Protein AF-0000000080440632 (afdb_homodimer)

InterPro domains:
  IPR025714 Methyltransferase domain [PF13679] (81-216)
  IPR029063 S-adenosyl-L-methionine-dependent methyltransferase superfamily [G3DSA:3.40.50.150] (68-241)
  IPR029063 S-adenosyl-L-methionine-dependent methyltransferase superfamily [SSF53335] (87-213)

Radius of gyration: 30.09 Å; Cα contacts (8 Å, |Δi|>4): 1079; chains: 2; bounding box: 76×79×66 Å

Sequence (632 aa):
MFNNYKNLNAWSKNSTYDLKISKKGKIFLGKKGGDNSKIASKASSHNKEKNYILKEGMIIEPLIDLGVFSKEGKVINSKYDKYKQINRFVEIVDDEIKKNDFKELTILDFGCGKSYLTFVLYYYFVKIKNIKVKMIGLDLKKDVIEKCNKIAEGYGYDNLHFELGDINGFKYENKVDMVITLHACDTATDYALYNAVKWNAKMIFSVPCCQHEFNSQMDTDTFSIISKYGIIKERMAALMTDAVRGNLLEAAGYKTQLLEFIDIAHSPKNILIRASKGGVSKAKKEKAIEEVNNLVNEFNFKPTLLKLLQDDKIIDMFNNYKNLNAWSKNSTYDLKISKKGKIFLGKKGGDNSKIASKASSHNKEKNYILKEGMIIEPLIDLGVFSKEGKVINSKYDKYKQINRFVEIVDDEIKKNDFKELTILDFGCGKSYLTFVLYYYFVKIKNIKVKMIGLDLKKDVIEKCNKIAEGYGYDNLHFELGDINGFKYENKVDMVITLHACDTATDYALYNAVKWNAKMIFSVPCCQHEFNSQMDTDTFSIISKYGIIKERMAALMTDAVRGNLLEAAGYKTQLLEFIDIAHSPKNILIRASKGGVSKAKKEKAIEEVNNLVNEFNFKPTLLKLLQDDKIID

Organism: NCBI:txid29372

pLDDT: mean 81.91, std 21.84, range [21.33, 98.5]

Secondary structure (DSSP, 8-state):
------EEEEEETTEEEEEEE-TTS-EEEEEE---TTTHHHHHSSSS-----SS-TT---HHHHHTTSB-TTSPBPGGGHHHHHHHHHHHHHHHHHHTTS--SEEEEEEES-TT-HHHHHHHHIIIIIS--EEEEEEEES-HHHHHHHHHHHHHHT-TTEEEEE--TTT----S---EEEEEEE-THHHHHHHHHHHHTT-SEEEEEE----HHHHH---STTHHHHHSHHHHHHHHHHHHHHHHHHHHHHTTEEEEEEE---SSS-S--EEEEEEES---HHHHHHHHHHHHHHHHHHT---HHHHHHHHTTS--/------EEEEE-SS-EEEEEE-TTS-EEEEEE---THHHHHHHSSSS-----SS-TT---HHHHHTTSB-TTSPBPGGGHHHHHHHHHHHHHHHHHHTTS--SEEEEEEES-TT-HHHHHHHHIIIIIS--EEEEEEEES-HHHHHHHHHHHHHHT-TTEEEEE--TTT----SPP-EEEEEEE-THHHHHHHHHHHHTT-SEEEEEE----HHHHH---STTHHHHHSHHHHHHHHHHHHHHHHHHHHHHTTEEEEEEE---SSS-S--EEEEEEE----HHHHHHHHHHHHHHHHHHT---HHHHHHHHTTS--

Structure (mmCIF, N/CA/C/O backbone):
data_AF-0000000080440632-model_v1
#
loop_
_entity.id
_entity.type
_entity.pdbx_description
1 polymer 'Methyltransferase domain-containing protein'
#
loop_
_atom_site.group_PDB
_atom_site.id
_atom_site.type_symbol
_atom_site.label_atom_id
_atom_site.label_alt_id
_atom_site.label_comp_id
_atom_site.label_asym_id
_atom_site.label_entity_id
_atom_site.label_seq_id
_atom_site.pdbx_PDB_ins_code
_atom_site.Cartn_x
_atom_site.Cartn_y
_atom_site.Cartn_z
_atom_site.occupancy
_atom_site.B_iso_or_equiv
_atom_site.auth_seq_id
_atom_site.auth_comp_id
_atom_site.auth_asym_id
_atom_site.auth_atom_id
_atom_site.pdbx_PDB_model_num
ATOM 1 N N . MET A 1 1 ? -37.25 38.875 -22.109 1 21.33 1 MET A N 1
ATOM 2 C CA . MET A 1 1 ? -38.406 38.25 -21.469 1 21.33 1 MET A CA 1
ATOM 3 C C . MET A 1 1 ? -38.219 36.75 -21.328 1 21.33 1 MET A C 1
ATOM 5 O O . MET A 1 1 ? -38.625 36 -22.203 1 21.33 1 MET A O 1
ATOM 9 N N . PHE A 1 2 ? -37.062 36.25 -21.047 1 24.03 2 PHE A N 1
ATOM 10 C CA . PHE A 1 2 ? -36.531 34.906 -21.172 1 24.03 2 PHE A CA 1
ATOM 11 C C . PHE A 1 2 ? -37.281 33.938 -20.266 1 24.03 2 PHE A C 1
ATOM 13 O O . PHE A 1 2 ? -37.375 34.156 -19.062 1 24.03 2 PHE A O 1
ATOM 20 N N . ASN A 1 3 ? -38.344 33.281 -20.875 1 26.45 3 ASN A N 1
ATOM 21 C CA . ASN A 1 3 ? -39.344 32.312 -20.438 1 26.45 3 ASN A CA 1
ATOM 22 C C . ASN A 1 3 ? -38.719 31.125 -19.719 1 26.45 3 ASN A C 1
ATOM 24 O O . ASN A 1 3 ? -37.938 30.375 -20.312 1 26.45 3 ASN A O 1
ATOM 28 N N . ASN A 1 4 ? -38.5 31.297 -18.469 1 26.95 4 ASN A N 1
ATOM 29 C CA . ASN A 1 4 ? -37.719 30.469 -17.531 1 26.95 4 ASN A CA 1
ATOM 30 C C . ASN A 1 4 ? -38.438 29.141 -17.25 1 26.95 4 ASN A C 1
ATOM 32 O O . ASN A 1 4 ? -39.281 29.078 -16.359 1 26.95 4 ASN A O 1
ATOM 36 N N . TYR A 1 5 ? -38.812 28.359 -18.375 1 29.48 5 TYR A N 1
ATOM 37 C CA . TYR A 1 5 ? -39.562 27.125 -18.234 1 29.48 5 TYR A CA 1
ATOM 38 C C . TYR A 1 5 ? -38.75 26.062 -17.5 1 29.48 5 TYR A C 1
ATOM 40 O O . TYR A 1 5 ? -37.531 26 -17.656 1 29.48 5 TYR A O 1
ATOM 48 N N . LYS A 1 6 ? -39.188 25.766 -16.359 1 30.36 6 LYS A N 1
ATOM 49 C CA . LYS A 1 6 ? -38.562 24.672 -15.586 1 30.36 6 LYS A CA 1
ATOM 50 C C . LYS A 1 6 ? -38.875 23.312 -16.219 1 30.36 6 LYS A C 1
ATOM 52 O O . LYS A 1 6 ? -40.031 22.953 -16.422 1 30.36 6 LYS A O 1
ATOM 57 N N . ASN A 1 7 ? -37.969 22.969 -17.219 1 29.45 7 ASN A N 1
ATOM 58 C CA . ASN A 1 7 ? -38.188 21.75 -17.984 1 29.45 7 ASN A CA 1
ATOM 59 C C . ASN A 1 7 ? -37.812 20.5 -17.188 1 29.45 7 ASN A C 1
ATOM 61 O O . ASN A 1 7 ? -36.75 20.453 -16.578 1 29.45 7 ASN A O 1
ATOM 65 N N . LEU A 1 8 ? -38.781 19.984 -16.609 1 30.92 8 LEU A N 1
ATOM 66 C CA . LEU A 1 8 ? -38.562 18.688 -15.969 1 30.92 8 LEU A CA 1
ATOM 67 C C . LEU A 1 8 ? -38.625 17.562 -17 1 30.92 8 LEU A C 1
ATOM 69 O O . LEU A 1 8 ? -39.594 17.469 -17.766 1 30.92 8 LEU A O 1
ATOM 73 N N . ASN A 1 9 ? -37.531 17.109 -17.453 1 29.72 9 ASN A N 1
ATOM 74 C CA . ASN A 1 9 ? -37.531 16.047 -18.453 1 29.72 9 ASN A CA 1
ATOM 75 C C . ASN A 1 9 ? -37.531 14.672 -17.812 1 29.72 9 ASN A C 1
ATOM 77 O O . ASN A 1 9 ? -36.781 14.43 -16.859 1 29.72 9 ASN A O 1
ATOM 81 N N . ALA A 1 10 ? -38.656 14.031 -17.812 1 32.03 10 ALA A N 1
ATOM 82 C CA . ALA A 1 10 ? -38.781 12.648 -17.359 1 32.03 10 ALA A CA 1
ATOM 83 C C . ALA A 1 10 ? -38.656 11.688 -18.547 1 32.03 10 ALA A C 1
ATOM 85 O O . ALA A 1 10 ? -39.219 11.938 -19.609 1 32.03 10 ALA A O 1
ATOM 86 N N . TRP A 1 11 ? -37.594 10.898 -18.656 1 31.08 11 TRP A N 1
ATOM 87 C CA . TRP A 1 11 ? -37.312 10.039 -19.812 1 31.08 11 TRP A CA 1
ATOM 88 C C . TRP A 1 11 ? -37.75 8.602 -19.516 1 31.08 11 TRP A C 1
ATOM 90 O O . TRP A 1 11 ? -37.562 8.117 -18.391 1 31.08 11 TRP A O 1
ATOM 100 N N . SER A 1 12 ? -38.906 8.219 -20.125 1 34 12 SER A N 1
ATOM 101 C CA . SER A 1 12 ? -39.219 6.793 -20.141 1 34 12 SER A CA 1
ATOM 102 C C . SER A 1 12 ? -38.562 6.102 -21.344 1 34 12 SER A C 1
ATOM 104 O O . SER A 1 12 ? -38.062 6.77 -22.25 1 34 12 SER A O 1
ATOM 106 N N . LYS A 1 13 ? -38.594 4.699 -21.484 1 37.44 13 LYS A N 1
ATOM 107 C CA . LYS A 1 13 ? -37.938 3.9 -22.5 1 37.44 13 LYS A CA 1
ATOM 108 C C . LYS A 1 13 ? -38.156 4.48 -23.906 1 37.44 13 LYS A C 1
ATOM 110 O O . LYS A 1 13 ? -37.219 4.48 -24.734 1 37.44 13 LYS A O 1
ATOM 115 N N . ASN A 1 14 ? -39.219 4.691 -24.312 1 39.44 14 ASN A N 1
ATOM 116 C CA . ASN A 1 14 ? -39.656 5.062 -25.656 1 39.44 14 ASN A CA 1
ATOM 117 C C . ASN A 1 14 ? -40.094 6.52 -25.734 1 39.44 14 ASN A C 1
ATOM 119 O O . ASN A 1 14 ? -40.531 6.992 -26.781 1 39.44 14 ASN A O 1
ATOM 123 N N . SER A 1 15 ? -40.344 7.238 -24.703 1 37.41 15 SER A N 1
ATOM 124 C CA . SER A 1 15 ? -40.938 8.578 -24.766 1 37.41 15 SER A CA 1
ATOM 125 C C . SER A 1 15 ? -40.312 9.492 -23.719 1 37.41 15 SER A C 1
ATOM 127 O O . SER A 1 15 ? -40 9.055 -22.609 1 37.41 15 SER A O 1
ATOM 129 N N . THR A 1 16 ? -39.625 10.562 -24.188 1 43.56 16 THR A N 1
ATOM 130 C CA . THR A 1 16 ? -39.219 11.625 -23.281 1 43.56 16 THR A CA 1
ATOM 131 C C . THR A 1 16 ? -40.344 12.617 -23.047 1 43.56 16 THR A C 1
ATOM 133 O O . THR A 1 16 ? -40.969 13.07 -24 1 43.56 16 THR A O 1
ATOM 136 N N . TYR A 1 17 ? -40.938 12.641 -21.891 1 40.34 17 TYR A N 1
ATOM 137 C CA . TYR A 1 17 ? -42 13.586 -21.562 1 40.34 17 TYR A CA 1
ATOM 138 C C . TYR A 1 17 ? -41.438 14.859 -20.953 1 40.34 17 TYR A C 1
ATOM 140 O O . TYR A 1 17 ? -40.562 14.797 -20.078 1 40.34 17 TYR A O 1
ATOM 148 N N . ASP A 1 18 ? -41.531 15.898 -21.734 1 46.75 18 ASP A N 1
ATOM 149 C CA . ASP A 1 18 ? -41.188 17.219 -21.234 1 46.75 18 ASP A CA 1
ATOM 150 C C . ASP A 1 18 ? -42.406 17.891 -20.578 1 46.75 18 ASP A C 1
ATOM 152 O O . ASP A 1 18 ? -43.469 18.016 -21.188 1 46.75 18 ASP A O 1
ATOM 156 N N . LEU A 1 19 ? -42.438 17.812 -19.266 1 44 19 LEU A N 1
ATOM 157 C CA . LEU A 1 19 ? -43.5 18.5 -18.531 1 44 19 LEU A CA 1
ATOM 158 C C . LEU A 1 19 ? -43.125 19.953 -18.266 1 44 19 LEU A C 1
ATOM 160 O O . LEU A 1 19 ? -42.062 20.219 -17.672 1 44 19 LEU A O 1
ATOM 164 N N . LYS A 1 20 ? -43.812 20.891 -19.047 1 47.53 20 LYS A N 1
ATOM 165 C CA . LYS A 1 20 ? -43.656 22.328 -18.797 1 47.53 20 LYS A CA 1
ATOM 166 C C . LYS A 1 20 ? -44.844 22.875 -18.016 1 47.53 20 LYS A C 1
ATOM 168 O O . LYS A 1 20 ? -46 22.594 -18.359 1 47.53 20 LYS A O 1
ATOM 173 N N . ILE A 1 21 ? -44.625 23.234 -16.766 1 44.59 21 ILE A N 1
ATOM 174 C CA . ILE A 1 21 ? -45.688 23.828 -15.969 1 44.59 21 ILE A CA 1
ATOM 175 C C . ILE A 1 21 ? -45.625 25.344 -16.062 1 44.59 21 ILE A C 1
ATOM 177 O O . ILE A 1 21 ? -44.562 25.938 -15.812 1 44.59 21 ILE A O 1
ATOM 181 N N . SER A 1 22 ? -46.625 25.922 -16.641 1 45.19 22 SER A N 1
ATOM 182 C CA . SER A 1 22 ? -46.719 27.359 -16.797 1 45.19 22 SER A CA 1
ATOM 183 C C . SER A 1 22 ? -47 28.047 -15.461 1 45.19 22 SER A C 1
ATOM 185 O O . SER A 1 22 ? -47.469 27.422 -14.523 1 45.19 22 SER A O 1
ATOM 187 N N . LYS A 1 23 ? -46.688 29.141 -15.242 1 50.41 23 LYS A N 1
ATOM 188 C CA . LYS A 1 23 ? -46.875 29.969 -14.062 1 50.41 23 LYS A CA 1
ATOM 189 C C . LYS A 1 23 ? -48.344 29.953 -13.625 1 50.41 23 LYS A C 1
ATOM 191 O O . LYS A 1 23 ? -48.656 30.172 -12.453 1 50.41 23 LYS A O 1
ATOM 196 N N . LYS A 1 24 ? -49.281 29.859 -14.461 1 49.34 24 LYS A N 1
ATOM 197 C CA . LYS A 1 24 ? -50.688 29.891 -14.141 1 49.34 24 LYS A CA 1
ATOM 198 C C . LYS A 1 24 ? -51.25 28.469 -13.984 1 49.34 24 LYS A C 1
ATOM 200 O O . LYS A 1 24 ? -52.469 28.266 -13.992 1 49.34 24 LYS A O 1
ATOM 205 N N . GLY A 1 25 ? -50.5 27.453 -13.664 1 44.28 25 GLY A N 1
ATOM 206 C CA . GLY A 1 25 ? -50.875 26.109 -13.258 1 44.28 25 GLY A CA 1
ATOM 207 C C . GLY A 1 25 ? -51.125 25.172 -14.43 1 44.28 25 GLY A C 1
ATOM 208 O O . GLY A 1 25 ? -51.656 24.062 -14.25 1 44.28 25 GLY A O 1
ATOM 209 N N . LYS A 1 26 ? -51.094 25.609 -15.656 1 43.59 26 LYS A N 1
ATOM 210 C CA . LYS A 1 26 ? -51.406 24.75 -16.797 1 43.59 26 LYS A CA 1
ATOM 211 C C . LYS A 1 26 ? -50.219 23.875 -17.156 1 43.59 26 LYS A C 1
ATOM 213 O O . LYS A 1 26 ? -49.062 24.344 -17.219 1 43.59 26 LYS A O 1
ATOM 218 N N . ILE A 1 27 ? -50.406 22.594 -16.922 1 43.19 27 ILE A N 1
ATOM 219 C CA . ILE A 1 27 ? -49.375 21.547 -17.094 1 43.19 27 ILE A CA 1
ATOM 220 C C . ILE A 1 27 ? -49.312 21.141 -18.562 1 43.19 27 ILE A C 1
ATOM 222 O O . ILE A 1 27 ? -50.312 20.812 -19.172 1 43.19 27 ILE A O 1
ATOM 226 N N . PHE A 1 28 ? -48.406 21.734 -19.344 1 44.44 28 PHE A N 1
ATOM 227 C CA . PHE A 1 28 ? -48.219 21.297 -20.719 1 44.44 28 PHE A CA 1
ATOM 228 C C . PHE A 1 28 ? -47.25 20.125 -20.797 1 44.44 28 PHE A C 1
ATOM 230 O O . PHE A 1 28 ? -46.125 20.203 -20.281 1 44.44 28 PHE A O 1
ATOM 237 N N . LEU A 1 29 ? -47.844 18.953 -21.047 1 40 29 LEU A N 1
ATOM 238 C CA . LEU A 1 29 ? -47.094 17.719 -21.234 1 40 29 LEU A CA 1
ATOM 239 C C . LEU A 1 29 ? -46.625 17.578 -22.688 1 40 29 LEU A C 1
ATOM 241 O O . LEU A 1 29 ? -47.469 17.609 -23.594 1 40 29 LEU A O 1
ATOM 245 N N . GLY A 1 30 ? -45.562 18.125 -23.125 1 41.66 30 GLY A N 1
ATOM 246 C CA . GLY A 1 30 ? -45.094 17.906 -24.5 1 41.66 30 GLY A CA 1
ATOM 247 C C . GLY A 1 30 ? -44.312 16.625 -24.672 1 41.66 30 GLY A C 1
ATOM 248 O O . GLY A 1 30 ? -43.5 16.281 -23.812 1 41.66 30 GLY A O 1
ATOM 249 N N . LYS A 1 31 ? -44.938 15.633 -25.328 1 34.91 31 LYS A N 1
ATOM 250 C CA . LYS A 1 31 ? -44.281 14.367 -25.703 1 34.91 31 LYS A CA 1
ATOM 251 C C . LYS A 1 31 ? -43.344 14.555 -26.891 1 34.91 31 LYS A C 1
ATOM 253 O O . LYS A 1 31 ? -43.75 15.078 -27.922 1 34.91 31 LYS A O 1
ATOM 258 N N . LYS A 1 32 ? -42.219 14.961 -26.703 1 35.47 32 LYS A N 1
ATOM 259 C CA . LYS A 1 32 ? -41.375 14.898 -27.906 1 35.47 32 LYS A CA 1
ATOM 260 C C . LYS A 1 32 ? -40.875 13.484 -28.141 1 35.47 32 LYS A C 1
ATOM 262 O O . LYS A 1 32 ? -40.438 12.812 -27.203 1 35.47 32 LYS A O 1
ATOM 267 N N . GLY A 1 33 ? -41.219 12.867 -29.281 1 33.41 33 GLY A N 1
ATOM 268 C CA . GLY A 1 33 ? -40.812 11.57 -29.812 1 33.41 33 GLY A CA 1
ATOM 269 C C . GLY A 1 33 ? -39.344 11.461 -30.078 1 33.41 33 GLY A C 1
ATOM 270 O O . GLY A 1 33 ? -38.844 10.422 -30.547 1 33.41 33 GLY A O 1
ATOM 271 N N . GLY A 1 34 ? -38.5 12.172 -29.484 1 33.81 34 GLY A N 1
ATOM 272 C CA . GLY A 1 34 ? -37.188 11.984 -30.109 1 33.81 34 GLY A CA 1
ATOM 273 C C . GLY A 1 34 ? -36.562 10.648 -29.75 1 33.81 34 GLY A C 1
ATOM 274 O O . GLY A 1 34 ? -36.938 10.023 -28.75 1 33.81 34 GLY A O 1
ATOM 275 N N . ASP A 1 35 ? -36.156 10.008 -30.906 1 30.42 35 ASP A N 1
ATOM 276 C CA . ASP A 1 35 ? -35.406 8.75 -30.828 1 30.42 35 ASP A CA 1
ATOM 277 C C . ASP A 1 35 ? -34.219 8.867 -29.875 1 30.42 35 ASP A C 1
ATOM 279 O O . ASP A 1 35 ? -33.188 9.453 -30.203 1 30.42 35 ASP A O 1
ATOM 283 N N . ASN A 1 36 ? -34.625 9.25 -28.609 1 28.97 36 ASN A N 1
ATOM 284 C CA . ASN A 1 36 ? -33.562 9.305 -27.594 1 28.97 36 ASN A CA 1
ATOM 285 C C . ASN A 1 36 ? -32.875 7.945 -27.422 1 28.97 36 ASN A C 1
ATOM 287 O O . ASN A 1 36 ? -32.281 7.684 -26.375 1 28.97 36 ASN A O 1
ATOM 291 N N . SER A 1 37 ? -33.125 7.055 -28.391 1 29.11 37 SER A N 1
ATOM 292 C CA . SER A 1 37 ? -32.438 5.77 -28.312 1 29.11 37 SER A CA 1
ATOM 293 C C . SER A 1 37 ? -30.922 5.949 -28.25 1 29.11 37 SER A C 1
ATOM 295 O O . SER A 1 37 ? -30.219 5.18 -27.594 1 29.11 37 SER A O 1
ATOM 297 N N . LYS A 1 38 ? -30.391 6.836 -29.094 1 32.81 38 LYS A N 1
ATOM 298 C CA . LYS A 1 38 ? -28.938 6.832 -29.203 1 32.81 38 LYS A CA 1
ATOM 299 C C . LYS A 1 38 ? -28.281 7.484 -27.984 1 32.81 38 LYS A C 1
ATOM 301 O O . LYS A 1 38 ? -27.078 7.34 -27.766 1 32.81 38 LYS A O 1
ATOM 306 N N . ILE A 1 39 ? -28.812 8.531 -27.422 1 29.25 39 ILE A N 1
ATOM 307 C CA . ILE A 1 39 ? -28.109 9.188 -26.328 1 29.25 39 ILE A CA 1
ATOM 308 C C . ILE A 1 39 ? -28.172 8.32 -25.062 1 29.25 39 ILE A C 1
ATOM 310 O O . ILE A 1 39 ? -27.359 8.461 -24.156 1 29.25 39 ILE A O 1
ATOM 314 N N . ALA A 1 40 ? -29.312 7.586 -24.891 1 30.53 40 ALA A N 1
ATOM 315 C CA . ALA A 1 40 ? -29.312 6.641 -23.781 1 30.53 40 ALA A CA 1
ATOM 316 C C . ALA A 1 40 ? -28.234 5.578 -23.969 1 30.53 40 ALA A C 1
ATOM 318 O O . ALA A 1 40 ? -27.891 4.859 -23.031 1 30.53 40 ALA A O 1
ATOM 319 N N . SER A 1 41 ? -27.828 5.367 -25.219 1 27.58 41 SER A N 1
ATOM 320 C CA . SER A 1 41 ? -26.797 4.34 -25.359 1 27.58 41 SER A CA 1
ATOM 321 C C . SER A 1 41 ? -25.453 4.84 -24.859 1 27.58 41 SER A C 1
ATOM 323 O O . SER A 1 41 ? -24.562 4.039 -24.562 1 27.58 41 SER A O 1
ATOM 325 N N . LYS A 1 42 ? -25.016 6.109 -24.938 1 31.62 42 LYS A N 1
ATOM 326 C CA . LYS A 1 42 ? -23.672 6.484 -24.531 1 31.62 42 LYS A CA 1
ATOM 327 C C . LYS A 1 42 ? -23.547 6.582 -23.016 1 31.62 42 LYS A C 1
ATOM 329 O O . LYS A 1 42 ? -22.453 6.504 -22.469 1 31.62 42 LYS A O 1
ATOM 334 N N . ALA A 1 43 ? -24.438 7.316 -22.25 1 33.12 43 ALA A N 1
ATOM 335 C CA . ALA A 1 43 ? -24.344 7.371 -20.797 1 33.12 43 ALA A CA 1
ATOM 336 C C . ALA A 1 43 ? -24.344 5.969 -20.188 1 33.12 43 ALA A C 1
ATOM 338 O O . ALA A 1 43 ? -23.797 5.754 -19.109 1 33.12 43 ALA A O 1
ATOM 339 N N . SER A 1 44 ? -25.203 5.059 -20.609 1 32.69 44 SER A N 1
ATOM 340 C CA . SER A 1 44 ? -25.141 3.656 -20.203 1 32.69 44 SER A CA 1
ATOM 341 C C . SER A 1 44 ? -23.828 3.012 -20.641 1 32.69 44 SER A C 1
ATOM 343 O O . SER A 1 44 ? -23.562 1.858 -20.312 1 32.69 44 SER A O 1
ATOM 345 N N . SER A 1 45 ? -23.234 3.637 -21.578 1 32.72 45 SER A N 1
ATOM 346 C CA . SER A 1 45 ? -22.062 2.971 -22.141 1 32.72 45 SER A CA 1
ATOM 347 C C . SER A 1 45 ? -20.859 3.121 -21.234 1 32.72 45 SER A C 1
ATOM 349 O O . SER A 1 45 ? -19.797 2.525 -21.484 1 32.72 45 SER A O 1
ATOM 351 N N . HIS A 1 46 ? -20.812 4.254 -20.641 1 33.81 46 HIS A N 1
ATOM 352 C CA . HIS A 1 46 ? -19.672 4.18 -19.734 1 33.81 46 HIS A CA 1
ATOM 353 C C . HIS A 1 46 ? -19.797 2.994 -18.781 1 33.81 46 HIS A C 1
ATOM 355 O O . HIS A 1 46 ? -18.938 2.789 -17.922 1 33.81 46 HIS A O 1
ATOM 361 N N . ASN A 1 47 ? -21.078 2.576 -18.422 1 36.06 47 ASN A N 1
ATOM 362 C CA . ASN A 1 47 ? -21.109 1.212 -17.906 1 36.06 47 ASN A CA 1
ATOM 363 C C . ASN A 1 47 ? -20.516 0.22 -18.906 1 36.06 47 ASN A C 1
ATOM 365 O O . ASN A 1 47 ? -21.266 -0.433 -19.641 1 36.06 47 ASN A O 1
ATOM 369 N N . LYS A 1 48 ? -19.719 0.635 -19.812 1 38.53 48 LYS A N 1
ATOM 370 C CA . LYS A 1 48 ? -19.109 -0.405 -20.625 1 38.53 48 LYS A CA 1
ATOM 371 C C . LYS A 1 48 ? -19.094 -1.743 -19.891 1 38.53 48 LYS A C 1
ATOM 373 O O . LYS A 1 48 ? -18.516 -1.858 -18.812 1 38.53 48 LYS A O 1
ATOM 378 N N . GLU A 1 49 ? -20.078 -2.42 -19.953 1 46.62 49 GLU A N 1
ATOM 379 C CA . GLU A 1 49 ? -20.141 -3.777 -19.422 1 46.62 49 GLU A CA 1
ATOM 380 C C . GLU A 1 49 ? -18.781 -4.453 -19.469 1 46.62 49 GLU A C 1
ATOM 382 O O . GLU A 1 49 ? -18.234 -4.711 -20.547 1 46.62 49 GLU A O 1
ATOM 387 N N . LYS A 1 50 ? -17.828 -4.117 -18.656 1 62.12 50 LYS A N 1
ATOM 388 C CA . LYS A 1 50 ? -16.562 -4.852 -18.594 1 62.12 50 LYS A CA 1
ATOM 389 C C . LYS A 1 50 ? -16.766 -6.332 -18.906 1 62.12 50 LYS A C 1
ATOM 391 O O . LYS A 1 50 ? -17.734 -6.938 -18.438 1 62.12 50 LYS A O 1
ATOM 396 N N . ASN A 1 51 ? -16.359 -6.801 -20.094 1 78.44 51 ASN A N 1
ATOM 397 C CA . ASN A 1 51 ? -16.406 -8.188 -20.547 1 78.44 51 ASN A CA 1
ATOM 398 C C . ASN A 1 51 ? -15.727 -9.125 -19.562 1 78.44 51 ASN A C 1
ATOM 400 O O . ASN A 1 51 ? -14.578 -9.523 -19.781 1 78.44 51 ASN A O 1
ATOM 404 N N . TYR A 1 52 ? -16.453 -9.438 -18.469 1 91.69 52 TYR A N 1
ATOM 405 C CA . TYR A 1 52 ? -15.938 -10.359 -17.469 1 91.69 52 TYR A CA 1
ATOM 406 C C . TYR A 1 52 ? -16.078 -11.805 -17.938 1 91.69 52 TYR A C 1
ATOM 408 O O . TYR A 1 52 ? -16.984 -12.125 -18.719 1 91.69 52 TYR A O 1
ATOM 416 N N . ILE A 1 53 ? -15.133 -12.594 -17.531 1 94.88 53 ILE A N 1
ATOM 417 C CA . ILE A 1 53 ? -15.195 -14.016 -17.828 1 94.88 53 ILE A CA 1
ATOM 418 C C . ILE A 1 53 ? -16.375 -14.648 -17.094 1 94.88 53 ILE A C 1
ATOM 420 O O . ILE A 1 53 ? -17.156 -15.391 -17.688 1 94.88 53 ILE A O 1
ATOM 424 N N . LEU A 1 54 ? -16.406 -14.30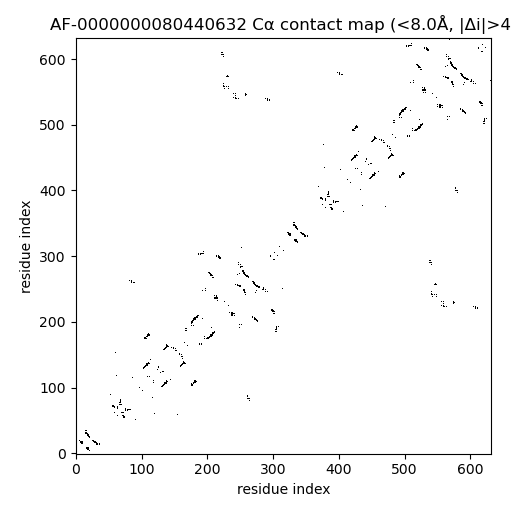5 -15.797 1 96.31 54 LEU A N 1
ATOM 425 C CA . LEU A 1 54 ? -17.594 -14.664 -15.031 1 96.31 54 LEU A CA 1
ATOM 426 C C . LEU A 1 54 ? -18.672 -13.586 -15.156 1 96.31 54 LEU A C 1
ATOM 428 O O . LEU A 1 54 ? -18.688 -12.633 -14.383 1 96.31 54 LEU A O 1
ATOM 432 N N . LYS A 1 55 ? -19.562 -13.812 -16.016 1 94.88 55 LYS A N 1
ATOM 433 C CA . LYS A 1 55 ? -20.5 -12.766 -16.406 1 94.88 55 LYS 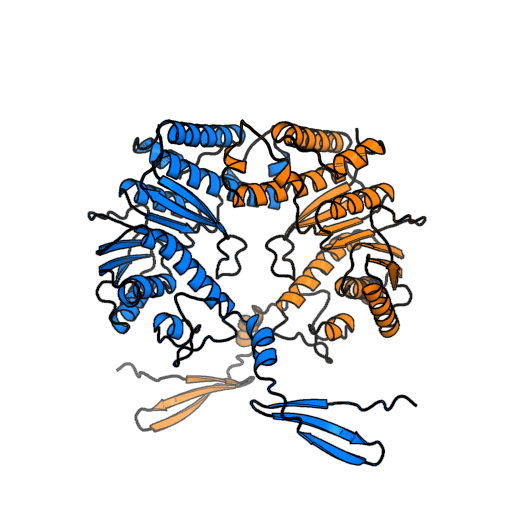A CA 1
ATOM 434 C C . LYS A 1 55 ? -21.75 -12.789 -15.523 1 94.88 55 LYS A C 1
ATOM 436 O O . LYS A 1 55 ? -22.188 -13.859 -15.094 1 94.88 55 LYS A O 1
ATOM 441 N N . GLU A 1 56 ? -22.234 -11.641 -15.406 1 92.56 56 GLU A N 1
ATOM 442 C CA . GLU A 1 56 ? -23.547 -11.555 -14.773 1 92.56 56 GLU A CA 1
ATOM 443 C C . GLU A 1 56 ? -24.594 -12.32 -15.562 1 92.56 56 GLU A C 1
ATOM 445 O O . GLU A 1 56 ? -24.594 -12.281 -16.797 1 92.56 56 GLU A O 1
ATOM 450 N N . GLY A 1 57 ? -25.438 -12.992 -14.891 1 92.62 57 GLY A N 1
ATOM 451 C CA . GLY A 1 57 ? -26.438 -13.82 -15.547 1 92.62 57 GLY A CA 1
ATOM 452 C C . GLY A 1 57 ? -26.109 -15.305 -15.516 1 92.62 57 GLY A C 1
ATOM 453 O O . GLY A 1 57 ? -27 -16.141 -15.648 1 92.62 57 GLY A O 1
ATOM 454 N N . MET A 1 58 ? -24.828 -15.656 -15.469 1 94.31 58 MET A N 1
ATOM 455 C CA . MET A 1 58 ? -24.438 -17.047 -15.312 1 94.31 58 MET A CA 1
ATOM 456 C C . MET A 1 58 ? -24.828 -17.578 -13.945 1 94.31 58 MET A C 1
ATOM 458 O O . MET A 1 58 ? -24.828 -16.844 -12.961 1 94.31 58 MET A O 1
ATOM 462 N N . ILE A 1 59 ? -25.141 -18.828 -13.977 1 94.75 59 ILE A N 1
ATOM 463 C CA . ILE A 1 59 ? -25.422 -19.469 -12.703 1 94.75 59 ILE A CA 1
ATOM 464 C C . ILE A 1 59 ? -24.188 -20.203 -12.211 1 94.75 59 ILE A C 1
ATOM 466 O O . ILE A 1 59 ? -23.891 -21.312 -12.656 1 94.75 59 ILE A O 1
ATOM 470 N N . ILE A 1 60 ? -23.547 -19.562 -11.297 1 96.06 60 ILE A N 1
ATOM 471 C CA . ILE A 1 60 ? -22.312 -20.078 -10.719 1 96.06 60 ILE A CA 1
ATOM 472 C C . ILE A 1 60 ? -22.484 -20.281 -9.219 1 96.06 60 ILE A C 1
ATOM 474 O O . ILE A 1 60 ? -22.422 -19.328 -8.438 1 96.06 60 ILE A O 1
ATOM 478 N N . GLU A 1 61 ? -22.625 -21.453 -8.859 1 95.19 61 GLU A N 1
ATOM 479 C CA . GLU A 1 61 ? -23.031 -21.797 -7.504 1 95.19 61 GLU A CA 1
ATOM 480 C C . GLU A 1 61 ? -22.047 -21.25 -6.473 1 95.19 61 GLU A C 1
ATOM 482 O O . GLU A 1 61 ? -22.469 -20.656 -5.477 1 95.19 61 GLU A O 1
ATOM 487 N N . PRO A 1 62 ? -20.781 -21.391 -6.711 1 94.5 62 PRO A N 1
ATOM 488 C CA . PRO A 1 62 ? -19.859 -20.828 -5.719 1 94.5 62 PRO A CA 1
ATOM 489 C C . PRO A 1 62 ? -20.047 -19.328 -5.512 1 94.5 62 PRO A C 1
ATOM 491 O O . PRO A 1 62 ? -19.953 -18.844 -4.383 1 94.5 62 PRO A O 1
ATOM 494 N N . LEU A 1 63 ? -20.312 -18.578 -6.48 1 95.31 63 LEU A N 1
ATOM 495 C CA . LEU A 1 63 ? -20.516 -17.141 -6.359 1 95.31 63 LEU A CA 1
ATOM 496 C C . LEU A 1 63 ? -21.828 -16.828 -5.652 1 95.31 63 LEU A C 1
ATOM 498 O O . LEU A 1 63 ? -21.922 -15.844 -4.922 1 95.31 63 LEU A O 1
ATOM 502 N N . ILE A 1 64 ? -22.766 -17.641 -5.895 1 95.06 64 ILE A N 1
ATOM 503 C CA . ILE A 1 64 ? -24.062 -17.5 -5.227 1 95.06 64 ILE A CA 1
ATOM 504 C C . ILE A 1 64 ? -23.906 -17.75 -3.732 1 95.06 64 ILE A C 1
ATOM 506 O O . ILE A 1 64 ? -24.344 -16.953 -2.904 1 95.06 64 ILE A O 1
ATOM 510 N N . ASP A 1 65 ? -23.188 -18.797 -3.449 1 92.81 65 ASP A N 1
ATOM 511 C CA . ASP A 1 65 ? -23 -19.172 -2.051 1 92.81 65 ASP A CA 1
ATOM 512 C C . ASP A 1 65 ? -22.156 -18.141 -1.318 1 92.81 65 ASP A C 1
ATOM 514 O O . ASP A 1 65 ? -22.312 -17.938 -0.114 1 92.81 65 ASP A O 1
ATOM 518 N N . LEU A 1 66 ? -21.297 -17.469 -2.037 1 89.5 66 LEU A N 1
ATOM 519 C CA . LEU A 1 66 ? -20.453 -16.438 -1.469 1 89.5 66 LEU A CA 1
ATOM 520 C C . LEU A 1 66 ? -21.234 -15.141 -1.265 1 89.5 66 LEU A C 1
ATOM 522 O O . LEU A 1 66 ? -20.75 -14.211 -0.628 1 89.5 66 LEU A O 1
ATOM 526 N N . GLY A 1 67 ? -22.344 -15.094 -1.812 1 91 67 GLY A N 1
ATOM 527 C CA . GLY A 1 67 ? -23.156 -13.898 -1.709 1 91 67 GLY A CA 1
ATOM 528 C C . GLY A 1 67 ? -22.797 -12.828 -2.717 1 91 67 GLY A C 1
ATOM 529 O O . GLY A 1 67 ? -23.172 -11.664 -2.562 1 91 67 GLY A O 1
ATOM 530 N N . VAL A 1 68 ? -22.062 -13.188 -3.689 1 93.81 68 VAL A N 1
ATOM 531 C CA . VAL A 1 68 ? -21.656 -12.242 -4.73 1 93.81 68 VAL A CA 1
ATOM 532 C C . VAL A 1 68 ? -22.734 -12.188 -5.82 1 93.81 68 VAL A C 1
ATOM 534 O O . VAL A 1 68 ? -23.031 -11.117 -6.344 1 93.81 68 VAL A O 1
ATOM 537 N N . PHE A 1 69 ? -23.25 -13.336 -6.137 1 95.12 69 PHE A N 1
ATOM 538 C CA . PHE A 1 69 ? -24.375 -13.445 -7.059 1 95.12 69 PHE A CA 1
ATOM 539 C C . PHE A 1 69 ? -25.656 -13.734 -6.301 1 95.12 69 PHE A C 1
ATOM 541 O O . PHE A 1 69 ? -25.641 -14.406 -5.266 1 95.12 69 PHE A O 1
ATOM 548 N N . SER A 1 70 ? -26.734 -13.227 -6.887 1 96.06 70 SER A N 1
ATOM 549 C CA . SER A 1 70 ? -28.047 -13.727 -6.469 1 96.06 70 SER A CA 1
ATOM 550 C C . SER A 1 70 ? -28.328 -15.102 -7.047 1 96.06 70 SER A C 1
ATOM 552 O O . SER A 1 70 ? -27.547 -15.617 -7.848 1 96.06 70 SER A O 1
ATOM 554 N N . LYS A 1 71 ? -29.438 -15.656 -6.598 1 95.12 71 LYS A N 1
ATOM 555 C CA . LYS A 1 71 ? -29.828 -16.969 -7.102 1 95.12 71 LYS A CA 1
ATOM 556 C C . LYS A 1 71 ? -30.062 -16.938 -8.609 1 95.12 71 LYS A C 1
ATOM 558 O O . LYS A 1 71 ? -29.953 -17.953 -9.281 1 95.12 71 LYS A O 1
ATOM 563 N N . GLU A 1 72 ? -30.359 -15.742 -9.102 1 95.25 72 GLU A N 1
ATOM 564 C CA . GLU A 1 72 ? -30.625 -15.586 -10.523 1 95.25 72 GLU A CA 1
ATOM 565 C C . GLU A 1 72 ? -29.359 -15.195 -11.289 1 95.25 72 GLU A C 1
ATOM 567 O O . GLU A 1 72 ? -29.406 -14.961 -12.5 1 95.25 72 GLU A O 1
ATOM 572 N N . GLY A 1 73 ? -28.25 -15.102 -10.617 1 94.25 73 GLY A N 1
ATOM 573 C CA . GLY A 1 73 ? -27 -14.836 -11.289 1 94.25 73 GLY A CA 1
ATOM 574 C C . GLY A 1 73 ? -26.688 -13.352 -11.43 1 94.25 73 GLY A C 1
ATOM 575 O O . GLY A 1 73 ? -25.812 -12.961 -12.195 1 94.25 73 GLY A O 1
ATOM 576 N N . LYS A 1 74 ? -27.422 -12.602 -10.641 1 95.25 74 LYS A N 1
ATOM 577 C CA . LYS A 1 74 ? -27.172 -11.156 -10.672 1 95.25 74 LYS A CA 1
ATOM 578 C C . LYS A 1 74 ? -26.156 -10.758 -9.609 1 95.25 74 LYS A C 1
ATOM 580 O O . LYS A 1 74 ? -26.188 -11.273 -8.484 1 95.25 74 LYS A O 1
ATOM 585 N N . VAL A 1 75 ? -25.344 -9.75 -9.922 1 95.25 75 VAL A N 1
ATOM 586 C CA . VAL A 1 75 ? -24.344 -9.297 -8.977 1 95.25 75 VAL A CA 1
ATOM 587 C C . VAL A 1 75 ? -25 -8.477 -7.867 1 95.25 75 VAL A C 1
ATOM 589 O O . VAL A 1 75 ? -25.797 -7.578 -8.141 1 95.25 75 VAL A O 1
ATOM 592 N N . ILE A 1 76 ? -24.672 -8.828 -6.707 1 93.5 76 ILE A N 1
ATOM 593 C CA . ILE A 1 76 ? -25.156 -8.055 -5.559 1 93.5 76 ILE A CA 1
ATOM 594 C C . ILE A 1 76 ? -24.344 -6.766 -5.441 1 93.5 76 ILE A C 1
ATOM 596 O O . ILE A 1 76 ? -23.125 -6.797 -5.344 1 93.5 76 ILE A O 1
ATOM 600 N N . ASN A 1 77 ? -24.953 -5.699 -5.316 1 88.5 77 ASN A N 1
ATOM 601 C CA . ASN A 1 77 ? -24.344 -4.379 -5.41 1 88.5 77 ASN A CA 1
ATOM 602 C C . ASN A 1 77 ? -23.281 -4.176 -4.324 1 88.5 77 ASN A C 1
ATOM 604 O O . ASN A 1 77 ? -22.203 -3.664 -4.602 1 88.5 77 ASN A O 1
ATOM 608 N N . SER A 1 78 ? -23.609 -4.59 -3.176 1 86.38 78 SER A N 1
ATOM 609 C CA . SER A 1 78 ? -22.703 -4.375 -2.061 1 86.38 78 SER A CA 1
ATOM 610 C C . SER A 1 78 ? -21.438 -5.234 -2.203 1 86.38 78 SER A C 1
ATOM 612 O O . SER A 1 78 ? -20.469 -5.043 -1.477 1 86.38 78 SER A O 1
ATOM 614 N N . LYS A 1 79 ? -21.5 -6.145 -3.168 1 90.56 79 LYS A N 1
ATOM 615 C CA . LYS A 1 79 ? -20.375 -7.07 -3.332 1 90.56 79 LYS A CA 1
ATOM 616 C C . LYS A 1 79 ? -19.719 -6.895 -4.695 1 90.56 79 LYS A C 1
ATOM 618 O O . LYS A 1 79 ? -19.031 -7.797 -5.18 1 90.56 79 LYS A O 1
ATOM 623 N N . TYR A 1 80 ? -19.969 -5.836 -5.254 1 87.94 80 TYR A N 1
ATOM 624 C CA . TYR A 1 80 ? -19.453 -5.605 -6.598 1 87.94 80 TYR A CA 1
ATOM 625 C C . TYR A 1 80 ? -17.922 -5.59 -6.598 1 87.94 80 TYR A C 1
ATOM 627 O O . TYR A 1 80 ? -17.297 -6.082 -7.535 1 87.94 80 TYR A O 1
ATOM 635 N N . ASP A 1 81 ? -17.359 -5.051 -5.582 1 83.19 81 ASP A N 1
ATOM 636 C CA . ASP A 1 81 ? -15.898 -5.023 -5.488 1 83.19 81 ASP A CA 1
ATOM 637 C C . ASP A 1 81 ? -15.328 -6.438 -5.434 1 83.19 81 ASP A C 1
ATOM 639 O O . ASP A 1 81 ? -14.336 -6.738 -6.105 1 83.19 81 ASP A O 1
ATOM 643 N N . LYS A 1 82 ? -15.984 -7.176 -4.66 1 87.06 82 LYS A N 1
ATOM 644 C CA . LYS A 1 82 ? -15.555 -8.57 -4.586 1 87.06 82 LYS A CA 1
ATOM 645 C C . LYS A 1 82 ? -15.719 -9.266 -5.934 1 87.06 82 LYS A C 1
ATOM 647 O O . LYS A 1 82 ? -14.852 -10.047 -6.344 1 87.06 82 LYS A O 1
ATOM 652 N N . TYR A 1 83 ? -16.734 -8.977 -6.641 1 91.94 83 TYR A N 1
ATOM 653 C CA . TYR A 1 83 ? -17 -9.516 -7.969 1 91.94 83 TYR A CA 1
ATOM 654 C C . TYR A 1 83 ? -15.898 -9.133 -8.945 1 91.94 83 TYR A C 1
ATOM 656 O O . TYR A 1 83 ? -15.375 -9.984 -9.664 1 91.94 83 TYR A O 1
ATOM 664 N N . LYS A 1 84 ? -15.531 -7.957 -8.891 1 89.19 84 LYS A N 1
ATOM 665 C CA . LYS A 1 84 ? -14.477 -7.449 -9.75 1 89.19 84 LYS A CA 1
ATOM 666 C C . LYS A 1 84 ? -13.141 -8.125 -9.445 1 89.19 84 LYS A C 1
ATOM 668 O O . LYS A 1 84 ? -12.406 -8.5 -10.359 1 89.19 84 LYS A O 1
ATOM 673 N N . GLN A 1 85 ? -12.891 -8.336 -8.188 1 86.56 85 GLN A N 1
ATOM 674 C CA . GLN A 1 85 ? -11.641 -8.945 -7.75 1 86.56 85 GLN A CA 1
ATOM 675 C C . GLN A 1 85 ? -11.539 -10.391 -8.234 1 86.56 85 GLN A C 1
ATOM 677 O O . GLN A 1 85 ? -10.492 -10.812 -8.734 1 86.56 85 GLN A O 1
ATOM 682 N N . ILE A 1 86 ? -12.562 -11.055 -8.078 1 91.06 86 ILE A N 1
ATOM 683 C CA . ILE A 1 86 ? -12.586 -12.461 -8.477 1 91.06 86 ILE A CA 1
ATOM 684 C C . ILE A 1 86 ? -12.383 -12.57 -9.984 1 91.06 86 ILE A C 1
ATOM 686 O O . ILE A 1 86 ? -11.578 -13.375 -10.453 1 91.06 86 ILE A O 1
ATOM 690 N N . ASN A 1 87 ? -13.062 -11.734 -10.711 1 93.19 87 ASN A N 1
ATOM 691 C CA . ASN A 1 87 ? -12.914 -11.758 -12.164 1 93.19 87 ASN A CA 1
ATOM 692 C C . ASN A 1 87 ? -11.5 -11.398 -12.594 1 93.19 87 ASN A C 1
ATOM 694 O O . ASN A 1 87 ? -10.969 -11.961 -13.555 1 93.19 87 ASN A O 1
ATOM 698 N N . ARG A 1 88 ? -10.938 -10.5 -11.852 1 90.62 88 ARG A N 1
ATOM 699 C CA . ARG A 1 88 ? -9.57 -10.109 -12.172 1 90.62 88 ARG A CA 1
ATOM 700 C C . ARG A 1 88 ? -8.617 -11.289 -12.016 1 90.62 88 ARG A C 1
ATOM 702 O O . ARG A 1 88 ? -7.746 -11.508 -12.859 1 90.62 88 ARG A O 1
ATOM 709 N N . PHE A 1 89 ? -8.781 -12.008 -10.984 1 91.88 89 PHE A N 1
ATOM 710 C CA . PHE A 1 89 ? -7.918 -13.164 -10.773 1 91.88 89 PHE A CA 1
ATOM 711 C C . PHE A 1 89 ? -8.102 -14.188 -11.883 1 91.88 89 PHE A C 1
ATOM 713 O O . PHE A 1 89 ? -7.121 -14.703 -12.43 1 91.88 89 PHE A O 1
ATOM 720 N N . VAL A 1 90 ? -9.305 -14.445 -12.195 1 94.75 90 VAL A N 1
ATOM 721 C CA . VAL A 1 90 ? -9.602 -15.406 -13.25 1 94.75 90 VAL A CA 1
ATOM 722 C C . VAL A 1 90 ? -8.992 -14.945 -14.562 1 94.75 90 VAL A C 1
ATOM 724 O O . VAL A 1 90 ? -8.469 -15.758 -15.336 1 94.75 90 VAL A O 1
ATOM 727 N N . GLU A 1 91 ? -9.016 -13.719 -14.773 1 94.44 91 GLU A N 1
ATOM 728 C CA . GLU A 1 91 ? -8.43 -13.156 -15.984 1 94.44 91 GLU A CA 1
ATOM 729 C C . GLU A 1 91 ? -6.918 -13.383 -16.031 1 94.44 91 GLU A C 1
ATOM 731 O O . GLU A 1 91 ? -6.359 -13.695 -17.078 1 94.44 91 GLU A O 1
ATOM 736 N N . ILE A 1 92 ? -6.34 -13.195 -14.922 1 93.38 92 ILE A N 1
ATOM 737 C CA . ILE A 1 92 ? -4.898 -13.391 -14.836 1 93.38 92 ILE A CA 1
ATOM 738 C C . ILE A 1 92 ? -4.551 -14.844 -15.148 1 93.38 92 ILE A C 1
ATOM 740 O O . ILE A 1 92 ? -3.615 -15.117 -15.906 1 93.38 92 ILE A O 1
ATOM 744 N N . VAL A 1 93 ? -5.273 -15.68 -14.602 1 94.88 93 VAL A N 1
ATOM 745 C CA . VAL A 1 93 ? -5.074 -17.094 -14.867 1 94.88 93 VAL A CA 1
ATOM 746 C C . VAL A 1 93 ? -5.344 -17.391 -16.344 1 94.88 93 VAL A C 1
ATOM 748 O O . VAL A 1 93 ? -4.57 -18.109 -16.984 1 94.88 93 VAL A O 1
ATOM 751 N N . ASP A 1 94 ? -6.402 -16.812 -16.859 1 95.69 94 ASP A N 1
ATOM 752 C CA . ASP A 1 94 ? -6.809 -17.031 -18.234 1 95.69 94 ASP A CA 1
ATOM 753 C C . ASP A 1 94 ? -5.715 -16.578 -19.203 1 95.69 94 ASP A C 1
ATOM 755 O O . ASP A 1 94 ? -5.504 -17.219 -20.25 1 95.69 94 ASP A O 1
ATOM 759 N N . ASP A 1 95 ? -5.082 -15.562 -18.859 1 93.19 95 ASP A N 1
ATOM 760 C CA . ASP A 1 95 ? -4.008 -15.031 -19.703 1 93.19 95 ASP A CA 1
ATOM 761 C C . ASP A 1 95 ? -2.908 -16.062 -19.906 1 93.19 95 ASP A C 1
ATOM 763 O O . ASP A 1 95 ? -2.266 -16.109 -20.953 1 93.19 95 ASP A O 1
ATOM 767 N N . GLU A 1 96 ? -2.709 -16.875 -18.906 1 91.62 96 GLU A N 1
ATOM 768 C CA . GLU A 1 96 ? -1.671 -17.891 -19 1 91.62 96 GLU A CA 1
ATOM 769 C C . GLU A 1 96 ? -2.197 -19.156 -19.688 1 91.62 96 GLU A C 1
ATOM 771 O O . GLU A 1 96 ? -1.487 -19.781 -20.469 1 91.62 96 GLU A O 1
ATOM 776 N N . ILE A 1 97 ? -3.4 -19.438 -19.453 1 93.12 97 ILE A N 1
ATOM 777 C CA . ILE A 1 97 ? -4.012 -20.656 -19.969 1 93.12 97 ILE A CA 1
ATOM 778 C C . ILE A 1 97 ? -4.18 -20.547 -21.469 1 93.12 97 ILE A C 1
ATOM 780 O O . ILE A 1 97 ? -3.969 -21.531 -22.203 1 93.12 97 ILE A O 1
ATOM 784 N N . LYS A 1 98 ? -4.488 -19.391 -21.875 1 91.44 98 LYS A N 1
ATOM 785 C CA . LYS A 1 98 ? -4.777 -19.203 -23.297 1 91.44 98 LYS A CA 1
ATOM 786 C C . LYS A 1 98 ? -3.52 -19.375 -24.141 1 91.44 98 LYS A C 1
ATOM 788 O O . LYS A 1 98 ? -3.604 -19.578 -25.359 1 91.44 98 LYS A O 1
ATOM 793 N N . LYS A 1 99 ? -2.402 -19.25 -23.484 1 87.81 99 LYS A N 1
ATOM 794 C CA . LYS A 1 99 ? -1.139 -19.375 -24.203 1 87.81 99 LYS A CA 1
ATOM 795 C C . LYS A 1 99 ? -0.861 -20.828 -24.578 1 87.81 99 LYS A C 1
ATOM 797 O O . LYS A 1 99 ? -0.018 -21.109 -25.438 1 87.81 99 LYS A O 1
ATOM 802 N N . ASN A 1 100 ? -1.608 -21.656 -23.906 1 84.81 100 ASN A N 1
ATOM 803 C CA . ASN A 1 100 ? -1.402 -23.078 -24.125 1 84.81 100 ASN A CA 1
ATOM 804 C C . ASN A 1 100 ? -2.723 -23.812 -24.375 1 84.81 100 ASN A C 1
ATOM 806 O O . ASN A 1 100 ? -3.795 -23.25 -24.141 1 84.81 100 ASN A O 1
ATOM 810 N N . ASP A 1 101 ? -2.691 -24.922 -25.062 1 86.25 101 ASP A N 1
ATOM 811 C CA . ASP A 1 101 ? -3.863 -25.766 -25.281 1 86.25 101 ASP A CA 1
ATOM 812 C C . ASP A 1 101 ? -3.881 -26.953 -24.312 1 86.25 101 ASP A C 1
ATOM 814 O O . ASP A 1 101 ? -3.717 -28.109 -24.734 1 86.25 101 ASP A O 1
ATOM 818 N N . PHE A 1 102 ? -4.258 -26.641 -23.125 1 90.88 102 PHE A N 1
ATOM 819 C CA . PHE A 1 102 ? -4.262 -27.688 -22.094 1 90.88 102 PHE A CA 1
ATOM 820 C C . PHE A 1 102 ? -5.531 -28.516 -22.172 1 90.88 102 PHE A C 1
ATOM 822 O O . PHE A 1 102 ? -6.633 -27.969 -22.281 1 90.88 102 PHE A O 1
ATOM 829 N N . LYS A 1 103 ? -5.336 -29.734 -22.172 1 92.69 103 LYS A N 1
ATOM 830 C CA . LYS A 1 103 ? -6.484 -30.641 -22.125 1 92.69 103 LYS A CA 1
ATOM 831 C C . LYS A 1 103 ? -6.715 -31.156 -20.719 1 92.69 103 LYS A C 1
ATOM 833 O O . LYS A 1 103 ? -7.84 -31.484 -20.344 1 92.69 103 LYS A O 1
ATOM 838 N N . GLU A 1 104 ? -5.629 -31.266 -20.016 1 94.69 104 GLU A N 1
ATOM 839 C CA . GLU A 1 104 ? -5.664 -31.719 -18.625 1 94.69 104 GLU A CA 1
ATOM 840 C C . GLU A 1 104 ? -4.715 -30.906 -17.75 1 94.69 104 GLU A C 1
ATOM 842 O O . GLU A 1 104 ? -3.623 -30.531 -18.188 1 94.69 104 GLU A O 1
ATOM 847 N N . LEU A 1 105 ? -5.164 -30.656 -16.594 1 95.25 105 LEU A N 1
ATOM 848 C CA . LEU A 1 105 ? -4.348 -29.891 -15.648 1 95.25 105 LEU A CA 1
ATOM 849 C C . LEU A 1 105 ? -4.449 -30.484 -14.242 1 95.25 105 LEU A C 1
ATOM 851 O O . LEU A 1 105 ? -5.531 -30.875 -13.805 1 95.25 105 LEU A O 1
ATOM 855 N N . THR A 1 106 ? -3.324 -30.594 -13.625 1 95.62 106 THR A N 1
ATOM 856 C CA . THR A 1 106 ? -3.285 -30.875 -12.195 1 95.62 106 THR A CA 1
ATOM 857 C C . THR A 1 106 ? -2.9 -29.625 -11.414 1 95.62 106 THR A C 1
ATOM 859 O O . THR A 1 106 ? -1.81 -29.078 -11.602 1 95.62 106 THR A O 1
ATOM 862 N N . ILE A 1 107 ? -3.797 -29.219 -10.461 1 95.31 107 ILE A N 1
ATOM 863 C CA . ILE A 1 107 ? -3.631 -27.938 -9.781 1 95.31 107 ILE A CA 1
ATOM 864 C C . ILE A 1 107 ? -3.598 -28.156 -8.266 1 95.31 107 ILE A C 1
ATOM 866 O O . ILE A 1 107 ? -4.449 -28.859 -7.715 1 95.31 107 ILE A O 1
ATOM 870 N N . LEU A 1 108 ? -2.623 -27.578 -7.672 1 93 108 LEU A N 1
ATOM 871 C CA . LEU A 1 108 ? -2.553 -27.562 -6.215 1 93 108 LEU A CA 1
ATOM 872 C C . LEU A 1 108 ? -2.783 -26.172 -5.66 1 93 108 LEU A C 1
ATOM 874 O O . LEU A 1 108 ? -2.148 -25.203 -6.105 1 93 108 LEU A O 1
ATOM 878 N N . ASP A 1 109 ? -3.701 -26.078 -4.73 1 92.25 109 ASP A N 1
ATOM 879 C CA . ASP A 1 109 ? -4.008 -24.828 -4.039 1 92.25 109 ASP A CA 1
ATOM 880 C C . ASP A 1 109 ? -3.604 -24.891 -2.568 1 92.25 109 ASP A C 1
ATOM 882 O O . ASP A 1 109 ? -4.277 -25.547 -1.765 1 92.25 109 ASP A O 1
ATOM 886 N N . PHE A 1 110 ? -2.627 -24.109 -2.289 1 87.38 110 PHE A N 1
ATOM 887 C CA . PHE A 1 110 ? -2.125 -24.141 -0.921 1 87.38 110 PHE A CA 1
ATOM 888 C C . PHE A 1 110 ? -2.768 -23.031 -0.089 1 87.38 110 PHE A C 1
ATOM 890 O O . PHE A 1 110 ? -2.893 -21.891 -0.547 1 87.38 110 PHE A O 1
ATOM 897 N N . GLY A 1 111 ? -3.113 -23.359 1.134 1 80.5 111 GLY A N 1
ATOM 898 C CA . GLY A 1 111 ? -3.756 -22.406 2.025 1 80.5 111 GLY A CA 1
ATOM 899 C C . GLY A 1 111 ? -5.121 -21.953 1.538 1 80.5 111 GLY A C 1
ATOM 900 O O . GLY A 1 111 ? -5.398 -20.75 1.458 1 80.5 111 GLY A O 1
ATOM 901 N N . CYS A 1 112 ? -5.895 -22.875 1.259 1 77.31 112 CYS A N 1
ATOM 902 C CA . CYS A 1 112 ? -7.152 -22.547 0.592 1 77.31 112 CYS A CA 1
ATOM 903 C C . CYS A 1 112 ? -8.133 -21.906 1.559 1 77.31 112 CYS A C 1
ATOM 905 O O . CYS A 1 112 ? -8.969 -21.094 1.15 1 77.31 112 CYS A O 1
ATOM 907 N N . GLY A 1 113 ? -8.031 -22.078 2.742 1 74.88 113 GLY A N 1
ATOM 908 C CA . GLY A 1 113 ? -8.961 -21.469 3.682 1 74.88 113 GLY A CA 1
ATOM 909 C C . GLY A 1 113 ? -10.414 -21.766 3.361 1 74.88 113 GLY A C 1
ATOM 910 O O . GLY A 1 113 ? -10.789 -22.922 3.17 1 74.88 113 GLY A O 1
ATOM 911 N N . LYS A 1 114 ? -11.266 -20.641 3.346 1 67.75 114 LYS A N 1
ATOM 912 C CA . LYS A 1 114 ? -12.672 -20.859 3.004 1 67.75 114 LYS A CA 1
ATOM 913 C C . LYS A 1 114 ? -12.828 -21.188 1.521 1 67.75 114 LYS A C 1
ATOM 915 O O . LYS A 1 114 ? -13.898 -21.609 1.085 1 67.75 114 LYS A O 1
ATOM 920 N N . SER A 1 115 ? -11.969 -21.219 0.792 1 69.31 115 SER A N 1
ATOM 921 C CA . SER A 1 115 ? -11.672 -21.828 -0.503 1 69.31 115 SER A CA 1
ATOM 922 C C . SER A 1 115 ? -12.656 -21.359 -1.568 1 69.31 115 SER A C 1
ATOM 924 O O . SER A 1 115 ? -12.961 -22.109 -2.508 1 69.31 115 SER A O 1
ATOM 926 N N . TYR A 1 116 ? -13.172 -20.219 -1.403 1 80.12 116 TYR A N 1
ATOM 927 C CA . TYR A 1 116 ? -14.148 -19.797 -2.398 1 80.12 116 TYR A CA 1
ATOM 928 C C . TYR A 1 116 ? -13.484 -19.531 -3.746 1 80.12 116 TYR A C 1
ATOM 930 O O . TYR A 1 116 ? -14.055 -19.859 -4.797 1 80.12 116 TYR A O 1
ATOM 938 N N . LEU A 1 117 ? -12.328 -19.094 -3.688 1 87.81 117 LEU A N 1
ATOM 939 C CA . LEU A 1 117 ? -11.633 -18.828 -4.945 1 87.81 117 LEU A CA 1
ATOM 940 C C . LEU A 1 117 ? -11.25 -20.141 -5.633 1 87.81 117 LEU A C 1
ATOM 942 O O . LEU A 1 117 ?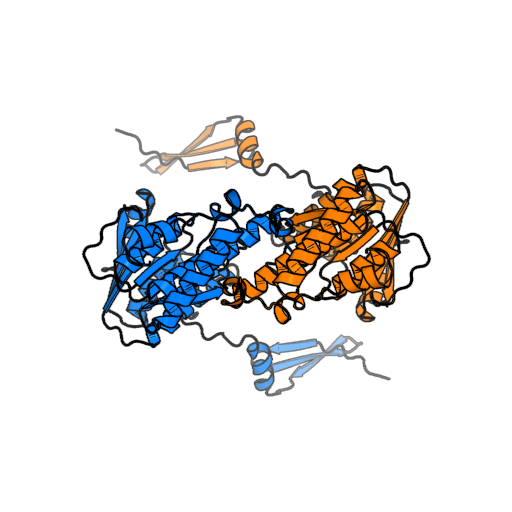 -11.273 -20.219 -6.863 1 87.81 117 LEU A O 1
ATOM 946 N N . THR A 1 118 ? -10.984 -21.125 -4.844 1 92.56 118 THR A N 1
ATOM 947 C CA . THR A 1 118 ? -10.68 -22.438 -5.391 1 92.56 118 THR A CA 1
ATOM 948 C C . THR A 1 118 ? -11.867 -22.984 -6.176 1 92.56 118 THR A C 1
ATOM 950 O O . THR A 1 118 ? -11.695 -23.5 -7.289 1 92.56 118 THR A O 1
ATOM 953 N N . PHE A 1 119 ? -13.031 -22.844 -5.652 1 95.19 119 PHE A N 1
ATOM 954 C CA . PHE A 1 119 ? -14.25 -23.328 -6.297 1 95.19 119 PHE A CA 1
ATOM 955 C C . PHE A 1 119 ? -14.516 -22.578 -7.594 1 95.19 119 PHE A C 1
ATOM 957 O O . PHE A 1 119 ? -14.891 -23.172 -8.602 1 95.19 119 PHE A O 1
ATOM 964 N N . VAL A 1 120 ? -14.281 -21.359 -7.523 1 94.81 120 VAL A N 1
ATOM 965 C CA . VAL A 1 120 ? -14.523 -20.516 -8.695 1 94.81 120 VAL A CA 1
ATOM 966 C C . VAL A 1 120 ? -13.547 -20.891 -9.812 1 94.81 120 VAL A C 1
ATOM 968 O O . VAL A 1 120 ? -13.93 -21 -10.977 1 94.81 120 VAL A O 1
ATOM 971 N N . LEU A 1 121 ? -12.398 -21.109 -9.469 1 95.31 121 LEU A N 1
ATOM 972 C CA . LEU A 1 121 ? -11.391 -21.484 -10.453 1 95.31 121 LEU A CA 1
ATOM 973 C C . LEU A 1 121 ? -11.711 -22.844 -11.07 1 95.31 121 LEU A C 1
ATOM 975 O O . LEU A 1 121 ? -11.531 -23.047 -12.273 1 95.31 121 LEU A O 1
ATOM 979 N N . TYR A 1 122 ? -12.133 -23.734 -10.227 1 96.62 122 TYR A N 1
ATOM 980 C CA . TYR A 1 122 ? -12.539 -25.031 -10.758 1 96.62 122 TYR A CA 1
ATOM 981 C C . TYR A 1 122 ? -13.656 -24.875 -11.789 1 96.62 122 TYR A C 1
ATOM 983 O O . TYR A 1 122 ? -13.594 -25.469 -12.867 1 96.62 122 TYR A O 1
ATOM 991 N N . TYR A 1 123 ? -14.609 -24.078 -11.469 1 96.81 123 TYR A N 1
ATOM 992 C CA . TYR A 1 123 ? -15.695 -23.797 -12.406 1 96.81 123 TYR A CA 1
ATOM 993 C C . TYR A 1 123 ? -15.148 -23.234 -13.711 1 96.81 123 TYR A C 1
ATOM 995 O O . TYR A 1 123 ? -15.531 -23.688 -14.797 1 96.81 123 TYR A O 1
ATOM 1003 N N . TYR A 1 124 ? -14.25 -22.359 -13.617 1 96.94 124 TYR A N 1
ATOM 1004 C CA . TYR A 1 124 ? -13.648 -21.719 -14.781 1 96.94 124 TYR A CA 1
ATOM 1005 C C . TYR A 1 124 ? -12.953 -22.75 -15.664 1 96.94 124 TYR A C 1
ATOM 1007 O O . TYR A 1 124 ? -13.195 -22.797 -16.875 1 96.94 124 TYR A O 1
ATOM 1015 N N . PHE A 1 125 ? -12.188 -23.562 -15.055 1 97 125 PHE A N 1
ATOM 1016 C CA . PHE A 1 125 ? -11.391 -24.516 -15.836 1 97 125 PHE A CA 1
ATOM 1017 C C . PHE A 1 125 ? -12.289 -25.562 -16.469 1 97 125 PHE A C 1
ATOM 1019 O O . PHE A 1 125 ? -12.156 -25.859 -17.672 1 97 125 PHE A O 1
ATOM 1026 N N . VAL A 1 126 ? -13.227 -26.078 -15.742 1 96.62 126 VAL A N 1
ATOM 1027 C CA . VAL A 1 126 ? -13.977 -27.25 -16.172 1 96.62 126 VAL A CA 1
ATOM 1028 C C . VAL A 1 126 ? -15.188 -26.828 -17 1 96.62 126 VAL A C 1
ATOM 1030 O O . VAL A 1 126 ? -15.438 -27.375 -18.078 1 96.62 126 VAL A O 1
ATOM 1033 N N . LYS A 1 127 ? -15.859 -25.797 -16.531 1 95.5 127 LYS A N 1
ATOM 1034 C CA . LYS A 1 127 ? -17.141 -25.469 -17.141 1 95.5 127 LYS A CA 1
ATOM 1035 C C . LYS A 1 127 ? -16.969 -24.438 -18.25 1 95.5 127 LYS A C 1
ATOM 1037 O O . LYS A 1 127 ? -17.719 -24.438 -19.234 1 95.5 127 LYS A O 1
ATOM 1042 N N . ILE A 1 128 ? -16.016 -23.625 -18.109 1 94.81 128 ILE A N 1
ATOM 1043 C CA . ILE A 1 128 ? -15.859 -22.562 -19.094 1 94.81 128 ILE A CA 1
ATOM 1044 C C . ILE A 1 128 ? -14.797 -22.969 -20.125 1 94.81 128 ILE A C 1
ATOM 1046 O O . ILE A 1 128 ? -15.039 -22.922 -21.328 1 94.81 128 ILE A O 1
ATOM 1050 N N . LYS A 1 129 ? -13.703 -23.406 -19.703 1 95.69 129 LYS A N 1
ATOM 1051 C CA . LYS A 1 129 ? -12.602 -23.719 -20.594 1 95.69 129 LYS A CA 1
ATOM 1052 C C . LYS A 1 129 ? -12.664 -25.172 -21.062 1 95.69 129 LYS A C 1
ATOM 1054 O O . LYS A 1 129 ? -11.969 -25.562 -22.016 1 95.69 129 LYS A O 1
ATOM 1059 N N . ASN A 1 130 ? -13.461 -25.953 -20.422 1 95.56 130 ASN A N 1
ATOM 1060 C CA . ASN A 1 130 ? -13.641 -27.359 -20.75 1 95.56 130 ASN A CA 1
ATOM 1061 C C . ASN A 1 130 ? -12.32 -28.125 -20.672 1 95.56 130 ASN A C 1
ATOM 1063 O O . ASN A 1 130 ? -11.969 -28.859 -21.609 1 95.56 130 ASN A O 1
ATOM 1067 N N . ILE A 1 131 ? -11.602 -27.891 -19.641 1 96.38 131 ILE A N 1
ATOM 1068 C CA . ILE A 1 131 ? -10.352 -28.609 -19.344 1 96.38 131 ILE A CA 1
ATOM 1069 C C . ILE A 1 131 ? -10.586 -29.641 -18.25 1 96.38 131 ILE A C 1
ATOM 1071 O O . ILE A 1 131 ? -11.281 -29.359 -17.266 1 96.38 131 ILE A O 1
ATOM 1075 N N . LYS A 1 132 ? -10.062 -30.828 -18.422 1 96.31 132 LYS A N 1
ATOM 1076 C CA . LYS A 1 132 ? -10.078 -31.812 -17.344 1 96.31 132 LYS A CA 1
ATOM 1077 C C . LYS A 1 132 ? -9.094 -31.438 -16.234 1 96.31 132 LYS A C 1
ATOM 1079 O O . LYS A 1 132 ? -7.883 -31.406 -16.453 1 96.31 132 LYS A O 1
ATOM 1084 N N . VAL A 1 133 ? -9.641 -31.188 -15.07 1 96.19 133 VAL A N 1
ATOM 1085 C CA . VAL A 1 133 ? -8.781 -30.656 -14.023 1 96.19 133 VAL A CA 1
ATOM 1086 C C . VAL A 1 133 ? -8.867 -31.531 -12.781 1 96.19 133 VAL A C 1
ATOM 1088 O O . VAL A 1 133 ? -9.961 -31.906 -12.344 1 96.19 133 VAL A O 1
ATOM 1091 N N . LYS A 1 134 ? -7.734 -31.953 -12.359 1 95.62 134 LYS A N 1
ATOM 1092 C CA . LYS A 1 134 ? -7.602 -32.469 -11 1 95.62 134 LYS A CA 1
ATOM 1093 C C . LYS A 1 134 ? -7.082 -31.391 -10.055 1 95.62 134 LYS A C 1
ATOM 1095 O O . LYS A 1 134 ? -5.945 -30.938 -10.188 1 95.62 134 LYS A O 1
ATOM 1100 N N . MET A 1 135 ? -7.93 -31 -9.109 1 95.12 135 MET A N 1
ATOM 1101 C CA . MET A 1 135 ? -7.566 -29.906 -8.219 1 95.12 135 MET A CA 1
ATOM 1102 C C . MET A 1 135 ? -7.59 -30.359 -6.762 1 95.12 135 MET A C 1
ATOM 1104 O O . MET A 1 135 ? -8.539 -31.016 -6.328 1 95.12 135 MET A O 1
ATOM 1108 N N . ILE A 1 136 ? -6.496 -30.062 -6.098 1 92.69 136 ILE A N 1
ATOM 1109 C CA . ILE A 1 136 ? -6.383 -30.422 -4.691 1 92.69 136 ILE A CA 1
ATOM 1110 C C . ILE A 1 136 ? -6.125 -29.172 -3.857 1 92.69 136 ILE A C 1
ATOM 1112 O O . ILE A 1 136 ? -5.184 -28.422 -4.129 1 92.69 136 ILE A O 1
ATOM 1116 N N . GLY A 1 137 ? -6.992 -28.906 -2.893 1 91.88 137 GLY A N 1
ATOM 1117 C CA . GLY A 1 137 ? -6.781 -27.844 -1.913 1 91.88 137 GLY A CA 1
ATOM 1118 C C . GLY A 1 137 ? -6.191 -28.359 -0.609 1 91.88 137 GLY A C 1
ATOM 1119 O O . GLY A 1 137 ? -6.629 -29.375 -0.08 1 91.88 137 GLY A O 1
ATOM 1120 N N . LEU A 1 138 ? -5.238 -27.609 -0.161 1 88.62 138 LEU A N 1
ATOM 1121 C CA . LEU A 1 138 ? -4.574 -28.031 1.07 1 88.62 138 LEU A CA 1
ATOM 1122 C C . LEU A 1 138 ? -4.734 -26.969 2.156 1 88.62 138 LEU A C 1
ATOM 1124 O O . LEU A 1 138 ? -4.633 -25.766 1.883 1 88.62 138 LEU A O 1
ATOM 1128 N N . ASP A 1 139 ? -5.059 -27.438 3.338 1 86.12 139 ASP A N 1
ATOM 1129 C CA . ASP A 1 139 ? -5.145 -26.578 4.512 1 86.12 139 ASP A CA 1
ATOM 1130 C C . ASP A 1 139 ? -4.777 -27.344 5.785 1 86.12 139 ASP A C 1
ATOM 1132 O O . ASP A 1 139 ? -4.766 -28.578 5.793 1 86.12 139 ASP A O 1
ATOM 1136 N N . LEU A 1 140 ? -4.445 -26.516 6.801 1 83.81 140 LEU A N 1
ATOM 1137 C CA . LEU A 1 140 ? -4.012 -27.125 8.055 1 83.81 140 LEU A CA 1
ATOM 1138 C C . LEU A 1 140 ? -5.203 -27.438 8.953 1 83.81 140 LEU A C 1
ATOM 1140 O O . LEU A 1 140 ? -5.082 -28.188 9.922 1 83.81 140 LEU A O 1
ATOM 1144 N N . LYS A 1 141 ? -6.355 -26.906 8.727 1 86.44 141 LYS A N 1
ATOM 1145 C CA . LYS A 1 141 ? -7.516 -27.047 9.602 1 86.44 141 LYS A CA 1
ATOM 1146 C C . LYS A 1 141 ? -8.477 -28.109 9.086 1 86.44 141 LYS A C 1
ATOM 1148 O O . LYS A 1 141 ? -9.047 -27.969 8 1 86.44 141 LYS A O 1
ATOM 1153 N N . LYS A 1 142 ? -8.789 -29.078 9.938 1 90.06 142 LYS A N 1
ATOM 1154 C CA . LYS A 1 142 ? -9.641 -30.203 9.578 1 90.06 142 LYS A CA 1
ATOM 1155 C C . LYS A 1 142 ? -11.07 -29.75 9.281 1 90.06 142 LYS A C 1
ATOM 1157 O O . LYS A 1 142 ? -11.703 -30.25 8.352 1 90.06 142 LYS A O 1
ATOM 1162 N N . ASP A 1 143 ? -11.477 -28.797 10.062 1 90.94 143 ASP A N 1
ATOM 1163 C CA . ASP A 1 143 ? -12.836 -28.312 9.883 1 90.94 143 ASP A CA 1
ATOM 1164 C C . ASP A 1 143 ? -13.016 -27.672 8.508 1 90.94 143 ASP A C 1
ATOM 1166 O O . ASP A 1 143 ? -14.055 -27.844 7.867 1 90.94 143 ASP A O 1
ATOM 1170 N N . VAL A 1 144 ? -12.047 -27.047 8.094 1 88.44 144 VAL A N 1
ATOM 1171 C CA . VAL A 1 144 ? -12.07 -26.406 6.785 1 88.44 144 VAL A CA 1
ATOM 1172 C C . VAL A 1 144 ? -12.133 -27.469 5.688 1 88.44 144 VAL A C 1
ATOM 1174 O O . VAL A 1 144 ? -12.93 -27.359 4.754 1 88.44 144 VAL A O 1
ATOM 1177 N N . ILE A 1 145 ? -11.453 -28.5 5.828 1 91.44 145 ILE A N 1
ATOM 1178 C CA . ILE A 1 145 ? -11.359 -29.562 4.824 1 91.44 145 ILE A CA 1
ATOM 1179 C C . ILE A 1 145 ? -12.703 -30.281 4.699 1 91.44 145 ILE A C 1
ATOM 1181 O O . ILE A 1 145 ? -13.203 -30.484 3.59 1 91.44 145 ILE A O 1
ATOM 1185 N N . GLU A 1 146 ? -13.219 -30.594 5.746 1 93.69 146 GLU A N 1
ATOM 1186 C CA . GLU A 1 146 ? -14.5 -31.297 5.738 1 93.69 146 GLU A CA 1
ATOM 1187 C C . GLU A 1 146 ? -15.594 -30.438 5.105 1 93.69 146 GLU A C 1
ATOM 1189 O O . GLU A 1 146 ? -16.359 -30.906 4.27 1 93.69 146 GLU A O 1
ATOM 1194 N N . LYS A 1 147 ? -15.555 -29.25 5.551 1 92.56 147 LYS A N 1
ATOM 1195 C CA . LYS A 1 147 ? -16.547 -28.312 5.016 1 92.56 147 LYS A CA 1
ATOM 1196 C C . LYS A 1 147 ? -16.375 -28.141 3.512 1 92.56 147 LYS A C 1
ATOM 1198 O O . LYS A 1 147 ? -17.344 -28.172 2.758 1 92.56 147 LYS A O 1
ATOM 1203 N N . CYS A 1 148 ? -15.188 -27.984 3.078 1 93.56 148 CYS A N 1
ATOM 1204 C CA . CYS A 1 148 ? -14.898 -27.75 1.669 1 93.56 148 CYS A CA 1
ATOM 1205 C C . CYS A 1 148 ? -15.25 -28.969 0.826 1 93.56 148 CYS A C 1
ATOM 1207 O O . CYS A 1 148 ? -15.797 -28.844 -0.269 1 93.56 148 CYS A O 1
ATOM 1209 N N . ASN A 1 149 ? -14.977 -30.141 1.31 1 95.5 149 ASN A N 1
ATOM 1210 C CA . ASN A 1 149 ? -15.312 -31.344 0.571 1 95.5 149 ASN A CA 1
ATOM 1211 C C . ASN A 1 149 ? -16.828 -31.531 0.443 1 95.5 149 ASN A C 1
ATOM 1213 O O . ASN A 1 149 ? -17.312 -31.969 -0.599 1 95.5 149 ASN A O 1
ATOM 1217 N N . LYS A 1 150 ? -17.469 -31.172 1.478 1 95.38 150 LYS A N 1
ATOM 1218 C CA . LYS A 1 150 ? -18.938 -31.234 1.416 1 95.38 150 LYS A CA 1
ATOM 1219 C C . LYS A 1 150 ? -19.484 -30.281 0.362 1 95.38 150 LYS A C 1
ATOM 1221 O O . LYS A 1 150 ? -20.375 -30.641 -0.409 1 95.38 150 LYS A O 1
ATOM 1226 N N . ILE A 1 151 ? -18.938 -29.156 0.339 1 94.44 151 ILE A N 1
ATOM 1227 C CA . ILE A 1 151 ? -19.359 -28.141 -0.621 1 94.44 151 ILE A CA 1
ATOM 1228 C C . ILE A 1 151 ? -19.047 -28.609 -2.039 1 94.44 151 ILE A C 1
ATOM 1230 O O . ILE A 1 151 ? -19.875 -28.5 -2.939 1 94.44 151 ILE A O 1
ATOM 1234 N N . ALA A 1 152 ? -17.906 -29.188 -2.256 1 95.62 152 ALA A N 1
ATOM 1235 C CA . ALA A 1 152 ? -17.5 -29.688 -3.566 1 95.62 152 ALA A CA 1
ATOM 1236 C C . ALA A 1 152 ? -18.469 -30.766 -4.062 1 95.62 152 ALA A C 1
ATOM 1238 O O . ALA A 1 152 ? -18.859 -30.766 -5.234 1 95.62 152 ALA A O 1
ATOM 1239 N N . GLU A 1 153 ? -18.781 -31.625 -3.162 1 95.94 153 GLU A N 1
ATOM 1240 C CA . GLU A 1 153 ? -19.734 -32.656 -3.492 1 95.94 153 GLU A CA 1
ATOM 1241 C C . GLU A 1 153 ? -21.078 -32.094 -3.893 1 95.94 153 GLU A C 1
ATOM 1243 O O . GLU A 1 153 ? -21.719 -32.562 -4.836 1 95.94 153 GLU A O 1
ATOM 1248 N N . GLY A 1 154 ? -21.453 -31.109 -3.164 1 95.31 154 GLY A N 1
ATOM 1249 C CA . GLY A 1 154 ? -22.703 -30.438 -3.461 1 95.31 154 GLY A CA 1
ATOM 1250 C C . GLY A 1 154 ? -22.734 -29.797 -4.84 1 95.31 154 GLY A C 1
ATOM 1251 O O . GLY A 1 154 ? -23.781 -29.781 -5.5 1 95.31 154 GLY A O 1
ATOM 1252 N N . TYR A 1 155 ? -21.641 -29.312 -5.289 1 95.69 155 TYR A N 1
ATOM 1253 C CA . TYR A 1 155 ? -21.531 -28.688 -6.598 1 95.69 155 TYR A CA 1
ATOM 1254 C C . TYR A 1 155 ? -21.359 -29.719 -7.695 1 95.69 155 TYR A C 1
ATOM 1256 O O . TYR A 1 155 ? -21.438 -29.406 -8.883 1 95.69 155 TYR A O 1
ATOM 1264 N N . GLY A 1 156 ? -21.031 -30.922 -7.336 1 96.19 156 GLY A N 1
ATOM 1265 C CA . GLY A 1 156 ? -20.703 -31.953 -8.312 1 96.19 156 GLY A CA 1
ATOM 1266 C C . GLY A 1 156 ? -19.297 -31.828 -8.867 1 96.19 156 GLY A C 1
ATOM 1267 O O . GLY A 1 156 ? -19.062 -32.125 -10.039 1 96.19 156 GLY A O 1
ATOM 1268 N N . TYR A 1 157 ? -18.484 -31.234 -8.133 1 96.31 157 TYR A N 1
ATOM 1269 C CA . TYR A 1 157 ? -17.094 -31.109 -8.531 1 96.31 157 TYR A CA 1
ATOM 1270 C C . TYR A 1 157 ? -16.312 -32.375 -8.211 1 96.31 157 TYR A C 1
ATOM 1272 O O . TYR A 1 157 ? -15.594 -32.438 -7.211 1 96.31 157 TYR A O 1
ATOM 1280 N N . ASP A 1 158 ? -16.281 -33.312 -9.086 1 94.38 158 ASP A N 1
ATOM 1281 C CA . ASP A 1 158 ? -15.836 -34.656 -8.82 1 94.38 158 ASP A CA 1
ATOM 1282 C C . ASP A 1 158 ? -14.312 -34.75 -8.719 1 94.38 158 ASP A C 1
ATOM 1284 O O . ASP A 1 158 ? -13.773 -35.625 -8.047 1 94.38 158 ASP A O 1
ATOM 1288 N N . ASN A 1 159 ? -13.656 -33.875 -9.359 1 96.31 159 ASN A N 1
ATOM 1289 C CA . ASN A 1 159 ? -12.195 -33.938 -9.375 1 96.31 159 ASN A CA 1
ATOM 1290 C C . ASN A 1 159 ? -11.578 -32.812 -8.539 1 96.31 159 ASN A C 1
ATOM 1292 O O . ASN A 1 159 ? -10.438 -32.406 -8.766 1 96.31 159 ASN A O 1
ATOM 1296 N N . LEU A 1 160 ? -12.352 -32.219 -7.668 1 96.31 160 LEU A N 1
ATOM 1297 C CA . LEU A 1 160 ? -11.883 -31.25 -6.668 1 96.31 160 LEU A CA 1
ATOM 1298 C C . LEU A 1 160 ? -11.898 -31.875 -5.273 1 96.31 160 LEU A C 1
ATOM 1300 O O . LEU A 1 160 ? -12.953 -32.281 -4.785 1 96.31 160 LEU A O 1
ATOM 1304 N N . HIS A 1 161 ? -10.711 -31.938 -4.73 1 94.25 161 HIS A N 1
ATOM 1305 C CA . HIS A 1 161 ? -10.594 -32.531 -3.402 1 94.25 161 HIS A CA 1
ATOM 1306 C C . HIS A 1 161 ? -9.766 -31.641 -2.477 1 94.25 161 HIS A C 1
ATOM 1308 O O . HIS A 1 161 ? -8.867 -30.938 -2.93 1 94.25 161 HIS A O 1
ATOM 1314 N N . PHE A 1 162 ? -10.148 -31.75 -1.208 1 93.25 162 PHE A N 1
ATOM 1315 C CA . PHE A 1 162 ? -9.414 -31.016 -0.181 1 93.25 162 PHE A CA 1
ATOM 1316 C C . PHE A 1 162 ? -8.789 -31.984 0.82 1 93.25 162 PHE A C 1
ATOM 1318 O O . PHE A 1 162 ? -9.406 -32.969 1.199 1 93.25 162 PHE A O 1
ATOM 1325 N N . GLU A 1 163 ? -7.559 -31.734 1.127 1 90 163 GLU A N 1
ATOM 1326 C CA . GLU A 1 163 ? -6.828 -32.625 2.029 1 90 163 GLU A CA 1
ATOM 1327 C C . GLU A 1 163 ? -6.082 -31.812 3.098 1 90 163 GLU A C 1
ATOM 1329 O O . GLU A 1 163 ? -5.746 -30.656 2.889 1 90 163 GLU A O 1
ATOM 1334 N N . LEU A 1 164 ? -5.941 -32.562 4.191 1 87.56 164 LEU A N 1
ATOM 1335 C CA . LEU A 1 164 ? -5.109 -31.984 5.242 1 87.56 164 LEU A CA 1
ATOM 1336 C C . LEU A 1 164 ? -3.635 -32.031 4.852 1 87.56 164 LEU A C 1
ATOM 1338 O O . LEU A 1 164 ? -3.127 -33.062 4.438 1 87.56 164 LEU A O 1
ATOM 1342 N N . GLY A 1 165 ? -3.037 -30.859 4.867 1 81.25 165 GLY A N 1
ATOM 1343 C CA . GLY A 1 165 ? -1.63 -30.844 4.5 1 81.25 165 GLY A CA 1
ATOM 1344 C C . GLY A 1 165 ? -0.938 -29.531 4.816 1 81.25 165 GLY A C 1
ATOM 1345 O O . GLY A 1 165 ? -1.571 -28.484 4.816 1 81.25 165 GLY A O 1
ATOM 1346 N N . ASP A 1 166 ? 0.33 -29.797 5.234 1 77.31 166 ASP A N 1
ATOM 1347 C CA . ASP A 1 166 ? 1.234 -28.672 5.418 1 77.31 166 ASP A CA 1
ATOM 1348 C C . ASP A 1 166 ? 2.125 -28.469 4.195 1 77.31 166 ASP A C 1
ATOM 1350 O O . ASP A 1 166 ? 2.564 -29.438 3.578 1 77.31 166 ASP A O 1
ATOM 1354 N N . ILE A 1 167 ? 2.324 -27.266 3.768 1 71.31 167 ILE A N 1
ATOM 1355 C CA . ILE A 1 167 ? 3.1 -26.922 2.582 1 71.31 167 ILE A CA 1
ATOM 1356 C C . ILE A 1 167 ? 4.535 -27.422 2.74 1 71.31 167 ILE A C 1
ATOM 1358 O O . ILE A 1 167 ? 5.191 -27.766 1.756 1 71.31 167 ILE A O 1
ATOM 1362 N N . ASN A 1 168 ? 5.207 -27.406 3.916 1 72 168 ASN A N 1
ATOM 1363 C CA . ASN A 1 168 ? 6.59 -27.797 4.16 1 72 168 ASN A CA 1
ATOM 1364 C C . ASN A 1 168 ? 6.797 -29.297 3.939 1 72 168 ASN A C 1
ATOM 1366 O O . ASN A 1 168 ? 7.891 -29.719 3.561 1 72 168 ASN A O 1
ATOM 1370 N N . GLY A 1 169 ? 5.594 -30.016 3.883 1 64.56 169 GLY A N 1
ATOM 1371 C CA . GLY A 1 169 ? 5.801 -31.453 3.873 1 64.56 169 GLY A CA 1
ATOM 1372 C C . GLY A 1 169 ? 4.902 -32.188 2.887 1 64.56 169 GLY A C 1
ATOM 1373 O O . GLY A 1 169 ? 4.938 -33.406 2.797 1 64.56 169 GLY A O 1
ATOM 1374 N N . PHE A 1 170 ? 4.34 -31.453 2.203 1 67.69 170 PHE A N 1
ATOM 1375 C CA . PHE A 1 170 ? 3.414 -32.156 1.313 1 67.69 170 PHE A CA 1
ATOM 1376 C C . PHE A 1 170 ? 4.152 -32.75 0.124 1 67.69 170 PHE A C 1
ATOM 1378 O O . PHE A 1 170 ? 4.887 -32.062 -0.575 1 67.69 170 PHE A O 1
ATOM 1385 N N . LYS A 1 171 ? 4.094 -34.062 0.155 1 68.88 171 LYS A N 1
ATOM 1386 C CA . LYS A 1 171 ? 4.711 -34.781 -0.953 1 68.88 171 LYS A CA 1
ATOM 1387 C C . LYS A 1 171 ? 3.67 -35.219 -1.982 1 68.88 171 LYS A C 1
ATOM 1389 O O . LYS A 1 171 ? 2.668 -35.844 -1.637 1 68.88 171 LYS A O 1
ATOM 1394 N N . TYR A 1 172 ? 3.812 -34.562 -3.059 1 71.38 172 TYR A N 1
ATOM 1395 C CA . TYR A 1 172 ? 2.932 -34.969 -4.152 1 71.38 172 TYR A CA 1
ATOM 1396 C C . TYR A 1 172 ? 3.703 -35.688 -5.238 1 71.38 172 TYR A C 1
ATOM 1398 O O . TYR A 1 172 ? 4.758 -35.25 -5.684 1 71.38 172 TYR A O 1
ATOM 1406 N N . GLU A 1 173 ? 3.33 -36.875 -5.484 1 68.19 173 GLU A N 1
ATOM 1407 C CA . GLU A 1 173 ? 4.062 -37.781 -6.379 1 68.19 173 GLU A CA 1
ATOM 1408 C C . GLU A 1 173 ? 3.701 -37.531 -7.836 1 68.19 173 GLU A C 1
ATOM 1410 O O . GLU A 1 173 ? 4.461 -37.875 -8.742 1 68.19 173 GLU A O 1
ATOM 1415 N N . ASN A 1 174 ? 2.594 -36.875 -8.031 1 74.25 174 ASN A N 1
ATOM 1416 C CA . ASN A 1 174 ? 2.172 -36.656 -9.414 1 74.25 174 ASN A CA 1
ATOM 1417 C C . ASN A 1 174 ? 2.639 -35.312 -9.953 1 74.25 174 ASN A C 1
ATOM 1419 O O . ASN A 1 174 ? 3.211 -34.531 -9.211 1 74.25 174 ASN A O 1
ATOM 1423 N N . LYS A 1 175 ? 2.639 -35.281 -11.242 1 85.62 175 LYS A N 1
ATOM 1424 C CA . LYS A 1 175 ? 3.006 -34.062 -11.938 1 85.62 175 LYS A CA 1
ATOM 1425 C C . LYS A 1 175 ? 2.037 -32.938 -11.602 1 85.62 175 LYS A C 1
ATOM 1427 O O . LYS A 1 175 ? 0.82 -33.125 -11.602 1 85.62 175 LYS A O 1
ATOM 1432 N N . VAL A 1 176 ? 2.594 -31.828 -11.133 1 92.12 176 VAL A N 1
ATOM 1433 C CA . VAL A 1 176 ? 1.79 -30.656 -10.836 1 92.12 176 VAL A CA 1
ATOM 1434 C C . VAL A 1 176 ? 1.992 -29.609 -11.93 1 92.12 176 VAL A C 1
ATOM 1436 O O . VAL A 1 176 ? 3.123 -29.203 -12.211 1 92.12 176 VAL A O 1
ATOM 1439 N N . ASP A 1 177 ? 0.862 -29.203 -12.531 1 95.38 177 ASP A N 1
ATOM 1440 C CA . ASP A 1 177 ? 0.942 -28.25 -13.625 1 95.38 177 ASP A CA 1
ATOM 1441 C C . ASP A 1 177 ? 0.874 -26.812 -13.102 1 95.38 177 ASP A C 1
ATOM 1443 O O . ASP A 1 177 ? 1.51 -25.906 -13.648 1 95.38 177 ASP A O 1
ATOM 1447 N N . MET A 1 178 ? 0.132 -26.656 -12.07 1 95.81 178 MET A N 1
ATOM 1448 C CA . MET A 1 178 ? -0.123 -25.312 -11.562 1 95.81 178 MET A CA 1
ATOM 1449 C C . MET A 1 178 ? -0.171 -25.297 -10.039 1 95.81 178 MET A C 1
ATOM 1451 O O . MET A 1 178 ? -0.737 -26.203 -9.422 1 95.81 178 MET A O 1
ATOM 1455 N N . VAL A 1 179 ? 0.475 -24.328 -9.492 1 95 179 VAL A N 1
ATOM 1456 C CA . VAL A 1 179 ? 0.425 -24.109 -8.047 1 95 179 VAL A CA 1
ATOM 1457 C C . VAL A 1 179 ? -0.154 -22.734 -7.75 1 95 179 VAL A C 1
ATOM 1459 O O . VAL A 1 179 ? 0.269 -21.734 -8.336 1 95 179 VAL A O 1
ATOM 1462 N N . ILE A 1 180 ? -1.126 -22.719 -6.883 1 94.06 180 ILE A N 1
ATOM 1463 C CA . ILE A 1 180 ? -1.757 -21.484 -6.449 1 94.06 180 ILE A CA 1
ATOM 1464 C C . ILE A 1 180 ? -1.587 -21.312 -4.941 1 94.06 180 ILE A C 1
ATOM 1466 O O . ILE A 1 180 ? -1.791 -22.266 -4.18 1 94.06 180 ILE A O 1
ATOM 1470 N N . THR A 1 181 ? -1.146 -20.172 -4.551 1 90.75 181 THR A N 1
ATOM 1471 C CA . THR A 1 181 ? -1.043 -19.844 -3.131 1 90.75 181 THR A CA 1
ATOM 1472 C C . THR A 1 181 ? -1.583 -18.453 -2.852 1 90.75 181 THR A C 1
ATOM 1474 O O . THR A 1 181 ? -0.95 -17.453 -3.205 1 90.75 181 THR A O 1
ATOM 1477 N N . LEU A 1 182 ? -2.693 -18.469 -2.127 1 82.56 182 LEU A N 1
ATOM 1478 C CA . LEU A 1 182 ? -3.318 -17.188 -1.832 1 82.56 182 LEU A CA 1
ATOM 1479 C C . LEU A 1 182 ? -3.262 -16.891 -0.339 1 82.56 182 LEU A C 1
ATOM 1481 O O . LEU A 1 182 ? -3.84 -17.609 0.469 1 82.56 182 LEU A O 1
ATOM 1485 N N . HIS A 1 183 ? -2.559 -15.852 0.018 1 76.75 183 HIS A N 1
ATOM 1486 C CA . HIS A 1 183 ? -2.514 -15.312 1.374 1 76.75 183 HIS A CA 1
ATOM 1487 C C . HIS A 1 183 ? -1.741 -16.23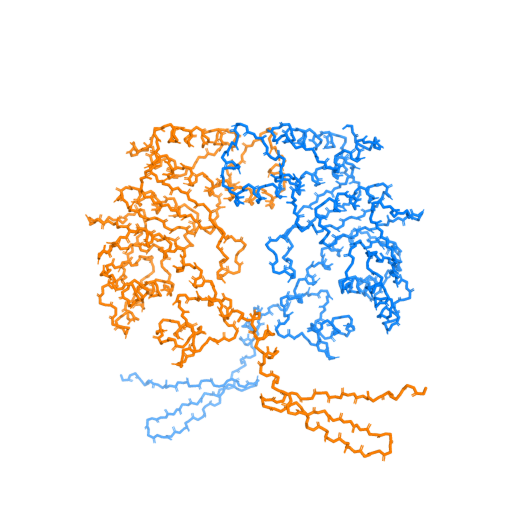4 2.309 1 76.75 183 HIS A C 1
ATOM 1489 O O . HIS A 1 183 ? -2.16 -16.469 3.443 1 76.75 183 HIS A O 1
ATOM 1495 N N . ALA A 1 184 ? -0.854 -16.922 1.731 1 76.81 184 ALA A N 1
ATOM 1496 C CA . ALA A 1 184 ? 0.09 -17.609 2.609 1 76.81 184 ALA A CA 1
ATOM 1497 C C . ALA A 1 184 ? 0.969 -16.609 3.355 1 76.81 184 ALA A C 1
ATOM 1499 O O . ALA A 1 184 ? 1.506 -15.672 2.754 1 76.81 184 ALA A O 1
ATOM 1500 N N . CYS A 1 185 ? 1.041 -16.797 4.59 1 77.56 185 CYS A N 1
ATOM 1501 C CA . CYS A 1 185 ? 1.687 -15.766 5.406 1 77.56 185 CYS A CA 1
ATOM 1502 C C . CYS A 1 185 ? 3.178 -16.047 5.555 1 77.56 185 CYS A C 1
ATOM 1504 O O . CYS A 1 185 ? 3.598 -17.203 5.559 1 77.56 185 CYS A O 1
ATOM 1506 N N . ASP A 1 186 ? 3.988 -15.055 5.547 1 82.56 186 ASP A N 1
ATOM 1507 C CA . ASP A 1 186 ? 5.414 -15.047 5.867 1 82.56 186 ASP A CA 1
ATOM 1508 C C . ASP A 1 186 ? 6.16 -16.125 5.078 1 82.56 186 ASP A C 1
ATOM 1510 O O . ASP A 1 186 ? 6.078 -16.172 3.852 1 82.56 186 ASP A O 1
ATOM 1514 N N . THR A 1 187 ? 6.809 -17.094 5.734 1 86.56 187 THR A N 1
ATOM 1515 C CA . THR A 1 187 ? 7.684 -18.062 5.059 1 86.56 187 THR A CA 1
ATOM 1516 C C . THR A 1 187 ? 6.875 -19.203 4.453 1 86.56 187 THR A C 1
ATOM 1518 O O . THR A 1 187 ? 7.398 -19.984 3.668 1 86.56 187 THR A O 1
ATOM 1521 N N . ALA A 1 188 ? 5.629 -19.203 4.711 1 85.69 188 ALA A N 1
ATOM 1522 C CA . ALA A 1 188 ? 4.773 -20.188 4.059 1 85.69 188 ALA A CA 1
ATOM 1523 C C . ALA A 1 188 ? 4.781 -20.016 2.545 1 85.69 188 ALA A C 1
ATOM 1525 O O . ALA A 1 188 ? 4.75 -20.984 1.796 1 85.69 188 ALA A O 1
ATOM 1526 N N . THR A 1 189 ? 4.801 -18.797 2.162 1 90.62 189 THR A N 1
ATOM 1527 C CA . THR A 1 189 ? 4.891 -18.5 0.736 1 90.62 189 THR A CA 1
ATOM 1528 C C . THR A 1 189 ? 6.188 -19.047 0.148 1 90.62 189 THR A C 1
ATOM 1530 O O . THR A 1 189 ? 6.188 -19.609 -0.944 1 90.62 189 THR A O 1
ATOM 1533 N N . ASP A 1 190 ? 7.273 -18.938 0.863 1 94.06 190 ASP A N 1
ATOM 1534 C CA . ASP A 1 190 ? 8.57 -19.406 0.392 1 94.06 190 ASP A CA 1
ATOM 1535 C C . ASP A 1 190 ? 8.555 -20.922 0.183 1 94.06 190 ASP A C 1
ATOM 1537 O O . ASP A 1 190 ? 9.062 -21.422 -0.826 1 94.06 190 ASP A O 1
ATOM 1541 N N . TYR A 1 191 ? 7.973 -21.578 1.085 1 92.19 191 TYR A N 1
ATOM 1542 C CA . TYR A 1 191 ? 7.887 -23.031 0.971 1 92.19 191 TYR A CA 1
ATOM 1543 C C . TYR A 1 191 ? 6.992 -23.438 -0.195 1 92.19 191 TYR A C 1
ATOM 1545 O O . TYR A 1 191 ? 7.281 -24.406 -0.904 1 92.19 191 TYR A O 1
ATOM 1553 N N . ALA A 1 192 ? 5.949 -22.703 -0.338 1 91.38 192 ALA A N 1
ATOM 1554 C CA . ALA A 1 192 ? 5.059 -22.984 -1.46 1 91.38 192 ALA A CA 1
ATOM 1555 C C . ALA A 1 192 ? 5.781 -22.812 -2.793 1 91.38 192 ALA A C 1
ATOM 1557 O O . ALA A 1 192 ? 5.668 -23.656 -3.682 1 91.38 192 ALA A O 1
ATOM 1558 N N . LEU A 1 193 ? 6.488 -21.75 -2.906 1 95.19 193 LEU A N 1
ATOM 1559 C CA . LEU A 1 193 ? 7.227 -21.484 -4.137 1 95.19 193 LEU A CA 1
ATOM 1560 C C . LEU A 1 193 ? 8.32 -22.516 -4.348 1 95.19 193 LEU A C 1
ATOM 1562 O O . LEU A 1 193 ? 8.516 -23 -5.465 1 95.19 193 LEU A O 1
ATOM 1566 N N . TYR A 1 194 ? 8.984 -22.844 -3.303 1 94.88 194 TYR A N 1
ATOM 1567 C CA . TYR A 1 194 ? 10.023 -23.875 -3.355 1 94.88 194 TYR A CA 1
ATOM 1568 C C . TYR A 1 194 ? 9.469 -25.188 -3.861 1 94.88 194 TYR A C 1
ATOM 1570 O O . TYR A 1 194 ? 10.039 -25.812 -4.77 1 94.88 194 TYR A O 1
ATOM 1578 N N . ASN A 1 195 ? 8.391 -25.594 -3.311 1 92.19 195 ASN A N 1
ATOM 1579 C CA . ASN A 1 195 ? 7.766 -26.844 -3.719 1 92.19 195 ASN A CA 1
ATOM 1580 C C . ASN A 1 195 ? 7.301 -26.797 -5.172 1 92.19 195 ASN A C 1
ATOM 1582 O O . ASN A 1 195 ? 7.422 -27.781 -5.902 1 92.19 195 ASN A O 1
ATOM 1586 N N . ALA A 1 196 ? 6.77 -25.688 -5.52 1 94.25 196 ALA A N 1
ATOM 1587 C CA . ALA A 1 196 ? 6.34 -25.531 -6.906 1 94.25 196 ALA A CA 1
ATOM 1588 C C . ALA A 1 196 ? 7.504 -25.734 -7.867 1 94.25 196 ALA A C 1
ATOM 1590 O O . ALA A 1 196 ? 7.359 -26.406 -8.898 1 94.25 196 ALA A O 1
ATOM 1591 N N . VAL A 1 197 ? 8.633 -25.172 -7.527 1 95 197 VAL A N 1
ATOM 1592 C CA . VAL A 1 197 ? 9.828 -25.312 -8.352 1 95 197 VAL A CA 1
ATOM 1593 C C . VAL A 1 197 ? 10.297 -26.766 -8.344 1 95 197 VAL A C 1
ATOM 1595 O O . VAL A 1 197 ? 10.633 -27.328 -9.398 1 95 197 VAL A O 1
ATOM 1598 N N . LYS A 1 198 ? 10.219 -27.359 -7.215 1 92 198 LYS A N 1
ATOM 1599 C CA . LYS A 1 198 ? 10.656 -28.75 -7.07 1 92 198 LYS A CA 1
ATOM 1600 C C . LYS A 1 198 ? 9.789 -29.688 -7.91 1 92 198 LYS A C 1
ATOM 1602 O O . LYS A 1 198 ? 10.289 -30.656 -8.484 1 92 198 LYS A O 1
ATOM 1607 N N . TRP A 1 199 ? 8.57 -29.359 -7.973 1 91.06 199 TRP A N 1
ATOM 1608 C CA . TRP A 1 199 ? 7.625 -30.172 -8.727 1 91.06 199 TRP A CA 1
ATOM 1609 C C . TRP A 1 199 ? 7.668 -29.812 -10.211 1 91.06 199 TRP A C 1
ATOM 1611 O O . TRP A 1 199 ? 6.941 -30.406 -11.016 1 91.06 199 TRP A O 1
ATOM 1621 N N . ASN A 1 200 ? 8.453 -28.891 -10.492 1 93.69 200 ASN A N 1
ATOM 1622 C CA . ASN A 1 200 ? 8.57 -28.438 -11.875 1 93.69 200 ASN A CA 1
ATOM 1623 C C . ASN A 1 200 ? 7.227 -27.984 -12.43 1 93.69 200 ASN A C 1
ATOM 1625 O O . ASN A 1 200 ? 6.898 -28.281 -13.586 1 93.69 200 ASN A O 1
ATOM 1629 N N . ALA A 1 201 ? 6.504 -27.281 -11.594 1 95.31 201 ALA A N 1
ATOM 1630 C CA . ALA A 1 201 ? 5.203 -26.766 -12.016 1 95.31 201 ALA A CA 1
ATOM 1631 C C . ALA A 1 201 ? 5.336 -25.875 -13.242 1 95.31 201 ALA A C 1
ATOM 1633 O O . ALA A 1 201 ? 6.289 -25.109 -13.359 1 95.31 201 ALA A O 1
ATOM 1634 N N . LYS A 1 202 ? 4.312 -25.922 -14.117 1 95.56 202 LYS A N 1
ATOM 1635 C CA . LYS A 1 202 ? 4.332 -25.109 -15.328 1 95.56 202 LYS A CA 1
ATOM 1636 C C . LYS A 1 202 ? 3.939 -23.672 -15.031 1 95.56 202 LYS A C 1
ATOM 1638 O O . LYS A 1 202 ? 4.426 -22.75 -15.68 1 95.56 202 LYS A O 1
ATOM 1643 N N . MET A 1 203 ? 3.049 -23.516 -14.07 1 96.75 203 MET A N 1
ATOM 1644 C CA . MET A 1 203 ? 2.547 -22.188 -13.711 1 96.75 203 MET A CA 1
ATOM 1645 C C . MET A 1 203 ? 2.461 -22.031 -12.195 1 96.75 203 MET A C 1
ATOM 1647 O O . MET A 1 203 ? 2.082 -22.969 -11.492 1 96.75 203 MET A O 1
ATOM 1651 N N . ILE A 1 204 ? 2.785 -20.844 -11.766 1 96.94 204 ILE A N 1
ATOM 1652 C CA . ILE A 1 204 ? 2.723 -20.516 -10.344 1 96.94 204 ILE A CA 1
ATOM 1653 C C . ILE A 1 204 ? 1.988 -19.188 -10.164 1 96.94 204 ILE A C 1
ATOM 1655 O O . ILE A 1 204 ? 2.322 -18.188 -10.812 1 96.94 204 ILE A O 1
ATOM 1659 N N . PHE A 1 205 ? 0.96 -19.172 -9.344 1 95.75 205 PHE A N 1
ATOM 1660 C CA . PHE A 1 205 ? 0.251 -17.969 -8.93 1 95.75 205 PHE A CA 1
ATOM 1661 C C . PHE A 1 205 ? 0.293 -17.797 -7.414 1 95.75 205 PHE A C 1
ATOM 1663 O O . PHE A 1 205 ? -0.288 -18.609 -6.684 1 95.75 205 PHE A O 1
ATOM 1670 N N . SER A 1 206 ? 0.944 -16.75 -7.004 1 94 206 SER A N 1
ATOM 1671 C CA . SER A 1 206 ? 1.128 -16.578 -5.57 1 94 206 SER A CA 1
ATOM 1672 C C . SER A 1 206 ? 0.797 -15.148 -5.145 1 94 206 SER A C 1
ATOM 1674 O O . SER A 1 206 ? 1.259 -14.188 -5.762 1 94 206 SER A O 1
ATOM 1676 N N . VAL A 1 207 ? -0.022 -15.062 -4.176 1 90.12 207 VAL A N 1
ATOM 1677 C CA . VAL A 1 207 ? -0.313 -13.773 -3.553 1 90.12 207 VAL A CA 1
ATOM 1678 C C . VAL A 1 207 ? 0.136 -13.789 -2.094 1 90.12 207 VAL A C 1
ATOM 1680 O O . VAL A 1 207 ? -0.627 -14.188 -1.207 1 90.12 207 VAL A O 1
ATOM 1683 N N . PRO A 1 208 ? 1.305 -13.219 -1.897 1 87.88 208 PRO A N 1
ATOM 1684 C CA . PRO A 1 208 ? 1.775 -13.195 -0.51 1 87.88 208 PRO A CA 1
ATOM 1685 C C . PRO A 1 208 ? 1.018 -12.188 0.351 1 87.88 208 PRO A C 1
ATOM 1687 O O . PRO A 1 208 ? 0.394 -11.258 -0.178 1 87.88 208 PRO A O 1
ATOM 1690 N N . CYS A 1 209 ? 0.916 -12.312 1.659 1 77.56 209 CYS A N 1
ATOM 1691 C CA . CYS A 1 209 ? 0.246 -11.367 2.547 1 77.56 209 CYS A CA 1
ATOM 1692 C C . CYS A 1 209 ? 1.246 -10.695 3.477 1 77.56 209 CYS A C 1
ATOM 1694 O O . CYS A 1 209 ? 2.131 -9.969 3.02 1 77.56 209 CYS A O 1
ATOM 1696 N N . CYS A 1 210 ? 1.409 -11.18 4.691 1 72.25 210 CYS A N 1
ATOM 1697 C CA . CYS A 1 210 ? 2.289 -10.523 5.656 1 72.25 210 CYS A CA 1
ATOM 1698 C C . CYS A 1 210 ? 3.697 -11.109 5.586 1 72.25 210 CYS A C 1
ATOM 1700 O O . CYS A 1 210 ? 3.869 -12.305 5.355 1 72.25 210 CYS A O 1
ATOM 1702 N N . GLN A 1 211 ? 4.637 -10.125 5.574 1 75.62 211 GLN A N 1
ATOM 1703 C CA . GLN A 1 211 ? 6.039 -10.531 5.551 1 75.62 211 GLN A CA 1
ATOM 1704 C C . GLN A 1 211 ? 6.812 -9.898 6.703 1 75.62 211 GLN A C 1
ATOM 1706 O O . GLN A 1 211 ? 6.863 -8.672 6.82 1 75.62 211 GLN A O 1
ATOM 1711 N N . HIS A 1 212 ? 7.426 -10.773 7.398 1 85.56 212 HIS A N 1
ATOM 1712 C CA . HIS A 1 212 ? 8.117 -10.219 8.555 1 85.56 212 HIS A CA 1
ATOM 1713 C C . HIS A 1 212 ? 9.602 -10.547 8.516 1 85.56 212 HIS A C 1
ATOM 1715 O O . HIS A 1 212 ? 10.398 -9.922 9.227 1 85.56 212 HIS A O 1
ATOM 1721 N N . GLU A 1 213 ? 9.938 -11.43 7.668 1 90.56 213 GLU A N 1
ATOM 1722 C CA . GLU A 1 213 ? 11.312 -11.93 7.664 1 90.56 213 GLU A CA 1
ATOM 1723 C C . GLU A 1 213 ? 12.305 -10.812 7.348 1 90.56 213 GLU A C 1
ATOM 1725 O O . GLU A 1 213 ? 13.195 -10.523 8.148 1 90.56 213 GLU A O 1
ATOM 1730 N N . PHE A 1 214 ? 12.102 -10.117 6.238 1 93.62 214 PHE A N 1
ATOM 1731 C CA . PHE A 1 214 ? 13.016 -9.055 5.832 1 93.62 214 PHE A CA 1
ATOM 1732 C C . PHE A 1 214 ? 12.938 -7.879 6.797 1 93.62 214 PHE A C 1
ATOM 1734 O O . PHE A 1 214 ? 13.945 -7.238 7.086 1 93.62 214 PHE A O 1
ATOM 1741 N N . ASN A 1 215 ? 11.773 -7.602 7.266 1 92.94 215 ASN A N 1
ATOM 1742 C CA . ASN A 1 215 ? 11.609 -6.484 8.195 1 92.94 215 ASN A CA 1
ATOM 1743 C C . ASN A 1 215 ? 12.453 -6.672 9.453 1 92.94 215 ASN A C 1
ATOM 1745 O O . ASN A 1 215 ? 13.094 -5.73 9.922 1 92.94 215 ASN A O 1
ATOM 1749 N N . SER A 1 216 ? 12.508 -7.867 9.977 1 93.44 216 SER A N 1
ATOM 1750 C CA . SER A 1 216 ? 13.234 -8.156 11.211 1 93.44 216 SER A CA 1
ATOM 1751 C C . SER A 1 216 ? 14.742 -8.211 10.953 1 93.44 216 SER A C 1
ATOM 1753 O O . SER A 1 216 ? 15.539 -8.016 11.875 1 93.44 216 SER A O 1
ATOM 1755 N N . GLN A 1 217 ? 15.141 -8.438 9.789 1 94.38 217 GLN A N 1
ATOM 1756 C CA . GLN A 1 217 ? 16.547 -8.672 9.469 1 94.38 217 GLN A CA 1
ATOM 1757 C C . GLN A 1 217 ? 17.219 -7.398 8.961 1 94.38 217 GLN A C 1
ATOM 1759 O O . GLN A 1 217 ? 18.438 -7.246 9.062 1 94.38 217 GLN A O 1
ATOM 1764 N N . MET A 1 218 ? 16.422 -6.52 8.43 1 94.31 218 MET A N 1
ATOM 1765 C CA . MET A 1 218 ? 16.953 -5.375 7.695 1 94.31 218 MET A CA 1
ATOM 1766 C C . MET A 1 218 ? 17.953 -4.598 8.539 1 94.31 218 MET A C 1
ATOM 1768 O O . MET A 1 218 ? 17.625 -4.113 9.625 1 94.31 218 MET A O 1
ATOM 1772 N N . ASP A 1 219 ? 19.125 -4.602 7.992 1 90.38 219 ASP A N 1
ATOM 1773 C CA . ASP A 1 219 ? 20.234 -3.898 8.633 1 90.38 219 ASP A CA 1
ATOM 1774 C C . ASP A 1 219 ? 21.203 -3.338 7.598 1 90.38 219 ASP A C 1
ATOM 1776 O O . ASP A 1 219 ? 21.797 -4.094 6.832 1 90.38 219 ASP A O 1
ATOM 1780 N N . THR A 1 220 ? 21.281 -2.029 7.582 1 89.75 220 THR A N 1
ATOM 1781 C CA . THR A 1 220 ? 22.172 -1.358 6.648 1 89.75 220 THR A CA 1
ATOM 1782 C C . THR A 1 220 ? 22.672 -0.033 7.227 1 89.75 220 THR A C 1
ATOM 1784 O O . THR A 1 220 ? 21.891 0.728 7.797 1 89.75 220 THR A O 1
ATOM 1787 N N . ASP A 1 221 ? 23.875 0.2 7.105 1 87.5 221 ASP A N 1
ATOM 1788 C CA . ASP A 1 221 ? 24.422 1.475 7.543 1 87.5 221 ASP A CA 1
ATOM 1789 C C . ASP A 1 221 ? 24.297 2.535 6.453 1 87.5 221 ASP A C 1
ATOM 1791 O O . ASP A 1 221 ? 23.984 3.695 6.742 1 87.5 221 ASP A O 1
ATOM 1795 N N . THR A 1 222 ? 24.453 2.105 5.242 1 89.44 222 THR A N 1
ATOM 1796 C CA . THR A 1 222 ? 24.5 3.023 4.109 1 89.44 222 THR A CA 1
ATOM 1797 C C . THR A 1 222 ? 23.125 3.607 3.838 1 89.44 222 THR A C 1
ATOM 1799 O O . THR A 1 222 ? 23 4.785 3.49 1 89.44 222 THR A O 1
ATOM 1802 N N . PHE A 1 223 ? 22.094 2.768 4.039 1 93.25 223 PHE A N 1
ATOM 1803 C CA . PHE A 1 223 ? 20.75 3.211 3.717 1 93.25 223 PHE A CA 1
ATOM 1804 C C . PHE A 1 223 ? 19.859 3.207 4.961 1 93.25 223 PHE A C 1
ATOM 1806 O O . PHE A 1 223 ? 18.734 2.693 4.93 1 93.25 223 PHE A O 1
ATOM 1813 N N . SER A 1 224 ? 20.375 3.811 5.949 1 92.56 224 SER A N 1
ATOM 1814 C CA . SER A 1 224 ? 19.688 3.832 7.234 1 92.56 224 SER A CA 1
ATOM 1815 C C . SER A 1 224 ? 18.359 4.586 7.133 1 92.56 224 SER A C 1
ATOM 1817 O O . SER A 1 224 ? 17.453 4.367 7.938 1 92.56 224 SER A O 1
ATOM 1819 N N . ILE A 1 225 ? 18.219 5.371 6.121 1 94.44 225 ILE A N 1
ATOM 1820 C CA . ILE A 1 225 ? 17 6.137 5.906 1 94.44 225 ILE A CA 1
ATOM 1821 C C . ILE A 1 225 ? 15.82 5.18 5.68 1 94.44 225 ILE A C 1
ATOM 1823 O O . ILE A 1 225 ? 14.68 5.492 6.031 1 94.44 225 ILE A O 1
ATOM 1827 N N . ILE A 1 226 ? 16.094 4.008 5.18 1 92.81 226 ILE A N 1
ATOM 1828 C CA . ILE A 1 226 ? 15.07 3.031 4.832 1 92.81 226 ILE A CA 1
ATOM 1829 C C . ILE A 1 226 ? 14.516 2.389 6.102 1 92.81 226 ILE A C 1
ATOM 1831 O O . ILE A 1 226 ? 13.352 1.995 6.148 1 92.81 226 ILE A O 1
ATOM 1835 N N . SER A 1 227 ? 15.336 2.375 7.121 1 92.81 227 SER A N 1
ATOM 1836 C CA . SER A 1 227 ? 14.922 1.732 8.367 1 92.81 227 SER A CA 1
ATOM 1837 C C . SER A 1 227 ? 14.617 2.766 9.445 1 92.81 227 SER A C 1
ATOM 1839 O O . SER A 1 227 ? 14.305 2.408 10.586 1 92.81 227 SER A O 1
ATOM 1841 N N . LYS A 1 228 ? 14.719 3.973 9.125 1 94.38 228 LYS A N 1
ATOM 1842 C CA . LYS A 1 228 ? 14.555 5.043 10.102 1 94.38 228 LYS A CA 1
ATOM 1843 C C . LYS A 1 228 ? 13.102 5.145 10.562 1 94.38 228 LYS A C 1
ATOM 1845 O O . LYS A 1 228 ? 12.836 5.289 11.758 1 94.38 228 LYS A O 1
ATOM 1850 N N . TYR A 1 229 ? 12.25 5.09 9.586 1 95.38 229 TYR A N 1
ATOM 1851 C CA . TYR A 1 229 ? 10.812 5.168 9.852 1 95.38 229 TYR A CA 1
ATOM 1852 C C . TYR A 1 229 ? 10.172 3.785 9.805 1 95.38 229 TYR A C 1
ATOM 1854 O O . TYR A 1 229 ? 10.25 3.094 8.789 1 95.38 229 TYR A O 1
ATOM 1862 N N . GLY A 1 230 ? 9.508 3.447 10.836 1 92.81 230 GLY A N 1
ATOM 1863 C CA . GLY A 1 230 ? 8.938 2.115 10.969 1 92.81 230 GLY A CA 1
ATOM 1864 C C . GLY A 1 230 ? 8.062 1.718 9.797 1 92.81 230 GLY A C 1
ATOM 1865 O O . GLY A 1 230 ? 8.188 0.613 9.266 1 92.81 230 GLY A O 1
ATOM 1866 N N . ILE A 1 231 ? 7.23 2.555 9.414 1 92.12 231 ILE A N 1
ATOM 1867 C CA . ILE A 1 231 ? 6.273 2.258 8.352 1 92.12 231 ILE A CA 1
ATOM 1868 C C . ILE A 1 231 ? 7.008 2.084 7.027 1 92.12 231 ILE A C 1
ATOM 1870 O O . ILE A 1 231 ? 6.648 1.225 6.219 1 92.12 231 ILE A O 1
ATOM 1874 N N . ILE A 1 232 ? 8.008 2.896 6.754 1 94.38 232 ILE A N 1
ATOM 1875 C CA . ILE A 1 232 ? 8.805 2.781 5.543 1 94.38 232 ILE A CA 1
ATOM 1876 C C . ILE A 1 232 ? 9.562 1.457 5.547 1 94.38 232 ILE A C 1
ATOM 1878 O O . ILE A 1 232 ? 9.562 0.727 4.555 1 94.38 232 ILE A O 1
ATOM 1882 N N . LYS A 1 233 ? 10.156 1.183 6.688 1 94.94 233 LYS A N 1
ATOM 1883 C CA . LYS A 1 233 ? 10.914 -0.059 6.836 1 94.94 233 LYS A CA 1
ATOM 1884 C C . LYS A 1 233 ? 10.039 -1.272 6.527 1 94.94 233 LYS A C 1
ATOM 1886 O O . LYS A 1 233 ? 10.43 -2.139 5.742 1 94.94 233 LYS A O 1
ATOM 1891 N N . GLU A 1 234 ? 8.977 -1.254 7.066 1 92.56 234 GLU A N 1
ATOM 1892 C CA . GLU A 1 234 ? 8.047 -2.373 6.914 1 92.56 234 GLU A CA 1
ATOM 1893 C C . GLU A 1 234 ? 7.633 -2.551 5.457 1 92.56 234 GLU A C 1
ATOM 1895 O O . GLU A 1 234 ? 7.703 -3.656 4.914 1 92.56 234 GLU A O 1
ATOM 1900 N N . ARG A 1 235 ? 7.246 -1.538 4.875 1 91.25 235 ARG A N 1
ATOM 1901 C CA . ARG A 1 235 ? 6.727 -1.605 3.514 1 91.25 235 ARG A CA 1
ATOM 1902 C C . ARG A 1 235 ? 7.84 -1.897 2.514 1 91.25 235 ARG A C 1
ATOM 1904 O O . ARG A 1 235 ? 7.641 -2.643 1.553 1 91.25 235 ARG A O 1
ATOM 1911 N N . MET A 1 236 ? 8.984 -1.319 2.732 1 94.56 236 MET A N 1
ATOM 1912 C CA . MET A 1 236 ? 10.117 -1.604 1.861 1 94.56 236 MET A CA 1
ATOM 1913 C C . MET A 1 236 ? 10.539 -3.064 1.974 1 94.56 236 MET A C 1
ATOM 1915 O O . MET A 1 236 ? 10.812 -3.717 0.963 1 94.56 236 MET A O 1
ATOM 1919 N N . ALA A 1 237 ? 10.578 -3.502 3.188 1 94.62 237 ALA A N 1
ATOM 1920 C CA . ALA A 1 237 ? 10.938 -4.898 3.408 1 94.62 237 ALA A CA 1
ATOM 1921 C C . ALA A 1 237 ? 9.984 -5.836 2.668 1 94.62 237 ALA A C 1
ATOM 1923 O O . ALA A 1 237 ? 10.414 -6.812 2.057 1 94.62 237 ALA A O 1
ATOM 1924 N N . ALA A 1 238 ? 8.773 -5.531 2.725 1 92.62 238 ALA A N 1
ATOM 1925 C CA . ALA A 1 238 ? 7.777 -6.359 2.051 1 92.62 238 ALA A CA 1
ATOM 1926 C C . ALA A 1 238 ? 7.992 -6.355 0.54 1 92.62 238 ALA A C 1
ATOM 1928 O O . ALA A 1 238 ? 7.965 -7.41 -0.099 1 92.62 238 ALA A O 1
ATOM 1929 N N . LEU A 1 239 ? 8.164 -5.215 -0.001 1 94.19 239 LEU A N 1
ATOM 1930 C CA . LEU A 1 239 ? 8.375 -5.078 -1.438 1 94.19 239 LEU A CA 1
ATOM 1931 C C . LEU A 1 239 ? 9.641 -5.801 -1.874 1 94.19 239 LEU A C 1
ATOM 1933 O O . LEU A 1 239 ? 9.656 -6.469 -2.908 1 94.19 239 LEU A O 1
ATOM 1937 N N . MET A 1 240 ? 10.672 -5.648 -1.102 1 96.25 240 MET A N 1
ATOM 1938 C CA . MET A 1 240 ? 11.93 -6.316 -1.41 1 96.25 240 MET A CA 1
ATOM 1939 C C . MET A 1 240 ? 11.766 -7.832 -1.36 1 96.25 240 MET A C 1
ATOM 1941 O O . MET A 1 240 ? 12.352 -8.555 -2.174 1 96.25 240 MET A O 1
ATOM 1945 N N . THR A 1 241 ? 11 -8.289 -0.403 1 96.31 241 THR A N 1
ATOM 1946 C CA . THR A 1 241 ? 10.734 -9.719 -0.313 1 96.31 241 THR A CA 1
ATOM 1947 C C . THR A 1 241 ? 10.094 -10.234 -1.6 1 96.31 241 THR A C 1
ATOM 1949 O O . THR A 1 241 ? 10.539 -11.242 -2.158 1 96.31 241 THR A O 1
ATOM 1952 N N . ASP A 1 242 ? 9.102 -9.531 -2.031 1 95.25 242 ASP A N 1
ATOM 1953 C CA . ASP A 1 242 ? 8.398 -9.953 -3.24 1 95.25 242 ASP A CA 1
ATOM 1954 C C . ASP A 1 242 ? 9.328 -9.914 -4.453 1 95.25 242 ASP A C 1
ATOM 1956 O O . ASP A 1 242 ? 9.281 -10.805 -5.305 1 95.25 242 ASP A O 1
ATOM 1960 N N . ALA A 1 243 ? 10.133 -8.898 -4.543 1 97 243 ALA A N 1
ATOM 1961 C CA . ALA A 1 243 ? 11.094 -8.797 -5.641 1 97 243 ALA A CA 1
ATOM 1962 C C . ALA A 1 243 ? 12.07 -9.969 -5.625 1 97 243 ALA A C 1
ATOM 1964 O O . ALA A 1 243 ? 12.352 -10.562 -6.672 1 97 243 ALA A O 1
ATOM 1965 N N . VAL A 1 244 ? 12.531 -10.273 -4.465 1 97.81 244 VAL A N 1
ATOM 1966 C CA . VAL A 1 244 ? 13.484 -11.367 -4.309 1 97.81 244 VAL A CA 1
ATOM 1967 C C . VAL A 1 244 ? 12.82 -12.688 -4.703 1 97.81 244 VAL A C 1
ATOM 1969 O O . VAL A 1 244 ? 13.414 -13.492 -5.422 1 97.81 244 VAL A O 1
ATOM 1972 N N . ARG A 1 245 ? 11.609 -12.883 -4.25 1 97.19 245 ARG A N 1
ATOM 1973 C CA . ARG A 1 245 ? 10.875 -14.078 -4.637 1 97.19 245 ARG A CA 1
ATOM 1974 C C . ARG A 1 245 ? 10.758 -14.188 -6.152 1 97.19 245 ARG A C 1
ATOM 1976 O O . ARG A 1 245 ? 10.992 -15.258 -6.723 1 97.19 245 ARG A O 1
ATOM 1983 N N . GLY A 1 246 ? 10.414 -13.078 -6.781 1 97.88 246 GLY A N 1
ATOM 1984 C CA . GLY A 1 246 ? 10.336 -13.055 -8.234 1 97.88 246 GLY A CA 1
ATOM 1985 C C . GLY A 1 246 ? 11.648 -13.414 -8.906 1 97.88 246 GLY A C 1
ATOM 1986 O O . GLY A 1 246 ? 11.68 -14.242 -9.828 1 97.88 246 GLY A O 1
ATOM 1987 N N . ASN A 1 247 ? 12.727 -12.805 -8.469 1 98.5 247 ASN A N 1
ATOM 1988 C CA . ASN A 1 247 ? 14.039 -13.055 -9.055 1 98.5 247 ASN A CA 1
ATOM 1989 C C . ASN A 1 247 ? 14.484 -14.5 -8.844 1 98.5 247 ASN A C 1
ATOM 1991 O O . ASN A 1 247 ? 15.133 -15.086 -9.719 1 98.5 247 ASN A O 1
ATOM 1995 N N . LEU A 1 248 ? 14.188 -15.047 -7.68 1 98.44 248 LEU A N 1
ATOM 1996 C CA . LEU A 1 248 ? 14.586 -16.422 -7.406 1 98.44 248 LEU A CA 1
ATOM 1997 C C . LEU A 1 248 ? 13.828 -17.391 -8.305 1 98.44 248 LEU A C 1
ATOM 1999 O O . LEU A 1 248 ? 14.398 -18.391 -8.75 1 98.44 248 LEU A O 1
ATOM 2003 N N . LEU A 1 249 ? 12.586 -17.094 -8.57 1 98.38 249 LEU A N 1
ATOM 2004 C CA . LEU A 1 249 ? 11.852 -17.906 -9.539 1 98.38 249 LEU A CA 1
ATOM 2005 C C . LEU A 1 249 ? 12.477 -17.797 -10.922 1 98.38 249 LEU A C 1
ATOM 2007 O O . LEU A 1 249 ? 12.594 -18.797 -11.633 1 98.38 249 LEU A O 1
ATOM 2011 N N . GLU A 1 250 ? 12.891 -16.578 -11.281 1 98.12 250 GLU A N 1
ATOM 2012 C CA . GLU A 1 250 ? 13.57 -16.406 -12.562 1 98.12 250 GLU A CA 1
ATOM 2013 C C . GLU A 1 250 ? 14.875 -17.188 -12.617 1 98.12 250 GLU A C 1
ATOM 2015 O O . GLU A 1 250 ? 15.164 -17.844 -13.617 1 98.12 250 GLU A O 1
ATOM 2020 N N . ALA A 1 251 ? 15.578 -17.156 -11.555 1 98 251 ALA A N 1
ATOM 2021 C CA . ALA A 1 251 ? 16.828 -17.906 -11.461 1 98 251 ALA A CA 1
ATOM 2022 C C . ALA A 1 251 ? 16.578 -19.406 -11.578 1 98 251 ALA A C 1
ATOM 2024 O O . ALA A 1 251 ? 17.438 -20.141 -12.047 1 98 251 ALA A O 1
ATOM 2025 N N . ALA A 1 252 ? 15.43 -19.812 -11.18 1 97.69 252 ALA A N 1
ATOM 2026 C CA . ALA A 1 252 ? 15.055 -21.219 -11.234 1 97.69 252 ALA A CA 1
ATOM 2027 C C . ALA A 1 252 ? 14.461 -21.578 -12.594 1 97.69 252 ALA A C 1
ATOM 2029 O O . ALA A 1 252 ? 14.047 -22.719 -12.82 1 97.69 252 ALA A O 1
ATOM 2030 N N . GLY A 1 253 ? 14.312 -20.562 -13.445 1 97.5 253 GLY A N 1
ATOM 2031 C CA . GLY A 1 253 ? 13.93 -20.859 -14.82 1 97.5 253 GLY A CA 1
ATOM 2032 C C . GLY A 1 253 ? 12.492 -20.484 -15.141 1 97.5 253 GLY A C 1
ATOM 2033 O O . GLY A 1 253 ? 11.922 -20.953 -16.109 1 97.5 253 GLY A O 1
ATOM 2034 N N . TYR A 1 254 ? 11.914 -19.625 -14.367 1 98.06 254 TYR A N 1
ATOM 2035 C CA . TYR A 1 254 ? 10.539 -19.203 -14.609 1 98.06 254 TYR A CA 1
ATOM 2036 C C . TYR A 1 254 ? 10.492 -17.766 -15.117 1 98.06 254 TYR A C 1
ATOM 2038 O O . TYR A 1 254 ? 11.164 -16.875 -14.562 1 98.06 254 TYR A O 1
ATOM 2046 N N . LYS A 1 255 ? 9.75 -17.578 -16.188 1 96.94 255 LYS A N 1
ATOM 2047 C CA . LYS A 1 255 ? 9.375 -16.203 -16.516 1 96.94 255 LYS A CA 1
ATOM 2048 C C . LYS A 1 255 ? 8.438 -15.625 -15.461 1 96.94 255 LYS A C 1
ATOM 2050 O O . LYS A 1 255 ? 7.363 -16.172 -15.211 1 96.94 255 LYS A O 1
ATOM 2055 N N . THR A 1 256 ? 8.867 -14.531 -14.859 1 97.38 256 THR A N 1
ATOM 2056 C CA . THR A 1 256 ? 8.141 -14.07 -13.68 1 97.38 256 THR A CA 1
ATOM 2057 C C . THR A 1 256 ? 7.664 -12.633 -13.859 1 97.38 256 THR A C 1
ATOM 2059 O O . THR A 1 256 ? 8.398 -11.789 -14.391 1 97.38 256 THR A O 1
ATOM 2062 N N . GLN A 1 257 ? 6.398 -12.398 -13.414 1 96.31 257 GLN A N 1
ATOM 2063 C CA . GLN A 1 257 ? 5.805 -11.062 -13.367 1 96.31 257 GLN A CA 1
ATOM 2064 C C . GLN A 1 257 ? 5.199 -10.773 -12 1 96.31 257 GLN A C 1
ATOM 2066 O O . GLN A 1 257 ? 4.656 -11.68 -11.352 1 96.31 257 GLN A O 1
ATOM 2071 N N . LEU A 1 258 ? 5.371 -9.594 -11.57 1 95.94 258 LEU A N 1
ATOM 2072 C CA . LEU A 1 258 ? 4.68 -9.102 -10.383 1 95.94 258 LEU A CA 1
ATOM 2073 C C . LEU A 1 258 ? 3.584 -8.109 -10.766 1 95.94 258 LEU A C 1
ATOM 2075 O O . LEU A 1 258 ? 3.857 -7.082 -11.383 1 95.94 258 LEU A O 1
ATOM 2079 N N . LEU A 1 259 ? 2.338 -8.453 -10.344 1 92.75 259 LEU A N 1
ATOM 2080 C CA . LEU A 1 259 ? 1.171 -7.68 -10.75 1 92.75 259 LEU A CA 1
ATOM 2081 C C . LEU A 1 259 ? 0.418 -7.145 -9.539 1 92.75 259 LEU A C 1
ATOM 2083 O O . LEU A 1 259 ? 0.448 -7.75 -8.469 1 92.75 259 LEU A O 1
ATOM 2087 N N . GLU A 1 260 ? -0.218 -6 -9.789 1 87.56 260 GLU A N 1
ATOM 2088 C CA . GLU A 1 260 ? -1.129 -5.5 -8.758 1 87.56 260 GLU A CA 1
ATOM 2089 C C . GLU A 1 260 ? -2.396 -6.348 -8.688 1 87.56 260 GLU A C 1
ATOM 2091 O O . GLU A 1 260 ? -2.979 -6.691 -9.719 1 87.56 260 GLU A O 1
ATOM 2096 N N . PHE A 1 261 ? -2.611 -6.746 -7.535 1 78.94 261 PHE A N 1
ATOM 2097 C CA . PHE A 1 261 ? -3.809 -7.539 -7.289 1 78.94 261 PHE A CA 1
ATOM 2098 C C . PHE A 1 261 ? -4.555 -7.023 -6.062 1 78.94 261 PHE A C 1
ATOM 2100 O O . PHE A 1 261 ? -3.961 -6.84 -5 1 78.94 261 PHE A O 1
ATOM 2107 N N . ILE A 1 262 ? -5.609 -6.266 -6.219 1 61.66 262 ILE A N 1
ATOM 2108 C CA . ILE A 1 262 ? -6.324 -5.648 -5.105 1 61.66 262 ILE A CA 1
ATOM 2109 C C . ILE A 1 262 ? -7.09 -6.715 -4.328 1 61.66 262 ILE A C 1
ATOM 2111 O O . ILE A 1 262 ? -7.883 -7.465 -4.906 1 61.66 262 ILE A O 1
ATOM 2115 N N . ASP A 1 263 ? -6.422 -7.039 -3.152 1 53.34 263 ASP A N 1
ATOM 2116 C CA . ASP A 1 263 ? -6.926 -8.133 -2.324 1 53.34 263 ASP A CA 1
ATOM 2117 C C . ASP A 1 263 ? -8.344 -7.84 -1.829 1 53.34 263 ASP A C 1
ATOM 2119 O O . ASP A 1 263 ? -8.719 -6.676 -1.661 1 53.34 263 ASP A O 1
ATOM 2123 N N . ILE A 1 264 ? -9.195 -8.812 -1.994 1 46.44 264 ILE A N 1
ATOM 2124 C CA . ILE A 1 264 ? -10.562 -8.898 -1.485 1 46.44 264 ILE A CA 1
ATOM 2125 C C . ILE A 1 264 ? -10.609 -8.375 -0.049 1 46.44 264 ILE A C 1
ATOM 2127 O O . ILE A 1 264 ? -11.555 -7.699 0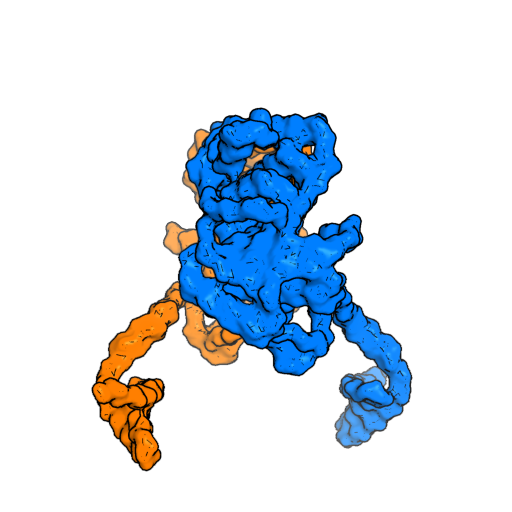.343 1 46.44 264 ILE A O 1
ATOM 2131 N N . ALA A 1 265 ? -9.672 -8.867 0.752 1 43.31 265 ALA A N 1
ATOM 2132 C CA . ALA A 1 265 ? -9.734 -8.516 2.17 1 43.31 265 ALA A CA 1
ATOM 2133 C C . ALA A 1 265 ? -8.812 -7.336 2.484 1 43.31 265 ALA A C 1
ATOM 2135 O O . ALA A 1 265 ? -7.598 -7.43 2.32 1 43.31 265 ALA A O 1
ATOM 2136 N N . HIS A 1 266 ? -9.344 -6.16 2.738 1 44.91 266 HIS A N 1
ATOM 2137 C CA . HIS A 1 266 ? -8.93 -4.941 3.424 1 44.91 266 HIS A CA 1
ATOM 2138 C C . HIS A 1 266 ? -7.418 -4.766 3.369 1 44.91 266 HIS A C 1
ATOM 2140 O O . HIS A 1 266 ? -6.824 -4.176 4.273 1 44.91 266 HIS A O 1
ATOM 2146 N N . SER A 1 267 ? -6.598 -5.602 2.672 1 47.38 267 SER A N 1
ATOM 2147 C CA . SER A 1 267 ? -5.172 -5.441 2.934 1 47.38 267 SER A CA 1
ATOM 2148 C C . SER A 1 267 ? -4.492 -4.641 1.83 1 47.38 267 SER A C 1
ATOM 2150 O O . SER A 1 267 ? -4.828 -4.785 0.653 1 47.38 267 SER A O 1
ATOM 2152 N N . PRO A 1 268 ? -3.758 -3.684 2.24 1 46.69 268 PRO A N 1
ATOM 2153 C CA . PRO A 1 268 ? -2.902 -2.918 1.331 1 46.69 268 PRO A CA 1
ATOM 2154 C C . PRO A 1 268 ? -1.966 -3.807 0.515 1 46.69 268 PRO A C 1
ATOM 2156 O O . PRO A 1 268 ? -1.261 -3.316 -0.37 1 46.69 268 PRO A O 1
ATOM 2159 N N . LYS A 1 269 ? -1.963 -5.16 0.884 1 56.44 269 LYS A N 1
ATOM 2160 C CA . LYS A 1 269 ? -0.967 -6.043 0.278 1 56.44 269 LYS A CA 1
ATOM 2161 C C . LYS A 1 269 ? -1.515 -6.707 -0.982 1 56.44 269 LYS A C 1
ATOM 2163 O O . LYS A 1 269 ? -2.504 -7.441 -0.923 1 56.44 269 LYS A O 1
ATOM 2168 N N . ASN A 1 270 ? -0.991 -6.25 -2.205 1 70.5 270 ASN A N 1
ATOM 2169 C CA . ASN A 1 270 ? -1.733 -6.348 -3.457 1 70.5 270 ASN A CA 1
ATOM 2170 C C . ASN A 1 270 ? -0.842 -6.824 -4.602 1 70.5 270 ASN A C 1
ATOM 2172 O O . ASN A 1 270 ? -1.056 -6.453 -5.758 1 70.5 270 ASN A O 1
ATOM 2176 N N . ILE A 1 271 ? 0.216 -7.684 -4.117 1 89.19 271 ILE A N 1
ATOM 2177 C CA . ILE A 1 271 ? 1.021 -8.055 -5.277 1 89.19 271 ILE A CA 1
ATOM 2178 C C . ILE A 1 271 ? 0.835 -9.539 -5.586 1 89.19 271 ILE A C 1
ATOM 2180 O O . ILE A 1 271 ? 0.859 -10.375 -4.68 1 89.19 271 ILE A O 1
ATOM 2184 N N . LEU A 1 272 ? 0.572 -9.867 -6.773 1 93.38 272 LEU A N 1
ATOM 2185 C CA . LEU A 1 272 ? 0.477 -11.242 -7.273 1 93.38 272 LEU A CA 1
ATOM 2186 C C . LEU A 1 272 ? 1.716 -11.609 -8.078 1 93.38 272 LEU A C 1
ATOM 2188 O O . LEU A 1 272 ? 2.107 -10.883 -8.992 1 93.38 272 LEU A O 1
ATOM 2192 N N . ILE A 1 273 ? 2.375 -12.711 -7.699 1 96.25 273 ILE A N 1
ATOM 2193 C CA . ILE A 1 273 ? 3.49 -13.266 -8.461 1 96.25 273 ILE A CA 1
ATOM 2194 C C . ILE A 1 273 ? 2.969 -14.289 -9.469 1 96.25 273 ILE A C 1
ATOM 2196 O O . ILE A 1 273 ? 2.342 -15.281 -9.086 1 96.25 273 ILE A O 1
ATOM 2200 N N . ARG A 1 274 ? 3.156 -14.008 -10.672 1 96.81 274 ARG A N 1
ATOM 2201 C CA . ARG A 1 274 ? 2.834 -14.922 -11.758 1 96.81 274 ARG A CA 1
ATOM 2202 C C . ARG A 1 274 ? 4.098 -15.445 -12.43 1 96.81 274 ARG A C 1
ATOM 2204 O O . ARG A 1 274 ? 4.914 -14.664 -12.922 1 96.81 274 ARG A O 1
ATOM 2211 N N . ALA A 1 275 ? 4.254 -16.75 -12.43 1 97.69 275 ALA A N 1
ATOM 2212 C CA . ALA A 1 275 ? 5.457 -17.344 -13.008 1 97.69 275 ALA A CA 1
ATOM 2213 C C . ALA A 1 275 ? 5.105 -18.516 -13.914 1 97.69 275 ALA A C 1
ATOM 2215 O O . ALA A 1 275 ? 4.211 -19.312 -13.602 1 97.69 275 ALA A O 1
ATOM 2216 N N . SER A 1 276 ? 5.738 -18.594 -15.039 1 96.5 276 SER A N 1
ATOM 2217 C CA . SER A 1 276 ? 5.582 -19.688 -15.984 1 96.5 276 SER A CA 1
ATOM 2218 C C . SER A 1 276 ? 6.926 -20.312 -16.328 1 96.5 276 SER A C 1
ATOM 2220 O O . SER A 1 276 ? 7.914 -19.609 -16.547 1 96.5 276 SER A O 1
ATOM 2222 N N . LYS A 1 277 ? 6.895 -21.562 -16.406 1 95 277 LYS A N 1
ATOM 2223 C CA . LYS A 1 277 ? 8.133 -22.297 -16.641 1 95 277 LYS A CA 1
ATOM 2224 C C . LYS A 1 277 ? 8.625 -22.094 -18.078 1 95 277 LYS A C 1
ATOM 2226 O O . LYS A 1 277 ? 7.84 -22.188 -19.016 1 95 277 LYS A O 1
ATOM 2231 N N . GLY A 1 278 ? 9.992 -21.781 -18.188 1 88.94 278 GLY A N 1
ATOM 2232 C CA . GLY A 1 278 ? 10.641 -21.75 -19.5 1 88.94 278 GLY A CA 1
ATOM 2233 C C . GLY A 1 278 ? 10.922 -20.344 -19.984 1 88.94 278 GLY A C 1
ATOM 2234 O O . GLY A 1 278 ? 10.484 -19.375 -19.391 1 88.94 278 GLY A O 1
ATOM 2235 N N . GLY A 1 279 ? 11.859 -20.266 -20.969 1 87 279 GLY A N 1
ATOM 2236 C CA . GLY A 1 279 ? 12.117 -19.031 -21.688 1 87 279 GLY A CA 1
ATOM 2237 C C . GLY A 1 279 ? 13.078 -18.109 -20.969 1 87 279 GLY A C 1
ATOM 2238 O O . GLY A 1 279 ? 13.039 -16.891 -21.172 1 87 279 GLY A O 1
ATOM 2239 N N . VAL A 1 280 ? 13.852 -18.734 -20.016 1 94.25 280 VAL A N 1
ATOM 2240 C CA . VAL A 1 280 ? 14.812 -17.891 -19.328 1 94.25 280 VAL A CA 1
ATOM 2241 C C . VAL A 1 280 ? 16.234 -18.312 -19.703 1 94.25 280 VAL A C 1
ATOM 2243 O O . VAL A 1 280 ? 16.625 -19.453 -19.5 1 94.25 280 VAL A O 1
ATOM 2246 N N . SER A 1 281 ? 17 -17.375 -20.266 1 96.44 281 SER A N 1
ATOM 2247 C CA . SER A 1 281 ? 18.359 -17.656 -20.688 1 96.44 281 SER A CA 1
ATOM 2248 C C . SER A 1 281 ? 19.281 -17.812 -19.484 1 96.44 281 SER A C 1
ATOM 2250 O O . SER A 1 281 ? 18.953 -17.391 -18.375 1 96.44 281 SER A O 1
ATOM 2252 N N . LYS A 1 282 ? 20.375 -18.469 -19.734 1 95.81 282 LYS A N 1
ATOM 2253 C CA . LYS A 1 282 ? 21.375 -18.625 -18.688 1 95.81 282 LYS A CA 1
ATOM 2254 C C . LYS A 1 282 ? 21.844 -17.266 -18.156 1 95.81 282 LYS A C 1
ATOM 2256 O O . LYS A 1 282 ? 21.984 -17.094 -16.953 1 95.81 282 LYS A O 1
ATOM 2261 N N . ALA A 1 283 ? 22.047 -16.359 -19.016 1 96.62 283 ALA A N 1
ATOM 2262 C CA . ALA A 1 283 ? 22.5 -15.016 -18.641 1 96.62 283 ALA A CA 1
ATOM 2263 C C . ALA A 1 283 ? 21.469 -14.328 -17.734 1 96.62 283 ALA A C 1
ATOM 2265 O O . ALA A 1 283 ? 21.844 -13.672 -16.766 1 96.62 283 ALA A O 1
ATOM 2266 N N . LYS A 1 284 ? 20.234 -14.547 -18.078 1 95.94 284 LYS A N 1
ATOM 2267 C CA . LYS A 1 284 ? 19.172 -13.938 -17.281 1 95.94 284 LYS A CA 1
ATOM 2268 C C . LYS A 1 284 ? 19.094 -14.57 -15.891 1 95.94 284 LYS A C 1
ATOM 2270 O O . LYS A 1 284 ? 18.859 -13.875 -14.898 1 95.94 284 LYS A O 1
ATOM 2275 N N . LYS A 1 285 ? 19.297 -15.852 -15.828 1 97.25 285 LYS A N 1
ATOM 2276 C CA . LYS A 1 285 ? 19.297 -16.547 -14.547 1 97.25 285 LYS A CA 1
ATOM 2277 C C . LYS A 1 285 ? 20.438 -16.047 -13.656 1 97.25 285 LYS A C 1
ATOM 2279 O O . LYS A 1 285 ? 20.219 -15.773 -12.469 1 97.25 285 LYS A O 1
ATOM 2284 N N . GLU A 1 286 ? 21.547 -15.914 -14.25 1 96.81 286 GLU A N 1
ATOM 2285 C CA . GLU A 1 286 ? 22.719 -15.453 -13.508 1 96.81 286 GLU A CA 1
ATOM 2286 C C . GLU A 1 286 ? 22.531 -14.016 -13.016 1 96.81 286 GLU A C 1
ATOM 2288 O O . GLU A 1 286 ? 22.875 -13.695 -11.883 1 96.81 286 GLU A O 1
ATOM 2293 N N . LYS A 1 287 ? 21.984 -13.242 -13.867 1 96.62 287 LYS A N 1
ATOM 2294 C CA . LYS A 1 287 ? 21.734 -11.852 -13.492 1 96.62 287 LYS A CA 1
ATOM 2295 C C . LYS A 1 287 ? 20.734 -11.773 -12.336 1 96.62 287 LYS A C 1
ATOM 2297 O O . LYS A 1 287 ? 20.891 -10.961 -11.422 1 96.62 287 LYS A O 1
ATOM 2302 N N . ALA A 1 288 ? 19.734 -12.609 -12.43 1 97.19 288 ALA A N 1
ATOM 2303 C CA . ALA A 1 288 ? 18.703 -12.617 -11.391 1 97.19 288 ALA A CA 1
ATOM 2304 C C . ALA A 1 288 ? 19.312 -12.945 -10.023 1 97.19 288 ALA A C 1
ATOM 2306 O O . ALA A 1 288 ? 18.984 -12.289 -9.031 1 97.19 288 ALA A O 1
ATOM 2307 N N . ILE A 1 289 ? 20.172 -13.883 -9.969 1 97.5 289 ILE A N 1
ATOM 2308 C CA . ILE A 1 289 ? 20.797 -14.281 -8.711 1 97.5 289 ILE A CA 1
ATOM 2309 C C . ILE A 1 289 ? 21.75 -13.195 -8.234 1 97.5 289 ILE A C 1
ATOM 2311 O O . ILE A 1 289 ? 21.844 -12.922 -7.035 1 97.5 289 ILE A O 1
ATOM 2315 N N . GLU A 1 290 ? 22.453 -12.602 -9.125 1 97.38 290 GLU A N 1
ATOM 2316 C CA . GLU A 1 290 ? 23.359 -11.516 -8.781 1 97.38 290 GLU A CA 1
ATOM 2317 C C . GLU A 1 290 ? 22.609 -10.352 -8.141 1 97.38 290 GLU A C 1
ATOM 2319 O O . GLU A 1 290 ? 23.047 -9.805 -7.125 1 97.38 290 GLU A O 1
ATOM 2324 N N . GLU A 1 291 ? 21.516 -10.039 -8.727 1 97.31 291 GLU A N 1
ATOM 2325 C CA . GLU A 1 291 ? 20.703 -8.953 -8.203 1 97.31 291 GLU A CA 1
ATOM 2326 C C . GLU A 1 291 ? 20.188 -9.273 -6.797 1 97.31 291 GLU A C 1
ATOM 2328 O O . GLU A 1 291 ? 20.172 -8.398 -5.93 1 97.31 291 GLU A O 1
ATOM 2333 N N . VAL A 1 292 ? 19.812 -10.516 -6.621 1 98 292 VAL A N 1
ATOM 2334 C CA . VAL A 1 292 ? 19.359 -10.953 -5.301 1 98 292 VAL A CA 1
ATOM 2335 C C . VAL A 1 292 ? 20.516 -10.828 -4.301 1 98 292 VAL A C 1
ATOM 2337 O O . VAL A 1 292 ? 20.344 -10.281 -3.211 1 98 292 VAL A O 1
ATOM 2340 N N . ASN A 1 293 ? 21.656 -11.273 -4.652 1 97.44 293 ASN A N 1
ATOM 2341 C CA . ASN A 1 293 ? 22.812 -11.25 -3.766 1 97.44 293 ASN A CA 1
ATOM 2342 C C . ASN A 1 293 ? 23.203 -9.828 -3.387 1 97.44 293 ASN A C 1
ATOM 2344 O O . ASN A 1 293 ? 23.562 -9.562 -2.24 1 97.44 293 ASN A O 1
ATOM 2348 N N . ASN A 1 294 ? 23.156 -8.914 -4.348 1 96.44 294 ASN A N 1
ATOM 2349 C CA . ASN A 1 294 ? 23.453 -7.516 -4.062 1 96.44 294 ASN A CA 1
ATOM 2350 C C . ASN A 1 294 ? 22.547 -6.949 -2.984 1 96.44 294 ASN A C 1
ATOM 2352 O O . ASN A 1 294 ? 23 -6.277 -2.061 1 96.44 294 ASN A O 1
ATOM 2356 N N . LEU A 1 295 ? 21.297 -7.262 -3.127 1 96.25 295 LEU A N 1
ATOM 2357 C CA . LEU A 1 295 ? 20.312 -6.766 -2.17 1 96.25 295 LEU A CA 1
ATOM 2358 C C . LEU A 1 295 ? 20.5 -7.422 -0.805 1 96.25 295 LEU A C 1
ATOM 2360 O O . LEU A 1 295 ? 20.516 -6.738 0.221 1 96.25 295 LEU A O 1
ATOM 2364 N N . VAL A 1 296 ? 20.688 -8.703 -0.804 1 96.38 296 VAL A N 1
ATOM 2365 C CA . VAL A 1 296 ? 20.828 -9.508 0.408 1 96.38 296 VAL A CA 1
ATOM 2366 C C . VAL A 1 296 ? 22.078 -9.055 1.175 1 96.38 296 VAL A C 1
ATOM 2368 O O . VAL A 1 296 ? 22.031 -8.891 2.396 1 96.38 296 VAL A O 1
ATOM 2371 N N . ASN A 1 297 ? 23.125 -8.797 0.5 1 96.06 297 ASN A N 1
ATOM 2372 C CA . ASN A 1 297 ? 24.359 -8.375 1.132 1 96.06 297 ASN A CA 1
ATOM 2373 C C . ASN A 1 297 ? 24.25 -6.969 1.717 1 96.06 297 ASN A C 1
ATOM 2375 O O . ASN A 1 297 ? 24.719 -6.711 2.828 1 96.06 297 ASN A O 1
ATOM 2379 N N . GLU A 1 298 ? 23.625 -6.109 0.987 1 94.5 298 GLU A N 1
ATOM 2380 C CA . GLU A 1 298 ? 23.484 -4.723 1.427 1 94.5 298 GLU A CA 1
ATOM 2381 C C . GLU A 1 298 ? 22.656 -4.621 2.697 1 94.5 298 GLU A C 1
ATOM 2383 O O . GLU A 1 298 ? 23 -3.877 3.619 1 94.5 298 GLU A O 1
ATOM 2388 N N . PHE A 1 299 ? 21.641 -5.398 2.758 1 95.5 299 PHE A N 1
ATOM 2389 C CA . PHE A 1 299 ? 20.672 -5.203 3.832 1 95.5 299 PHE A CA 1
ATOM 2390 C C . PHE A 1 299 ? 20.75 -6.34 4.844 1 95.5 299 PHE A C 1
ATOM 2392 O O . PHE A 1 299 ? 19.953 -6.395 5.785 1 95.5 299 PHE A O 1
ATOM 2399 N N . ASN A 1 300 ? 21.656 -7.27 4.613 1 95.81 300 ASN A N 1
ATOM 2400 C CA . ASN A 1 300 ? 21.922 -8.383 5.516 1 95.81 300 ASN A CA 1
ATOM 2401 C C . ASN A 1 300 ? 20.688 -9.281 5.668 1 95.81 300 ASN A C 1
ATOM 2403 O O . ASN A 1 300 ? 20.297 -9.609 6.785 1 95.81 300 ASN A O 1
ATOM 2407 N N . PHE A 1 301 ? 20.125 -9.617 4.535 1 96.06 301 PHE A N 1
ATOM 2408 C CA . PHE A 1 301 ? 18.969 -10.516 4.516 1 96.06 301 PHE A CA 1
ATOM 2409 C C . PHE A 1 301 ? 19.422 -11.969 4.457 1 96.06 301 PHE A C 1
ATOM 2411 O O . PHE A 1 301 ? 20.531 -12.266 4.016 1 96.06 301 PHE A O 1
ATOM 2418 N N . LYS A 1 302 ? 18.594 -12.844 4.941 1 96.19 302 LYS A N 1
ATOM 2419 C CA . LYS A 1 302 ? 18.719 -14.297 4.832 1 96.19 302 LYS A CA 1
ATOM 2420 C C . LYS A 1 302 ? 17.422 -14.93 4.352 1 96.19 302 LYS A C 1
ATOM 2422 O O . LYS A 1 302 ? 16.75 -15.617 5.113 1 96.19 302 LYS A O 1
ATOM 2427 N N . PRO A 1 303 ? 17.141 -14.75 3.07 1 95.94 303 PRO A N 1
ATOM 2428 C CA . PRO A 1 303 ? 15.852 -15.211 2.549 1 95.94 303 PRO A CA 1
ATOM 2429 C C . PRO A 1 303 ? 15.672 -16.719 2.658 1 95.94 303 PRO A C 1
ATOM 2431 O O . PRO A 1 303 ? 16.531 -17.484 2.184 1 95.94 303 PRO A O 1
ATOM 2434 N N . THR A 1 304 ? 14.586 -17.125 3.15 1 95.81 304 THR A N 1
ATOM 2435 C CA . THR A 1 304 ? 14.258 -18.547 3.303 1 95.81 304 THR A CA 1
ATOM 2436 C C . THR A 1 304 ? 14.219 -19.234 1.945 1 95.81 304 THR A C 1
ATOM 2438 O O . THR A 1 304 ? 14.797 -20.312 1.777 1 95.81 304 THR A O 1
ATOM 2441 N N . LEU A 1 305 ? 13.562 -18.672 0.983 1 96.62 305 LEU A N 1
ATOM 2442 C CA . LEU A 1 305 ? 13.445 -19.281 -0.337 1 96.62 305 LEU A CA 1
ATOM 2443 C C . LEU A 1 305 ? 14.82 -19.484 -0.964 1 96.62 305 LEU A C 1
ATOM 2445 O O . LEU A 1 305 ? 15.07 -20.516 -1.595 1 96.62 305 LEU A O 1
ATOM 2449 N N . LEU A 1 306 ? 15.703 -18.484 -0.86 1 97.69 306 LEU A N 1
ATOM 2450 C CA . LEU A 1 306 ? 17.062 -18.609 -1.387 1 97.69 306 LEU A CA 1
ATOM 2451 C C . LEU A 1 306 ? 17.766 -19.812 -0.781 1 97.69 306 LEU A C 1
ATOM 2453 O O . LEU A 1 306 ? 18.359 -20.625 -1.504 1 97.69 306 LEU A O 1
ATOM 2457 N N . LYS A 1 307 ? 17.688 -19.906 0.525 1 97.12 307 LYS A N 1
ATOM 2458 C CA . LYS A 1 307 ? 18.312 -21.016 1.236 1 97.12 307 LYS A CA 1
ATOM 2459 C C . LYS A 1 307 ? 17.766 -22.359 0.768 1 97.12 307 LYS A C 1
ATOM 2461 O O . LYS A 1 307 ? 18.531 -23.297 0.505 1 97.12 307 LYS A O 1
ATOM 2466 N N . LEU A 1 308 ? 16.516 -22.469 0.67 1 95.62 308 LEU A N 1
ATOM 2467 C CA . LEU A 1 308 ? 15.859 -23.703 0.246 1 95.62 308 LEU A CA 1
ATOM 2468 C C . LEU A 1 308 ? 16.328 -24.109 -1.148 1 95.62 308 LEU A C 1
ATOM 2470 O O . LEU A 1 308 ? 16.672 -25.266 -1.378 1 95.62 308 LEU A O 1
ATOM 2474 N N . LEU A 1 309 ? 16.359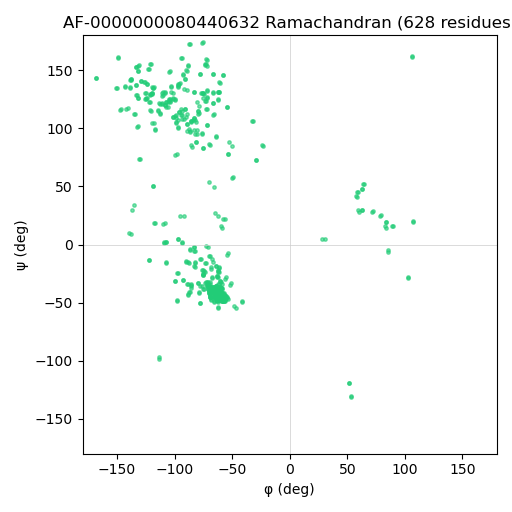 -23.172 -2.08 1 97.12 309 LEU A N 1
ATOM 2475 C CA . LEU A 1 309 ? 16.734 -23.453 -3.465 1 97.12 309 LEU A CA 1
ATOM 2476 C C . LEU A 1 309 ? 18.203 -23.812 -3.574 1 97.12 309 LEU A C 1
ATOM 2478 O O . LEU A 1 309 ? 18.578 -24.672 -4.375 1 97.12 309 LEU A O 1
ATOM 2482 N N . GLN A 1 310 ? 19.016 -23.141 -2.768 1 97 310 GLN A N 1
ATOM 2483 C CA . GLN A 1 310 ? 20.453 -23.438 -2.754 1 97 310 GLN A CA 1
ATOM 2484 C C . GLN A 1 310 ? 20.719 -24.797 -2.133 1 97 310 GLN A C 1
ATOM 2486 O O . GLN A 1 310 ? 21.547 -25.562 -2.637 1 97 310 GLN A O 1
ATOM 2491 N N . ASP A 1 311 ? 20.031 -25.125 -1.062 1 95.81 311 ASP A N 1
ATOM 2492 C CA . ASP A 1 311 ? 20.203 -26.391 -0.375 1 95.81 311 ASP A CA 1
ATOM 2493 C C . ASP A 1 311 ? 19.875 -27.562 -1.303 1 95.81 311 ASP A C 1
ATOM 2495 O O . ASP A 1 311 ? 20.516 -28.609 -1.229 1 95.81 311 ASP A O 1
ATOM 2499 N N . ASP A 1 312 ? 18.984 -27.375 -2.195 1 94.31 312 ASP A N 1
ATOM 2500 C CA . ASP A 1 312 ? 18.578 -28.438 -3.117 1 94.31 312 ASP A CA 1
ATOM 2501 C C . ASP A 1 312 ? 19.312 -28.312 -4.449 1 94.31 312 ASP A C 1
ATOM 2503 O O . ASP A 1 312 ? 18.953 -28.984 -5.426 1 94.31 312 ASP A O 1
ATOM 2507 N N . LYS A 1 313 ? 20.266 -27.359 -4.57 1 94.62 313 LYS A N 1
ATOM 2508 C CA . LYS A 1 313 ? 21.141 -27.156 -5.723 1 94.62 313 LYS A CA 1
ATOM 2509 C C . LYS A 1 313 ? 20.344 -26.797 -6.969 1 94.62 313 LYS A C 1
ATOM 2511 O O . LYS A 1 313 ? 20.688 -27.219 -8.078 1 94.62 313 LYS A O 1
ATOM 2516 N N . ILE A 1 314 ? 19.234 -26.156 -6.719 1 93.94 314 ILE A N 1
ATOM 2517 C CA . ILE A 1 314 ? 18.438 -25.672 -7.832 1 93.94 314 ILE A CA 1
ATOM 2518 C C . ILE A 1 314 ? 19.047 -24.391 -8.391 1 93.94 314 ILE A C 1
ATOM 2520 O O . ILE A 1 314 ? 19.047 -24.172 -9.602 1 93.94 314 ILE A O 1
ATOM 2524 N N . ILE A 1 315 ? 19.484 -23.578 -7.477 1 93.44 315 ILE A N 1
ATOM 2525 C CA . ILE A 1 315 ? 20.234 -22.375 -7.848 1 93.44 315 ILE A CA 1
ATOM 2526 C C . ILE A 1 315 ? 21.609 -22.406 -7.188 1 93.44 315 ILE A C 1
ATOM 2528 O O . ILE A 1 315 ? 21.812 -23.125 -6.211 1 93.44 315 ILE A O 1
ATOM 2532 N N . ASP A 1 316 ? 22.562 -21.672 -7.828 1 83.94 316 ASP A N 1
ATOM 2533 C CA . ASP A 1 316 ? 23.922 -21.625 -7.301 1 83.94 316 ASP A CA 1
ATOM 2534 C C . ASP A 1 316 ? 24.016 -20.672 -6.109 1 83.94 316 ASP A C 1
ATOM 2536 O O . ASP A 1 316 ? 23.281 -19.688 -6.035 1 83.94 316 ASP A O 1
ATOM 2540 N N . MET B 1 1 ? -31.109 -41 26.766 1 21.72 1 MET B N 1
ATOM 2541 C CA . MET B 1 1 ? -32.375 -40.5 26.266 1 21.72 1 MET B CA 1
ATOM 2542 C C . MET B 1 1 ? -32.344 -39 26.062 1 21.72 1 MET B C 1
ATOM 2544 O O . MET B 1 1 ? -32.688 -38.219 26.953 1 21.72 1 MET B O 1
ATOM 2548 N N . PHE B 1 2 ? -31.25 -38.438 25.594 1 23.86 2 PHE B N 1
ATOM 2549 C CA . PHE B 1 2 ? -30.781 -37.062 25.578 1 23.86 2 PHE B CA 1
ATOM 2550 C C . PHE B 1 2 ? -31.703 -36.188 24.75 1 23.86 2 PHE B C 1
ATOM 2552 O O . PHE B 1 2 ? -31.922 -36.469 23.562 1 23.86 2 PHE B O 1
ATOM 2559 N N . ASN B 1 3 ? -32.719 -35.562 25.469 1 26.34 3 ASN B N 1
ATOM 2560 C CA . ASN B 1 3 ? -33.844 -34.688 25.125 1 26.34 3 ASN B CA 1
ATOM 2561 C C . ASN B 1 3 ? -33.375 -33.5 24.312 1 26.34 3 ASN B C 1
ATOM 2563 O O . ASN B 1 3 ? -32.562 -32.719 24.766 1 26.34 3 ASN B O 1
ATOM 2567 N N . ASN B 1 4 ? -33.344 -33.688 23.047 1 27.16 4 ASN B N 1
ATOM 2568 C CA . ASN B 1 4 ? -32.844 -32.844 21.953 1 27.16 4 ASN B CA 1
ATOM 2569 C C . ASN B 1 4 ? -33.656 -31.562 21.812 1 27.16 4 ASN B C 1
ATOM 2571 O O . ASN B 1 4 ? -34.625 -31.531 21.047 1 27.16 4 ASN B O 1
ATOM 2575 N N . TYR B 1 5 ? -33.875 -30.828 22.969 1 29.05 5 TYR B N 1
ATOM 2576 C CA . TYR B 1 5 ? -34.688 -29.625 22.906 1 29.05 5 TYR B CA 1
ATOM 2577 C C . TYR B 1 5 ? -34.031 -28.531 22.094 1 29.05 5 TYR B C 1
ATOM 2579 O O . TYR B 1 5 ? -32.781 -28.391 22.125 1 29.05 5 TYR B O 1
ATOM 2587 N N . LYS B 1 6 ? -34.594 -28.266 21.016 1 30.95 6 LYS B N 1
ATOM 2588 C CA . LYS B 1 6 ? -34.125 -27.156 20.172 1 30.95 6 LYS B CA 1
ATOM 2589 C C . LYS B 1 6 ? -34.406 -25.812 20.828 1 30.95 6 LYS B C 1
ATOM 2591 O O . LYS B 1 6 ? -35.562 -25.5 21.156 1 30.95 6 LYS B O 1
ATOM 2596 N N . ASN B 1 7 ? -33.438 -25.406 21.703 1 29.05 7 ASN B N 1
ATOM 2597 C CA . ASN B 1 7 ? -33.625 -24.188 22.484 1 29.05 7 ASN B CA 1
ATOM 2598 C C . ASN B 1 7 ? -33.406 -22.938 21.656 1 29.05 7 ASN B C 1
ATOM 2600 O O . ASN B 1 7 ? -32.406 -22.844 20.938 1 29.05 7 ASN B O 1
ATOM 2604 N N . LEU B 1 8 ? -34.438 -22.484 21.219 1 31.03 8 LEU B N 1
ATOM 2605 C CA . LEU B 1 8 ? -34.344 -21.188 20.547 1 31.03 8 LEU B CA 1
ATOM 2606 C C . LEU B 1 8 ? -34.375 -20.047 21.562 1 31.03 8 LEU B C 1
ATOM 2608 O O . LEU B 1 8 ? -35.25 -20 22.438 1 31.03 8 LEU B O 1
ATOM 2612 N N . ASN B 1 9 ? -33.281 -19.531 21.906 1 29.72 9 ASN B N 1
ATOM 2613 C CA . ASN B 1 9 ? -33.219 -18.453 22.891 1 29.72 9 ASN B CA 1
ATOM 2614 C C . ASN B 1 9 ? -33.344 -17.078 22.219 1 29.72 9 ASN B C 1
ATOM 2616 O O . ASN B 1 9 ? -32.719 -16.828 21.188 1 29.72 9 ASN B O 1
ATOM 2620 N N . ALA B 1 10 ? -34.5 -16.5 22.344 1 32.25 10 ALA B N 1
ATOM 2621 C CA . ALA B 1 10 ? -34.719 -15.125 21.906 1 32.25 10 ALA B CA 1
ATOM 2622 C C . ALA B 1 10 ? -34.531 -14.133 23.047 1 32.25 10 ALA B C 1
ATOM 2624 O O . ALA B 1 10 ? -34.969 -14.391 24.172 1 32.25 10 ALA B O 1
ATOM 2625 N N . TRP B 1 11 ? -33.5 -13.289 23.031 1 31.2 11 TRP B N 1
ATOM 2626 C CA . TRP B 1 11 ? -33.125 -12.398 24.125 1 31.2 11 TRP B CA 1
ATOM 2627 C C . TRP B 1 11 ? -33.656 -10.984 23.859 1 31.2 11 TRP B C 1
ATOM 2629 O O . TRP B 1 11 ? -33.656 -10.516 22.719 1 31.2 11 TRP B O 1
ATOM 2639 N N . SER B 1 12 ? -34.75 -10.625 24.625 1 34.41 12 SER B N 1
ATOM 2640 C CA . SER B 1 12 ? -35.125 -9.211 24.672 1 34.41 12 SER B CA 1
ATOM 2641 C C . SER B 1 12 ? -34.375 -8.477 25.766 1 34.41 12 SER B C 1
ATOM 2643 O O . SER B 1 12 ? -33.719 -9.102 26.609 1 34.41 12 SER B O 1
ATOM 2645 N N . LYS B 1 13 ? -34.469 -7.062 25.891 1 37.84 13 LYS B N 1
ATOM 2646 C CA . LYS B 1 13 ? -33.719 -6.219 26.812 1 37.84 13 LYS B CA 1
ATOM 2647 C C . LYS B 1 13 ? -33.75 -6.777 28.234 1 37.84 13 LYS B C 1
ATOM 2649 O O . LYS B 1 13 ? -32.75 -6.723 28.953 1 37.84 13 LYS B O 1
ATOM 2654 N N . ASN B 1 14 ? -34.781 -7.031 28.75 1 39.47 14 ASN B N 1
ATOM 2655 C CA . ASN B 1 14 ? -35.031 -7.387 30.141 1 39.47 14 ASN B CA 1
ATOM 2656 C C . ASN B 1 14 ? -35.375 -8.859 30.297 1 39.47 14 ASN B C 1
ATOM 2658 O O . ASN B 1 14 ? -35.656 -9.328 31.406 1 39.47 14 ASN B O 1
ATOM 2662 N N . SER B 1 15 ? -35.719 -9.617 29.328 1 38.75 15 SER B N 1
ATOM 2663 C CA . SER B 1 15 ? -36.188 -10.984 29.484 1 38.75 15 SER B CA 1
ATOM 2664 C C . SER B 1 15 ? -35.656 -11.898 28.406 1 38.75 15 SER B C 1
ATOM 2666 O O . SER B 1 15 ? -35.531 -11.492 27.234 1 38.75 15 SER B O 1
ATOM 2668 N N . THR B 1 16 ? -34.875 -12.914 28.812 1 44.69 16 THR B N 1
ATOM 2669 C CA . THR B 1 16 ? -34.531 -13.984 27.891 1 44.69 16 THR B CA 1
ATOM 2670 C C . THR B 1 16 ? -35.625 -15.031 27.812 1 44.69 16 THR B C 1
ATOM 2672 O O . THR B 1 16 ? -36.125 -15.484 28.844 1 44.69 16 THR B O 1
ATOM 2675 N N . TYR B 1 17 ? -36.344 -15.109 26.703 1 41.19 17 TYR B N 1
ATOM 2676 C CA . TYR B 1 17 ? -37.375 -16.125 26.516 1 41.19 17 TYR B CA 1
ATOM 2677 C C . TYR B 1 17 ? -36.781 -17.391 25.906 1 41.19 17 TYR B C 1
ATOM 2679 O O . TYR B 1 17 ? -36.031 -17.312 24.938 1 41.19 17 TYR B O 1
ATOM 2687 N N . ASP B 1 18 ? -36.781 -18.391 26.703 1 47.56 18 ASP B N 1
ATOM 2688 C CA . ASP B 1 18 ? -36.438 -19.719 26.219 1 47.56 18 ASP B CA 1
ATOM 2689 C C . ASP B 1 18 ? -37.656 -20.469 25.719 1 47.56 18 ASP B C 1
ATOM 2691 O O . ASP B 1 18 ? -38.625 -20.625 26.453 1 47.56 18 ASP B O 1
ATOM 2695 N N . LEU B 1 19 ? -37.812 -20.406 24.406 1 44.12 19 LEU B N 1
ATOM 2696 C CA . LEU B 1 19 ? -38.906 -21.172 23.812 1 44.12 19 LEU B CA 1
ATOM 2697 C C . LEU B 1 19 ? -38.5 -22.625 23.562 1 44.12 19 LEU B C 1
ATOM 2699 O O . LEU B 1 19 ? -37.5 -22.875 22.875 1 44.12 19 LEU B O 1
ATOM 2703 N N . LYS B 1 20 ? -39.062 -23.547 24.422 1 47.75 20 LYS B N 1
ATOM 2704 C CA . LYS B 1 20 ? -38.906 -24.984 24.219 1 47.75 20 LYS B CA 1
ATOM 2705 C C . LYS B 1 20 ? -40.156 -25.609 23.594 1 47.75 20 LYS B C 1
ATOM 2707 O O . LYS B 1 20 ? -41.25 -25.359 24.047 1 47.75 20 LYS B O 1
ATOM 2712 N N . ILE B 1 21 ? -40 -26.016 22.328 1 45.22 21 ILE B N 1
ATOM 2713 C CA . ILE B 1 21 ? -41.125 -26.688 21.672 1 45.22 21 ILE B CA 1
ATOM 2714 C C . ILE B 1 21 ? -40.969 -28.203 21.812 1 45.22 21 ILE B C 1
ATOM 2716 O O . ILE B 1 21 ? -39.906 -28.766 21.469 1 45.22 21 ILE B O 1
ATOM 2720 N N . SER B 1 22 ? -41.906 -28.797 22.5 1 45.94 22 SER B N 1
ATOM 2721 C CA . SER B 1 22 ? -41.906 -30.25 22.719 1 45.94 22 SER B CA 1
ATOM 2722 C C . SER B 1 22 ? -42.281 -31 21.438 1 45.94 22 SER B C 1
ATOM 2724 O O . SER B 1 22 ? -42.875 -30.422 20.531 1 45.94 22 SER B O 1
ATOM 2726 N N . LYS B 1 23 ? -41.938 -32.094 21.281 1 51.41 23 LYS B N 1
ATOM 2727 C CA . LYS B 1 23 ? -42.219 -32.969 20.172 1 51.41 23 LYS B CA 1
ATOM 2728 C C . LYS B 1 23 ? -43.719 -33.031 19.891 1 51.41 23 LYS B C 1
ATOM 2730 O O . LYS B 1 23 ? -44.156 -33.312 18.766 1 51.41 23 LYS B O 1
ATOM 2735 N N . LYS B 1 24 ? -44.562 -32.969 20.812 1 48.97 24 LYS B N 1
ATOM 2736 C CA . LYS B 1 24 ? -46 -33.031 20.656 1 48.97 24 LYS B CA 1
ATOM 2737 C C . LYS B 1 24 ? -46.625 -31.641 20.5 1 48.97 24 LYS B C 1
ATOM 2739 O O . LYS B 1 24 ? -47.844 -31.484 20.609 1 48.97 24 LYS B O 1
ATOM 2744 N N . GLY B 1 25 ? -45.906 -30.609 20.031 1 43.44 25 GLY B N 1
ATOM 2745 C CA . GLY B 1 25 ? -46.406 -29.312 19.609 1 43.44 25 GLY B CA 1
ATOM 2746 C C . GLY B 1 25 ? -46.562 -28.328 20.766 1 43.44 25 GLY B C 1
ATOM 2747 O O . GLY B 1 25 ? -47.156 -27.266 20.594 1 43.44 25 GLY B O 1
ATOM 2748 N N . LYS B 1 26 ? -46.375 -28.734 21.969 1 45.19 26 LYS B N 1
ATOM 2749 C CA . LYS B 1 26 ? -46.562 -27.812 23.078 1 45.19 26 LYS B CA 1
ATOM 2750 C C . LYS B 1 26 ? -45.375 -26.875 23.266 1 45.19 26 LYS B C 1
ATOM 2752 O O . LYS B 1 26 ? -44.219 -27.312 23.234 1 45.19 26 LYS B O 1
ATOM 2757 N N . ILE B 1 27 ? -45.656 -25.594 23 1 43.38 27 ILE B N 1
ATOM 2758 C CA . ILE B 1 27 ? -44.688 -24.516 23.031 1 43.38 27 ILE B CA 1
ATOM 2759 C C . ILE B 1 27 ? -44.469 -24.062 24.469 1 43.38 27 ILE B C 1
ATOM 2761 O O . ILE B 1 27 ? -45.406 -23.734 25.172 1 43.38 27 ILE B O 1
ATOM 2765 N N . PHE B 1 28 ? -43.438 -24.562 25.203 1 44.31 28 PHE B N 1
ATOM 2766 C CA . PHE B 1 28 ? -43.125 -24.062 26.531 1 44.31 28 PHE B CA 1
ATOM 2767 C C . PHE B 1 28 ? -42.219 -22.859 26.453 1 44.31 28 PHE B C 1
ATOM 2769 O O . PHE B 1 28 ? -41.156 -22.906 25.812 1 44.31 28 PHE B O 1
ATOM 2776 N N . LEU B 1 29 ? -42.844 -21.672 26.703 1 40.81 29 LEU B N 1
ATOM 2777 C CA . LEU B 1 29 ? -42.125 -20.391 26.766 1 40.81 29 LEU B CA 1
ATOM 2778 C C . LEU B 1 29 ? -41.562 -20.156 28.156 1 40.81 29 LEU B C 1
ATOM 2780 O O . LEU B 1 29 ? -42.281 -20.188 29.141 1 40.81 29 LEU B O 1
ATOM 2784 N N . GLY B 1 30 ? -40.406 -20.641 28.516 1 42.41 30 GLY B N 1
ATOM 2785 C CA . GLY B 1 30 ? -39.812 -20.344 29.812 1 42.41 30 GLY B CA 1
ATOM 2786 C C . GLY B 1 30 ? -39.094 -19 29.859 1 42.41 30 GLY B C 1
ATOM 2787 O O . GLY B 1 30 ? -38.375 -18.656 28.922 1 42.41 30 GLY B O 1
ATOM 2788 N N . LYS B 1 31 ? -39.75 -18 30.531 1 34.62 31 LYS B N 1
ATOM 2789 C CA . LYS B 1 31 ? -39.188 -16.672 30.797 1 34.62 31 LYS B CA 1
ATOM 2790 C C . LYS B 1 31 ? -38.156 -16.734 31.922 1 34.62 31 LYS B C 1
ATOM 2792 O O . LYS B 1 31 ? -38.438 -17.234 33 1 34.62 31 LYS B O 1
ATOM 2797 N N . LYS B 1 32 ? -36.969 -17.078 31.672 1 38.25 32 LYS B N 1
ATOM 2798 C CA . LYS B 1 32 ? -36.062 -16.891 32.812 1 38.25 32 LYS B CA 1
ATOM 2799 C C . LYS B 1 32 ? -35.625 -15.438 32.906 1 38.25 32 LYS B C 1
ATOM 2801 O O . LYS B 1 32 ? -35.344 -14.789 31.906 1 38.25 32 LYS B O 1
ATOM 2806 N N . GLY B 1 33 ? -35.875 -14.789 34.031 1 34.75 33 GLY B N 1
ATOM 2807 C CA . GLY B 1 33 ? -35.531 -13.445 34.438 1 34.75 33 GLY B CA 1
ATOM 2808 C C . GLY B 1 33 ? -34.031 -13.242 34.562 1 34.75 33 GLY B C 1
ATOM 2809 O O . GLY B 1 33 ? -33.562 -12.164 34.969 1 34.75 33 GLY B O 1
ATOM 2810 N N . GLY B 1 34 ? -33.188 -13.906 33.906 1 33.69 34 GLY B N 1
ATOM 2811 C CA . GLY B 1 34 ? -31.844 -13.625 34.375 1 33.69 34 GLY B CA 1
ATOM 2812 C C . GLY B 1 34 ? -31.328 -12.273 33.906 1 33.69 34 GLY B C 1
ATOM 2813 O O . GLY B 1 34 ? -31.844 -11.703 32.938 1 33.69 34 GLY B O 1
ATOM 2814 N N . ASP B 1 35 ? -30.891 -11.531 35.031 1 31.28 35 ASP B N 1
ATOM 2815 C CA . ASP B 1 35 ? -30.25 -10.242 34.844 1 31.28 35 ASP B CA 1
ATOM 2816 C C . ASP B 1 35 ? -29.141 -10.32 33.812 1 31.28 35 ASP B C 1
ATOM 2818 O O . ASP B 1 35 ? -28.062 -10.836 34.062 1 31.28 35 ASP B O 1
ATOM 2822 N N . ASN B 1 36 ? -29.656 -10.781 32.594 1 29.09 36 ASN B N 1
ATOM 2823 C CA . ASN B 1 36 ? -28.688 -10.82 31.516 1 29.09 36 ASN B CA 1
ATOM 2824 C C . ASN B 1 36 ? -28.109 -9.438 31.219 1 29.09 36 ASN B C 1
ATOM 2826 O O . ASN B 1 36 ? -27.609 -9.188 30.125 1 29.09 36 ASN B O 1
ATOM 2830 N N . SER B 1 37 ? -28.312 -8.516 32.188 1 29.91 37 SER B N 1
ATOM 2831 C CA . SER B 1 37 ? -27.719 -7.195 32 1 29.91 37 SER B CA 1
ATOM 2832 C C . SER B 1 37 ? -26.219 -7.285 31.797 1 29.91 37 SER B C 1
ATOM 2834 O O . SER B 1 37 ? -25.641 -6.5 31.031 1 29.91 37 SER B O 1
ATOM 2836 N N . LYS B 1 38 ? -25.547 -8.133 32.625 1 33.09 38 LYS B N 1
ATOM 2837 C CA . LYS B 1 38 ? -24.094 -8.062 32.562 1 33.09 38 LYS B CA 1
ATOM 2838 C C . LYS B 1 38 ? -23.562 -8.719 31.312 1 33.09 38 LYS B C 1
ATOM 2840 O O . LYS B 1 38 ? -22.391 -8.531 30.938 1 33.09 38 LYS B O 1
ATOM 2845 N N . ILE B 1 39 ? -24.109 -9.797 30.859 1 29.89 39 ILE B N 1
ATOM 2846 C CA . ILE B 1 39 ? -23.531 -10.453 29.703 1 29.89 39 ILE B CA 1
ATOM 2847 C C . ILE B 1 39 ? -23.797 -9.617 28.453 1 29.89 39 ILE B C 1
ATOM 2849 O O . ILE B 1 39 ? -23.062 -9.711 27.453 1 29.89 39 ILE B O 1
ATOM 2853 N N . ALA B 1 40 ? -25.016 -8.961 28.391 1 30.75 40 ALA B N 1
ATOM 2854 C CA . ALA B 1 40 ? -25.203 -8.039 27.266 1 30.75 40 ALA B CA 1
ATOM 2855 C C . ALA B 1 40 ? -24.203 -6.898 27.312 1 30.75 40 ALA B C 1
ATOM 2857 O O . ALA B 1 40 ? -24 -6.199 26.312 1 30.75 40 ALA B O 1
ATOM 2858 N N . SER B 1 41 ? -23.688 -6.602 28.5 1 27.8 41 SER B N 1
ATOM 2859 C CA . SER B 1 41 ? -22.719 -5.512 28.516 1 27.8 41 SER B CA 1
ATOM 2860 C C . SER B 1 41 ? -21.391 -5.941 27.891 1 27.8 41 SER B C 1
ATOM 2862 O O . SER B 1 41 ? -20.594 -5.098 27.469 1 27.8 41 SER B O 1
ATOM 2864 N N . LYS B 1 42 ? -20.875 -7.199 27.953 1 31.38 42 LYS B N 1
ATOM 2865 C CA . LYS B 1 42 ? -19.562 -7.52 27.406 1 31.38 42 LYS B CA 1
ATOM 2866 C C . LYS B 1 42 ? -19.609 -7.66 25.891 1 31.38 42 LYS B C 1
ATOM 2868 O O . LYS B 1 42 ? -18.594 -7.508 25.203 1 31.38 42 LYS B O 1
ATOM 2873 N N . ALA B 1 43 ? -20.562 -8.477 25.234 1 33 43 ALA B N 1
ATOM 2874 C CA . ALA B 1 43 ? -20.641 -8.547 23.766 1 33 43 ALA B CA 1
ATOM 2875 C C . ALA B 1 43 ? -20.812 -7.156 23.156 1 33 43 ALA B C 1
ATOM 2877 O O . ALA B 1 43 ? -20.438 -6.934 22.016 1 33 43 ALA B O 1
ATOM 2878 N N . SER B 1 44 ? -21.672 -6.281 23.672 1 33.06 44 SER B N 1
ATOM 2879 C CA . SER B 1 44 ? -21.734 -4.887 23.25 1 33.06 44 SER B CA 1
ATOM 2880 C C . SER B 1 44 ? -20.422 -4.164 23.516 1 33.06 44 SER B C 1
ATOM 2882 O O . SER B 1 44 ? -20.25 -3.008 23.125 1 33.06 44 SER B O 1
ATOM 2884 N N . SER B 1 45 ? -19.656 -4.727 24.406 1 33.19 45 SER B N 1
ATOM 2885 C CA . SER B 1 45 ? -18.453 -4 24.797 1 33.19 45 SER B CA 1
ATOM 2886 C C . SER B 1 45 ? -17.375 -4.121 23.719 1 33.19 45 SER B C 1
ATOM 2888 O O . SER B 1 45 ? -16.312 -3.486 23.828 1 33.19 45 SER B O 1
ATOM 2890 N N . HIS B 1 46 ? -17.359 -5.25 23.141 1 34.09 46 HIS B N 1
ATOM 2891 C CA . HIS B 1 46 ? -16.344 -5.152 22.078 1 34.09 46 HIS B CA 1
ATOM 2892 C C . HIS B 1 46 ? -16.641 -3.975 21.156 1 34.09 46 HIS B C 1
ATOM 2894 O O . HIS B 1 46 ? -15.914 -3.754 20.188 1 34.09 46 HIS B O 1
ATOM 2900 N N . ASN B 1 47 ? -17.969 -3.568 21 1 36.34 47 ASN B N 1
ATOM 2901 C CA . ASN B 1 47 ? -18.109 -2.199 20.516 1 36.34 47 ASN B CA 1
ATOM 2902 C C . ASN B 1 47 ? -17.422 -1.206 21.453 1 36.34 47 ASN B C 1
ATOM 2904 O O . ASN B 1 47 ? -18.078 -0.591 22.297 1 36.34 47 ASN B O 1
ATOM 2908 N N . LYS B 1 48 ? -16.5 -1.585 22.234 1 38.66 48 LYS B N 1
ATOM 2909 C CA . LYS B 1 48 ? -15.828 -0.518 22.969 1 38.66 48 LYS B CA 1
ATOM 2910 C C . LYS B 1 48 ? -15.953 0.815 22.234 1 38.66 48 LYS B C 1
ATOM 2912 O O . LYS B 1 48 ? -15.539 0.937 21.078 1 38.66 48 LYS B O 1
ATOM 2917 N N . GLU B 1 49 ? -16.953 1.454 22.453 1 46.56 49 GLU B N 1
ATOM 2918 C CA . GLU B 1 49 ? -17.141 2.807 21.938 1 46.56 49 GLU B CA 1
ATOM 2919 C C . GLU B 1 49 ? -15.812 3.533 21.781 1 46.56 49 GLU B C 1
ATOM 2921 O O . GLU B 1 49 ? -15.133 3.822 22.766 1 46.56 49 GLU B O 1
ATOM 2926 N N . LYS B 1 50 ? -14.977 3.234 20.828 1 62.84 50 LYS B N 1
ATOM 2927 C CA . LYS B 1 50 ? -13.766 4.016 20.578 1 62.84 50 LYS B CA 1
ATOM 2928 C C . LYS B 1 50 ? -13.984 5.488 20.906 1 62.84 50 LYS B C 1
ATOM 2930 O O . LYS B 1 50 ? -15.039 6.051 20.594 1 62.84 50 LYS B O 1
ATOM 2935 N N . ASN B 1 51 ? -13.422 5.977 22.016 1 78.62 51 ASN B N 1
ATOM 2936 C CA . ASN B 1 51 ? -13.453 7.363 22.484 1 78.62 51 ASN B CA 1
ATOM 2937 C C . ASN B 1 51 ? -12.961 8.328 21.406 1 78.62 51 ASN B C 1
ATOM 2939 O O . ASN B 1 51 ? -11.805 8.758 21.438 1 78.62 51 ASN B O 1
ATOM 2943 N N . TYR B 1 52 ? -13.859 8.609 20.422 1 91.75 52 TYR B N 1
ATOM 2944 C CA . TYR B 1 52 ? -13.539 9.547 19.359 1 91.75 52 TYR B CA 1
ATOM 2945 C C . TYR B 1 52 ? -13.664 10.984 19.844 1 91.75 52 TYR B C 1
ATOM 2947 O O . TYR B 1 52 ? -14.453 11.273 20.75 1 91.75 52 TYR B O 1
ATOM 2955 N N . ILE B 1 53 ? -12.828 11.812 19.312 1 94.81 53 ILE B N 1
ATOM 2956 C CA . ILE B 1 53 ? -12.898 13.242 19.609 1 94.81 53 ILE B CA 1
ATOM 2957 C C . ILE B 1 53 ? -14.203 13.82 19.062 1 94.81 53 ILE B C 1
ATOM 2959 O O . ILE B 1 53 ? -14.922 14.523 19.766 1 94.81 53 ILE B O 1
ATOM 2963 N N . LEU B 1 54 ? -14.414 13.461 17.781 1 96.25 54 LEU B N 1
ATOM 2964 C CA . LEU B 1 54 ? -15.719 13.766 17.203 1 96.25 54 LEU B CA 1
ATOM 2965 C C . LEU B 1 54 ? -16.719 12.648 17.484 1 96.25 54 LEU B C 1
ATOM 2967 O O . LEU B 1 54 ? -16.812 11.688 16.719 1 96.25 54 LEU B O 1
ATOM 2971 N N . LYS B 1 55 ? -17.469 12.844 18.469 1 94.88 55 LYS B N 1
ATOM 2972 C CA . LYS B 1 55 ? -18.297 11.766 19 1 94.88 55 LYS B CA 1
ATOM 2973 C C . LYS B 1 55 ? -19.656 11.734 18.312 1 94.88 55 LYS B C 1
ATOM 2975 O O . LYS B 1 55 ? -20.203 12.781 17.953 1 94.88 55 LYS B O 1
ATOM 2980 N N . GLU B 1 56 ? -20.109 10.562 18.266 1 92.56 56 GLU B N 1
ATOM 2981 C CA . GLU B 1 56 ? -21.5 10.422 17.844 1 92.56 56 GLU B CA 1
ATOM 2982 C C . GLU B 1 56 ? -22.453 11.148 18.797 1 92.56 56 GLU B C 1
ATOM 2984 O O . GLU B 1 56 ? -22.266 11.109 20.016 1 92.56 56 GLU B O 1
ATOM 2989 N N . GLY B 1 57 ? -23.438 11.789 18.25 1 92.56 57 GLY B N 1
ATOM 2990 C CA . GLY B 1 57 ? -24.344 12.578 19.047 1 92.56 57 GLY B CA 1
ATOM 2991 C C . GLY B 1 57 ? -24.094 14.07 18.969 1 92.56 57 GLY B C 1
ATOM 2992 O O . GLY B 1 57 ? -24.984 14.875 19.234 1 92.56 57 GLY B O 1
ATOM 2993 N N . MET B 1 58 ? -22.844 14.469 18.734 1 94.31 58 MET B N 1
ATOM 2994 C CA . MET B 1 58 ? -22.531 15.883 18.516 1 94.31 58 MET B CA 1
ATOM 2995 C C . MET B 1 58 ? -23.156 16.391 17.219 1 94.31 58 MET B C 1
ATOM 2997 O O . MET B 1 58 ? -23.281 15.641 16.25 1 94.31 58 MET B O 1
ATOM 3001 N N . ILE B 1 59 ? -23.5 17.609 17.297 1 94.69 59 ILE B N 1
ATOM 3002 C CA . ILE B 1 59 ? -24 18.25 16.078 1 94.69 59 ILE B CA 1
ATOM 3003 C C . ILE B 1 59 ? -22.875 19.031 15.398 1 94.69 59 ILE B C 1
ATOM 3005 O O . ILE B 1 59 ? -22.578 20.156 15.789 1 94.69 59 ILE B O 1
ATOM 3009 N N . ILE B 1 60 ? -22.359 18.391 14.414 1 96 60 ILE B N 1
ATOM 3010 C CA . ILE B 1 60 ? -21.25 18.953 13.648 1 96 60 ILE B CA 1
ATOM 3011 C C . ILE B 1 60 ? -21.656 19.156 12.195 1 96 60 ILE B C 1
ATOM 3013 O O . ILE B 1 60 ? -21.672 18.203 11.414 1 96 60 ILE B O 1
ATOM 3017 N N . GLU B 1 61 ? -21.891 20.312 11.859 1 95.12 61 GLU B N 1
ATOM 3018 C CA . GLU B 1 61 ? -22.516 20.641 10.578 1 95.12 61 GLU B CA 1
ATOM 3019 C C . GLU B 1 61 ? -21.688 20.109 9.414 1 95.12 61 GLU B C 1
ATOM 3021 O O . GLU B 1 61 ? -22.219 19.5 8.492 1 95.12 61 GLU B O 1
ATOM 3026 N N . PRO B 1 62 ? -20.391 20.297 9.453 1 94.44 62 PRO B N 1
ATOM 3027 C CA . PRO B 1 62 ? -19.609 19.781 8.336 1 94.44 62 PRO B CA 1
ATOM 3028 C C . PRO B 1 62 ? -19.766 18.266 8.156 1 94.44 62 PRO B C 1
ATOM 3030 O O . PRO B 1 62 ? -19.828 17.781 7.031 1 94.44 62 PRO B O 1
ATOM 3033 N N . LEU B 1 63 ? -19.844 17.516 9.164 1 95.25 63 LEU B N 1
ATOM 3034 C CA . LEU B 1 63 ? -20 16.062 9.078 1 95.25 63 LEU B CA 1
ATOM 3035 C C . LEU B 1 63 ? -21.406 15.703 8.57 1 95.25 63 LEU B C 1
ATOM 3037 O O . LEU B 1 63 ? -21.562 14.703 7.867 1 95.25 63 LEU B O 1
ATOM 3041 N N . ILE B 1 64 ? -22.328 16.484 8.961 1 95 64 ILE B N 1
ATOM 3042 C CA . ILE B 1 64 ? -23.703 16.281 8.492 1 95 64 ILE B CA 1
ATOM 3043 C C . ILE B 1 64 ? -23.781 16.531 6.992 1 95 64 ILE B C 1
ATOM 3045 O O . ILE B 1 64 ? -24.312 15.711 6.242 1 95 64 ILE B O 1
ATOM 3049 N N . ASP B 1 65 ? -23.156 17.609 6.594 1 92.69 65 ASP B N 1
ATOM 3050 C CA . ASP B 1 65 ? -23.188 17.984 5.184 1 92.69 65 ASP B CA 1
ATOM 3051 C C . ASP B 1 65 ? -22.422 16.969 4.332 1 92.69 65 ASP B C 1
ATOM 3053 O O . ASP B 1 65 ? -22.766 16.75 3.166 1 92.69 65 ASP B O 1
ATOM 3057 N N . LEU B 1 66 ? -21.438 16.344 4.918 1 89.38 66 LEU B N 1
ATOM 3058 C CA . LEU B 1 66 ? -20.641 15.328 4.23 1 89.38 66 LEU B CA 1
ATOM 3059 C C . LEU B 1 66 ? -21.406 14.008 4.148 1 89.38 66 LEU B C 1
ATOM 3061 O O . LEU B 1 66 ? -20.969 13.086 3.445 1 89.38 66 LEU B O 1
ATOM 3065 N N . GLY B 1 67 ? -22.422 13.922 4.855 1 90.94 67 GLY B N 1
ATOM 3066 C CA . GLY B 1 67 ? -23.188 12.695 4.879 1 90.94 67 GLY B CA 1
ATOM 3067 C C . GLY B 1 67 ? -22.625 11.648 5.82 1 90.94 67 GLY B C 1
ATOM 3068 O O . GLY B 1 67 ? -22.984 10.469 5.727 1 90.94 67 GLY B O 1
ATOM 3069 N N . VAL B 1 68 ? -21.781 12.039 6.676 1 93.81 68 VAL B N 1
ATOM 3070 C CA . VAL B 1 68 ? -21.188 11.125 7.645 1 93.81 68 VAL B CA 1
ATOM 3071 C C . VAL B 1 68 ? -22.078 11.031 8.883 1 93.81 68 VAL B C 1
ATOM 3073 O O . VAL B 1 68 ? -22.25 9.953 9.453 1 93.81 68 VAL B O 1
ATOM 3076 N N . PHE B 1 69 ? -22.594 12.164 9.273 1 95.06 69 PHE B N 1
ATOM 3077 C CA . PHE B 1 69 ? -23.578 12.242 10.352 1 95.06 69 PHE B CA 1
ATOM 3078 C C . PHE B 1 69 ? -24.969 12.477 9.797 1 95.06 69 PHE B C 1
ATOM 3080 O O . PHE B 1 69 ? -25.141 13.133 8.766 1 95.06 69 PHE B O 1
ATOM 3087 N N . SER B 1 70 ? -25.922 11.93 10.531 1 96 70 SER B N 1
ATOM 3088 C CA . SER B 1 70 ? -27.297 12.375 10.312 1 96 70 SER B CA 1
ATOM 3089 C C . SER B 1 70 ? -27.547 13.75 10.922 1 96 70 SER B C 1
ATOM 3091 O O . SER B 1 70 ? -26.672 14.297 11.594 1 96 70 SER B O 1
ATOM 3093 N N . LYS B 1 71 ? -28.734 14.25 10.656 1 95 71 LYS B N 1
ATOM 3094 C CA . LYS B 1 71 ? -29.094 15.555 11.211 1 95 71 LYS B CA 1
ATOM 3095 C C . LYS B 1 71 ? -29.109 15.516 12.734 1 95 71 LYS B C 1
ATOM 3097 O O . LYS B 1 71 ? -28.938 16.547 13.383 1 95 71 LYS B O 1
ATOM 3102 N N . GLU B 1 72 ? -29.266 14.312 13.273 1 95.25 72 GLU B N 1
ATOM 3103 C CA . GLU B 1 72 ? -29.312 14.148 14.727 1 95.25 72 GLU B CA 1
ATOM 3104 C C . GLU B 1 72 ? -27.938 13.82 15.289 1 95.25 72 GLU B C 1
ATOM 3106 O O . GLU B 1 72 ? -27.781 13.594 16.5 1 95.25 72 GLU B O 1
ATOM 3111 N N . GLY B 1 73 ? -26.938 13.766 14.445 1 94.19 73 GLY B N 1
ATOM 3112 C CA . GLY B 1 73 ? -25.578 13.547 14.922 1 94.19 73 GLY B CA 1
ATOM 3113 C C . GLY B 1 73 ? -25.203 12.086 15.016 1 94.19 73 GLY B C 1
ATOM 3114 O O . GLY B 1 73 ? -24.203 11.727 15.641 1 94.19 73 GLY B O 1
ATOM 3115 N N . LYS B 1 74 ? -26.016 11.297 14.344 1 95.19 74 LYS B N 1
ATOM 3116 C CA . LYS B 1 74 ? -25.703 9.875 14.336 1 95.19 74 LYS B CA 1
ATOM 3117 C C . LYS B 1 74 ? -24.844 9.5 13.133 1 95.19 74 LYS B C 1
ATOM 3119 O O . LYS B 1 74 ? -25.062 10.008 12.023 1 95.19 74 LYS B O 1
ATOM 3124 N N . VAL B 1 75 ? -23.953 8.523 13.32 1 95.25 75 VAL B N 1
ATOM 3125 C CA . VAL B 1 75 ? -23.078 8.102 12.234 1 95.25 75 VAL B CA 1
ATOM 3126 C C . VAL B 1 75 ? -23.875 7.258 11.234 1 95.25 75 VAL B C 1
ATOM 3128 O O . VAL B 1 75 ? -24.578 6.328 11.633 1 95.25 75 VAL B O 1
ATOM 3131 N N . ILE B 1 76 ? -23.734 7.621 10.031 1 93.5 76 ILE B N 1
ATOM 3132 C CA . ILE B 1 76 ? -24.344 6.824 8.969 1 93.5 76 ILE B CA 1
ATOM 3133 C C . ILE B 1 76 ? -23.516 5.562 8.734 1 93.5 76 ILE B C 1
ATOM 3135 O O . ILE B 1 76 ? -22.312 5.645 8.453 1 93.5 76 ILE B O 1
ATOM 3139 N N . ASN B 1 77 ? -24.094 4.465 8.703 1 88.56 77 ASN B N 1
ATOM 3140 C CA . ASN B 1 77 ? -23.422 3.172 8.703 1 88.56 77 ASN B CA 1
ATOM 3141 C C . ASN B 1 77 ? -22.531 3 7.477 1 88.56 77 ASN B C 1
ATOM 3143 O O . ASN B 1 77 ? -21.391 2.535 7.59 1 88.56 77 ASN B O 1
ATOM 3147 N N . SER B 1 78 ? -23.047 3.404 6.402 1 86.31 78 SER B N 1
ATOM 3148 C CA . SER B 1 78 ? -22.297 3.217 5.16 1 86.31 78 SER B CA 1
ATOM 3149 C C . SER B 1 78 ? -21.078 4.129 5.109 1 86.31 78 SER B C 1
ATOM 3151 O O . SER B 1 78 ? -20.219 3.969 4.246 1 86.31 78 SER B O 1
ATOM 3153 N N . LYS B 1 79 ? -21.031 5.051 6.055 1 90.44 79 LYS B N 1
ATOM 3154 C CA . LYS B 1 79 ? -19.938 6.016 6.051 1 90.44 79 LYS B CA 1
ATOM 3155 C C . LYS B 1 79 ? -19.078 5.875 7.301 1 90.44 79 LYS B C 1
ATOM 3157 O O . LYS B 1 79 ? -18.359 6.809 7.672 1 90.44 79 LYS B O 1
ATOM 3162 N N . TYR B 1 80 ? -19.188 4.82 7.898 1 88 80 TYR B N 1
ATOM 3163 C CA . TYR B 1 80 ? -18.469 4.621 9.148 1 88 80 TYR B CA 1
ATOM 3164 C C . TYR B 1 80 ? -16.953 4.668 8.914 1 88 80 TYR B C 1
ATOM 3166 O O . TYR B 1 80 ? -16.219 5.191 9.742 1 88 80 TYR B O 1
ATOM 3174 N N . ASP B 1 81 ? -16.531 4.145 7.82 1 83.19 81 ASP B N 1
ATOM 3175 C CA . ASP B 1 81 ? -15.109 4.18 7.504 1 83.19 81 ASP B CA 1
ATOM 3176 C C . ASP B 1 81 ? -14.602 5.613 7.371 1 83.19 81 ASP B C 1
ATOM 3178 O O . ASP B 1 81 ? -13.531 5.953 7.875 1 83.19 81 ASP B O 1
ATOM 3182 N N . LYS B 1 82 ? -15.406 6.328 6.715 1 86.88 82 LYS B N 1
ATOM 3183 C CA . LYS B 1 82 ? -15.039 7.738 6.578 1 86.88 82 LYS B CA 1
ATOM 3184 C C . LYS B 1 82 ? -15.016 8.43 7.938 1 86.88 82 LYS B C 1
ATOM 3186 O O . LYS B 1 82 ? -14.125 9.234 8.219 1 86.88 82 LYS B O 1
ATOM 3191 N N . TYR B 1 83 ? -15.945 8.125 8.781 1 91.62 83 TYR B N 1
ATOM 3192 C CA . TYR B 1 83 ? -16.016 8.656 10.133 1 91.62 83 TYR B CA 1
ATOM 3193 C C . TYR B 1 83 ? -14.766 8.32 10.922 1 91.62 83 TYR B C 1
ATOM 3195 O O . TYR B 1 83 ? -14.172 9.188 11.562 1 91.62 83 TYR B O 1
ATOM 3203 N N . LYS B 1 84 ? -14.344 7.164 10.828 1 88.94 84 LYS B N 1
ATOM 3204 C CA . LYS B 1 84 ? -13.148 6.699 11.516 1 88.94 84 LYS B CA 1
ATOM 3205 C C . LYS B 1 84 ? -11.906 7.43 11.008 1 88.94 84 LYS B C 1
ATOM 3207 O O . LYS B 1 84 ? -11.047 7.824 11.797 1 88.94 84 LYS B O 1
ATOM 3212 N N . GLN B 1 85 ? -11.852 7.609 9.727 1 86.5 85 GLN B N 1
ATOM 3213 C CA . GLN B 1 85 ? -10.711 8.273 9.109 1 86.5 85 GLN B CA 1
ATOM 3214 C C . GLN B 1 85 ? -10.602 9.719 9.57 1 86.5 85 GLN B C 1
ATOM 3216 O O . GLN B 1 85 ? -9.508 10.188 9.906 1 86.5 85 GLN B O 1
ATOM 3221 N N . ILE B 1 86 ? -11.656 10.336 9.57 1 90.94 86 ILE B N 1
ATOM 3222 C CA . ILE B 1 86 ? -11.68 11.742 9.977 1 90.94 86 ILE B CA 1
ATOM 3223 C C . ILE B 1 86 ? -11.25 11.867 11.438 1 90.94 86 ILE B C 1
ATOM 3225 O O . ILE B 1 86 ? -10.422 12.711 11.773 1 90.94 86 ILE B O 1
ATOM 3229 N N . ASN B 1 87 ? -11.781 11 12.258 1 93.12 87 ASN B N 1
ATOM 3230 C CA . ASN B 1 87 ? -11.422 11.039 13.672 1 93.12 87 ASN B CA 1
ATOM 3231 C C . ASN B 1 87 ? -9.938 10.742 13.875 1 93.12 87 ASN B C 1
ATOM 3233 O O . ASN B 1 87 ? -9.297 11.328 14.75 1 93.12 87 ASN B O 1
ATOM 3237 N N . ARG B 1 88 ? -9.461 9.867 13.055 1 90.56 88 ARG B N 1
ATOM 3238 C CA . ARG B 1 88 ? -8.039 9.531 13.164 1 90.56 88 ARG B CA 1
ATOM 3239 C C . ARG B 1 88 ? -7.168 10.75 12.867 1 90.56 88 ARG B C 1
ATOM 3241 O O . ARG B 1 88 ? -6.191 11.008 13.578 1 90.56 88 ARG B O 1
ATOM 3248 N N . PHE B 1 89 ? -7.508 11.445 11.883 1 91.5 89 PHE B N 1
ATOM 3249 C CA . PHE B 1 89 ? -6.738 12.633 11.547 1 91.5 89 PHE B CA 1
ATOM 3250 C C . PHE B 1 89 ? -6.793 13.656 12.672 1 91.5 89 PHE B C 1
ATOM 3252 O O . PHE B 1 89 ? -5.766 14.219 13.062 1 91.5 89 PHE B O 1
ATOM 3259 N N . VAL B 1 90 ? -7.949 13.867 13.164 1 94.62 90 VAL B N 1
ATOM 3260 C CA . VAL B 1 90 ? -8.125 14.82 14.25 1 94.62 90 VAL B CA 1
ATOM 3261 C C . VAL B 1 90 ? -7.301 14.391 15.453 1 94.62 90 VAL B C 1
ATOM 3263 O O . VAL B 1 90 ? -6.703 15.227 16.141 1 94.62 90 VAL B O 1
ATOM 3266 N N . GLU B 1 91 ? -7.246 13.164 15.664 1 94.38 91 GLU B N 1
ATOM 3267 C CA . GLU B 1 91 ? -6.457 12.633 16.766 1 94.38 91 GLU B CA 1
ATOM 3268 C C . GLU B 1 91 ? -4.969 12.922 16.578 1 94.38 91 GLU B C 1
ATOM 3270 O O . GLU B 1 91 ? -4.273 13.266 17.531 1 94.38 91 GLU B O 1
ATOM 3275 N N . ILE B 1 92 ? -4.555 12.75 15.406 1 93.31 92 ILE B N 1
ATOM 3276 C CA . ILE B 1 92 ? -3.15 13 15.102 1 93.31 92 ILE B CA 1
ATOM 3277 C C . ILE B 1 92 ? -2.82 14.469 15.367 1 93.31 92 ILE B C 1
ATOM 3279 O O . ILE B 1 92 ? -1.793 14.789 15.969 1 93.31 92 ILE B O 1
ATOM 3283 N N . VAL B 1 93 ? -3.648 15.281 14.93 1 94.75 93 VAL B N 1
ATOM 3284 C CA . VAL B 1 93 ? -3.469 16.719 15.164 1 94.75 93 VAL B CA 1
ATOM 3285 C C . VAL B 1 93 ? -3.527 17.016 16.656 1 94.75 93 VAL B C 1
ATOM 3287 O O . VAL B 1 93 ? -2.693 17.75 17.188 1 94.75 93 VAL B O 1
ATOM 3290 N N . ASP B 1 94 ? -4.473 16.375 17.328 1 95.62 94 ASP B N 1
ATOM 3291 C CA . ASP B 1 94 ? -4.676 16.578 18.766 1 95.62 94 ASP B CA 1
ATOM 3292 C C . ASP B 1 94 ? -3.43 16.188 19.562 1 95.62 94 ASP B C 1
ATOM 3294 O O . ASP B 1 94 ? -3.092 16.828 20.547 1 95.62 94 ASP B O 1
ATOM 3298 N N . ASP B 1 95 ? -2.816 15.195 19.109 1 93.19 95 ASP B N 1
ATOM 3299 C CA . ASP B 1 95 ? -1.607 14.719 19.766 1 93.19 95 ASP B CA 1
ATOM 3300 C C . ASP B 1 95 ? -0.533 15.805 19.812 1 93.19 95 ASP B C 1
ATOM 3302 O O . ASP B 1 95 ? 0.259 15.867 20.75 1 93.19 95 ASP B O 1
ATOM 3306 N N . GLU B 1 96 ? -0.515 16.609 18.797 1 91.56 96 GLU B N 1
ATOM 3307 C CA . GLU B 1 96 ? 0.481 17.672 18.734 1 91.56 96 GLU B CA 1
ATOM 3308 C C . GLU B 1 96 ? 0.01 18.906 19.484 1 91.56 96 GLU B C 1
ATOM 3310 O O . GLU B 1 96 ? 0.804 19.578 20.156 1 91.56 96 GLU B O 1
ATOM 3315 N N . ILE B 1 97 ? -1.232 19.125 19.438 1 93.06 97 ILE B N 1
ATOM 3316 C CA . ILE B 1 97 ? -1.809 20.328 20.047 1 93.06 97 ILE B CA 1
ATOM 3317 C C . ILE B 1 97 ? -1.745 20.234 21.562 1 93.06 97 ILE B C 1
ATOM 3319 O O . ILE B 1 97 ? -1.477 21.219 22.25 1 93.06 97 ILE B O 1
ATOM 3323 N N . LYS B 1 98 ? -1.928 19.062 22 1 91.31 98 LYS B N 1
ATOM 3324 C CA . LYS B 1 98 ? -1.996 18.859 23.453 1 91.31 98 LYS B CA 1
ATOM 3325 C C . LYS B 1 98 ? -0.636 19.109 24.094 1 91.31 98 LYS B C 1
ATOM 3327 O O . LYS B 1 98 ? -0.548 19.312 25.312 1 91.31 98 LYS B O 1
ATOM 3332 N N . LYS B 1 99 ? 0.371 19.016 23.281 1 87.62 99 LYS B N 1
ATOM 3333 C CA . LYS B 1 99 ? 1.721 19.203 23.812 1 87.62 99 LYS B CA 1
ATOM 3334 C C . LYS B 1 99 ? 1.991 20.656 24.141 1 87.62 99 LYS B C 1
ATOM 3336 O O . LYS B 1 99 ? 2.936 20.969 24.875 1 87.62 99 LYS B O 1
ATOM 3341 N N . ASN B 1 100 ? 1.123 21.453 23.578 1 84.56 100 ASN B N 1
ATOM 3342 C CA . ASN B 1 100 ? 1.3 22.891 23.781 1 84.56 100 ASN B CA 1
ATOM 3343 C C . ASN B 1 100 ? -0.002 23.562 24.203 1 84.56 100 ASN B C 1
ATOM 3345 O O . ASN B 1 100 ? -1.077 22.969 24.094 1 84.56 100 ASN B O 1
ATOM 3349 N N . ASP B 1 101 ? 0.09 24.656 24.906 1 86.19 101 ASP B N 1
ATOM 3350 C CA . ASP B 1 101 ? -1.071 25.453 25.297 1 86.19 101 ASP B CA 1
ATOM 3351 C C . ASP B 1 101 ? -1.271 26.625 24.344 1 86.19 101 ASP B C 1
ATOM 3353 O O . ASP B 1 101 ? -1.082 27.781 24.719 1 86.19 101 ASP B O 1
ATOM 3357 N N . PHE B 1 102 ? -1.82 26.312 23.219 1 90.88 102 PHE B N 1
ATOM 3358 C CA . PHE B 1 102 ? -2.01 27.344 22.203 1 90.88 102 PHE B CA 1
ATOM 3359 C C . PHE B 1 102 ? -3.287 28.125 22.469 1 90.88 102 PHE B C 1
ATOM 3361 O O . PHE B 1 102 ? -4.34 27.547 22.75 1 90.88 102 PHE B O 1
ATOM 3368 N N . LYS B 1 103 ? -3.145 29.359 22.438 1 92.62 103 LYS B N 1
ATOM 3369 C CA . LYS B 1 103 ? -4.32 30.219 22.562 1 92.62 103 LYS B CA 1
ATOM 3370 C C . LYS B 1 103 ? -4.777 30.719 21.203 1 92.62 103 LYS B C 1
ATOM 3372 O O . LYS B 1 103 ? -5.957 31 21 1 92.62 103 LYS B O 1
ATOM 3377 N N . GLU B 1 104 ? -3.807 30.875 20.344 1 94.62 104 GLU B N 1
ATOM 3378 C CA . GLU B 1 104 ? -4.066 31.312 18.984 1 94.62 104 GLU B CA 1
ATOM 3379 C C . GLU B 1 104 ? -3.227 30.531 17.969 1 94.62 104 GLU B C 1
ATOM 3381 O O . GLU B 1 104 ? -2.068 30.203 18.25 1 94.62 104 GLU B O 1
ATOM 3386 N N . LEU B 1 105 ? -3.84 30.25 16.875 1 95.19 105 LEU B N 1
ATOM 3387 C CA . LEU B 1 105 ? -3.143 29.516 15.828 1 95.19 105 LEU B CA 1
ATOM 3388 C C . LEU B 1 105 ? -3.477 30.094 14.453 1 95.19 105 LEU B C 1
ATOM 3390 O O . LEU B 1 105 ? -4.629 30.453 14.188 1 95.19 105 LEU B O 1
ATOM 3394 N N . THR B 1 106 ? -2.461 30.266 13.68 1 95.56 106 THR B N 1
ATOM 3395 C CA . THR B 1 106 ? -2.646 30.531 12.258 1 95.56 106 THR B CA 1
ATOM 3396 C C . THR B 1 106 ? -2.332 29.281 11.43 1 95.56 106 THR B C 1
ATOM 3398 O O . THR B 1 106 ? -1.204 28.781 11.453 1 95.56 106 THR B O 1
ATOM 3401 N N . ILE B 1 107 ? -3.354 28.844 10.609 1 95.25 107 ILE B N 1
ATOM 3402 C CA . ILE B 1 107 ? -3.238 27.562 9.914 1 95.25 107 ILE B CA 1
ATOM 3403 C C . ILE B 1 107 ? -3.445 27.766 8.414 1 95.25 107 ILE B C 1
ATOM 3405 O O . ILE B 1 107 ? -4.402 28.422 8 1 95.25 107 ILE B O 1
ATOM 3409 N N . LEU B 1 108 ? -2.545 27.234 7.684 1 92.88 108 LEU B N 1
ATOM 3410 C CA . LEU B 1 108 ? -2.697 27.219 6.234 1 92.88 108 LEU B CA 1
ATOM 3411 C C . LEU B 1 108 ? -2.953 25.797 5.723 1 92.88 108 LEU B C 1
ATOM 3413 O O . LEU B 1 108 ? -2.225 24.875 6.07 1 92.88 108 LEU B O 1
ATOM 3417 N N . ASP B 1 109 ? -3.99 25.672 4.934 1 92.19 109 ASP B N 1
ATOM 3418 C CA . ASP B 1 109 ? -4.348 24.406 4.297 1 92.19 109 ASP B CA 1
ATOM 3419 C C . ASP B 1 109 ? -4.172 24.484 2.781 1 92.19 109 ASP B C 1
ATOM 3421 O O . ASP B 1 109 ? -4.984 25.094 2.088 1 92.19 109 ASP B O 1
ATOM 3425 N N . PHE B 1 110 ? -3.225 23.719 2.354 1 87.31 110 PHE B N 1
ATOM 3426 C CA . PHE B 1 110 ? -2.938 23.75 0.923 1 87.31 110 PHE B CA 1
ATOM 3427 C C . PHE B 1 110 ? -3.662 22.625 0.201 1 87.31 110 PHE B C 1
ATOM 3429 O O . PHE B 1 110 ? -3.678 21.484 0.675 1 87.31 110 PHE B O 1
ATOM 3436 N N . GLY B 1 111 ? -4.211 22.938 -0.958 1 80.25 111 GLY B N 1
ATOM 3437 C CA . GLY B 1 111 ? -4.941 21.953 -1.739 1 80.25 111 GLY B CA 1
ATOM 3438 C C . GLY B 1 111 ? -6.195 21.453 -1.046 1 80.25 111 GLY B C 1
ATOM 3439 O O . GLY B 1 111 ? -6.406 20.25 -0.924 1 80.25 111 GLY B O 1
ATOM 3440 N N . CYS B 1 112 ? -6.953 22.344 -0.652 1 76.94 112 CYS B N 1
ATOM 3441 C CA . CYS B 1 112 ? -8.078 21.984 0.201 1 76.94 112 CYS B CA 1
ATOM 3442 C C . CYS B 1 112 ? -9.164 21.281 -0.604 1 76.94 112 CYS B C 1
ATOM 3444 O O . CYS B 1 112 ? -9.898 20.453 -0.067 1 76.94 112 CYS B O 1
ATOM 3446 N N . GLY B 1 113 ? -9.242 21.453 -1.805 1 74.31 113 GLY B N 1
ATOM 3447 C CA . GLY B 1 113 ? -10.273 20.797 -2.59 1 74.31 113 GLY B CA 1
ATOM 3448 C C . GLY B 1 113 ? -11.672 21.031 -2.055 1 74.31 113 GLY B C 1
ATOM 3449 O O . GLY B 1 113 ? -12.07 22.172 -1.811 1 74.31 113 GLY B O 1
ATOM 3450 N N . LYS B 1 114 ? -12.453 19.875 -1.897 1 67.19 114 LYS B N 1
ATOM 3451 C CA . LYS B 1 114 ? -13.797 20.047 -1.349 1 67.19 114 LYS B CA 1
ATOM 3452 C C . LYS B 1 114 ? -13.75 20.375 0.139 1 67.19 114 LYS B C 1
ATOM 3454 O O . LYS B 1 114 ? -14.758 20.766 0.728 1 67.19 114 LYS B O 1
ATOM 3459 N N . SER B 1 115 ? -12.797 20.453 0.73 1 68.62 115 SER B N 1
ATOM 3460 C CA . SER B 1 115 ? -12.336 21.078 1.966 1 68.62 115 SER B CA 1
ATOM 3461 C C . SER B 1 115 ? -13.133 20.578 3.166 1 68.62 115 SER B C 1
ATOM 3463 O O . SER B 1 115 ? -13.32 21.312 4.137 1 68.62 115 SER B O 1
ATOM 3465 N N . TYR B 1 116 ? -13.594 19.391 3.076 1 80.06 116 TYR B N 1
ATOM 3466 C CA . TYR B 1 116 ? -14.398 18.938 4.207 1 80.06 116 TYR B CA 1
ATOM 3467 C C . TYR B 1 116 ? -13.531 18.734 5.441 1 80.06 116 TYR B C 1
ATOM 3469 O O . TYR B 1 116 ? -13.953 19.031 6.562 1 80.06 116 TYR B O 1
ATOM 3477 N N . LEU B 1 117 ? -12.391 18.328 5.211 1 87.75 117 LEU B N 1
ATOM 3478 C CA . LEU B 1 117 ? -11.508 18.109 6.352 1 87.75 117 LEU B CA 1
ATOM 3479 C C . LEU B 1 117 ? -11.086 19.438 6.973 1 87.75 117 LEU B C 1
ATOM 3481 O O . LEU B 1 117 ? -10.922 19.531 8.195 1 87.75 117 LEU B O 1
ATOM 3485 N N . THR B 1 118 ? -10.977 20.438 6.152 1 92.5 118 THR B N 1
ATOM 3486 C CA . THR B 1 118 ? -10.641 21.766 6.645 1 92.5 118 THR B CA 1
ATOM 3487 C C . THR B 1 118 ? -11.719 22.281 7.598 1 92.5 118 THR B C 1
ATOM 3489 O O . THR B 1 118 ? -11.406 22.797 8.672 1 92.5 118 THR B O 1
ATOM 3492 N N . PHE B 1 119 ? -12.953 22.078 7.266 1 95.06 119 PHE B N 1
ATOM 3493 C CA . PHE B 1 119 ? -14.078 22.516 8.086 1 95.06 119 PHE B CA 1
ATOM 3494 C C . PHE B 1 119 ? -14.109 21.75 9.406 1 95.06 119 PHE B C 1
ATOM 3496 O O . PHE B 1 119 ? -14.359 22.344 10.461 1 95.06 119 PHE B O 1
ATOM 3503 N N . VAL B 1 120 ? -13.836 20.531 9.305 1 94.75 120 VAL B N 1
ATOM 3504 C CA . VAL B 1 120 ? -13.859 19.703 10.5 1 94.75 120 VAL B CA 1
ATOM 3505 C C . VAL B 1 120 ? -12.742 20.109 11.453 1 94.75 120 VAL B C 1
ATOM 3507 O O . VAL B 1 120 ? -12.961 20.203 12.664 1 94.75 120 VAL B O 1
ATOM 3510 N N . LEU B 1 121 ? -11.672 20.391 10.945 1 95.19 121 LEU B N 1
ATOM 3511 C CA . LEU B 1 121 ? -10.547 20.812 11.766 1 95.19 121 LEU B CA 1
ATOM 3512 C C . LEU B 1 121 ? -10.828 22.156 12.43 1 95.19 121 LEU B C 1
ATOM 3514 O O . LEU B 1 121 ? -10.477 22.359 13.594 1 95.19 121 LEU B O 1
ATOM 3518 N N . TYR B 1 122 ? -11.406 23.031 11.648 1 96.56 122 TYR B N 1
ATOM 3519 C CA . TYR B 1 122 ? -11.781 24.312 12.234 1 96.56 122 TYR B CA 1
ATOM 3520 C C . TYR B 1 122 ? -12.719 24.125 13.422 1 96.56 122 TYR B C 1
ATOM 3522 O O . TYR B 1 122 ? -12.516 24.719 14.484 1 96.56 122 TYR B O 1
ATOM 3530 N N . TYR B 1 123 ? -13.68 23.281 13.258 1 96.81 123 TYR B N 1
ATOM 3531 C CA . TYR B 1 123 ? -14.594 22.953 14.344 1 96.81 123 TYR B CA 1
ATOM 3532 C C . TYR B 1 123 ? -13.844 22.422 15.555 1 96.81 123 TYR B C 1
ATOM 3534 O O . TYR B 1 123 ? -14.078 22.859 16.688 1 96.81 123 TYR B O 1
ATOM 3542 N N . TYR B 1 124 ? -12.945 21.594 15.312 1 96.94 124 TYR B N 1
ATOM 3543 C CA . TYR B 1 124 ? -12.148 20.984 16.375 1 96.94 124 TYR B CA 1
ATOM 3544 C C . TYR B 1 124 ? -11.367 22.047 17.156 1 96.94 124 TYR B C 1
ATOM 3546 O O . TYR B 1 124 ? -11.43 22.094 18.375 1 96.94 124 TYR B O 1
ATOM 3554 N N . PHE B 1 125 ? -10.727 22.891 16.422 1 97 125 PHE B N 1
ATOM 3555 C CA . PHE B 1 125 ? -9.867 23.875 17.078 1 97 125 PHE B CA 1
ATOM 3556 C C . PHE B 1 125 ? -10.695 24.891 17.844 1 97 125 PHE B C 1
ATOM 3558 O O . PHE B 1 125 ? -10.398 25.203 19 1 97 125 PHE B O 1
ATOM 3565 N N . VAL B 1 126 ? -11.758 25.359 17.266 1 96.56 126 VAL B N 1
ATOM 3566 C CA . VAL B 1 126 ? -12.477 26.5 17.797 1 96.56 126 VAL B CA 1
ATOM 3567 C C . VAL B 1 126 ? -13.531 26.031 18.797 1 96.56 126 VAL B C 1
ATOM 3569 O O . VAL B 1 126 ? -13.641 26.578 19.891 1 96.56 126 VAL B O 1
ATOM 3572 N N . LYS B 1 127 ? -14.227 24.969 18.438 1 95.44 127 LYS B N 1
ATOM 3573 C CA . LYS B 1 127 ? -15.383 24.594 19.234 1 95.44 127 LYS B CA 1
ATOM 3574 C C . LYS B 1 127 ? -15.008 23.578 20.312 1 95.44 127 LYS B C 1
ATOM 3576 O O . LYS B 1 127 ? -15.602 23.547 21.391 1 95.44 127 LYS B O 1
ATOM 3581 N N . ILE B 1 128 ? -14.055 22.797 20.016 1 94.75 128 ILE B N 1
ATOM 3582 C CA . ILE B 1 128 ? -13.711 21.75 20.969 1 94.75 128 ILE B CA 1
ATOM 3583 C C . ILE B 1 128 ? -12.523 22.203 21.812 1 94.75 128 ILE B C 1
ATOM 3585 O O . ILE B 1 128 ? -12.578 22.156 23.047 1 94.75 128 ILE B O 1
ATOM 3589 N N . LYS B 1 129 ? -11.531 22.688 21.25 1 95.62 129 LYS B N 1
ATOM 3590 C CA . LYS B 1 129 ? -10.312 23.062 21.969 1 95.62 129 LYS B CA 1
ATOM 3591 C C . LYS B 1 129 ? -10.367 24.5 22.438 1 95.62 129 LYS B C 1
ATOM 3593 O O . LYS B 1 129 ? -9.562 24.922 23.281 1 95.62 129 LYS B O 1
ATOM 3598 N N . ASN B 1 130 ? -11.281 25.25 21.906 1 95.5 130 ASN B N 1
ATOM 3599 C CA . ASN B 1 130 ? -11.461 26.656 22.266 1 95.5 130 ASN B CA 1
ATOM 3600 C C . ASN B 1 130 ? -10.203 27.469 22 1 95.5 130 ASN B C 1
ATOM 3602 O O . ASN B 1 130 ? -9.742 28.219 22.859 1 95.5 130 ASN B O 1
ATOM 3606 N N . ILE B 1 131 ? -9.633 27.25 20.859 1 96.31 131 ILE B N 1
ATOM 3607 C CA . ILE B 1 131 ? -8.477 28 20.391 1 96.31 131 ILE B CA 1
ATOM 3608 C C . ILE B 1 131 ? -8.914 29.016 19.344 1 96.31 131 ILE B C 1
ATOM 3610 O O . ILE B 1 131 ? -9.734 28.719 18.469 1 96.31 131 ILE B O 1
ATOM 3614 N N . LYS B 1 132 ? -8.414 30.234 19.422 1 96.19 132 LYS B N 1
ATOM 3615 C CA . LYS B 1 132 ? -8.633 31.203 18.359 1 96.19 132 LYS B CA 1
ATOM 3616 C C . LYS B 1 132 ? -7.812 30.875 17.125 1 96.19 132 LYS B C 1
ATOM 3618 O O . LYS B 1 132 ? -6.582 30.891 17.156 1 96.19 132 LYS B O 1
ATOM 3623 N N . VAL B 1 133 ? -8.516 30.594 16.047 1 96.12 133 VAL B N 1
ATOM 3624 C CA . VAL B 1 133 ? -7.801 30.094 14.875 1 96.12 133 VAL B CA 1
ATOM 3625 C C . VAL B 1 133 ? -8.109 30.953 13.656 1 96.12 133 VAL B C 1
ATOM 3627 O O . VAL B 1 133 ? -9.266 31.281 13.391 1 96.12 133 VAL B O 1
ATOM 3630 N N . LYS B 1 134 ? -7.066 31.422 13.086 1 95.56 134 LYS B N 1
ATOM 3631 C CA . LYS B 1 134 ? -7.156 31.938 11.719 1 95.56 134 LYS B CA 1
ATOM 3632 C C . LYS B 1 134 ? -6.742 30.875 10.703 1 95.56 134 LYS B C 1
ATOM 3634 O O . LYS B 1 134 ? -5.578 30.469 10.664 1 95.56 134 LYS B O 1
ATOM 3639 N N . MET B 1 135 ? -7.711 30.453 9.906 1 95.12 135 MET B N 1
ATOM 3640 C CA . MET B 1 135 ? -7.445 29.359 8.969 1 95.12 135 MET B CA 1
ATOM 3641 C C . MET B 1 135 ? -7.707 29.797 7.531 1 95.12 135 MET B C 1
ATOM 3643 O O . MET B 1 135 ? -8.734 30.422 7.242 1 95.12 135 MET B O 1
ATOM 3647 N N . ILE B 1 136 ? -6.711 29.547 6.715 1 92.56 136 ILE B N 1
ATOM 3648 C CA . ILE B 1 136 ? -6.824 29.906 5.305 1 92.56 136 ILE B CA 1
ATOM 3649 C C . ILE B 1 136 ? -6.645 28.656 4.441 1 92.56 136 ILE B C 1
ATOM 3651 O O . ILE B 1 136 ? -5.641 27.953 4.562 1 92.56 136 ILE B O 1
ATOM 3655 N N . GLY B 1 137 ? -7.633 28.344 3.617 1 91.81 137 GLY B N 1
ATOM 3656 C CA . GLY B 1 137 ? -7.527 27.297 2.617 1 91.81 137 GLY B CA 1
ATOM 3657 C C . GLY B 1 137 ? -7.168 27.828 1.239 1 91.81 137 GLY B C 1
ATOM 3658 O O . GLY B 1 137 ? -7.719 28.828 0.783 1 91.81 137 GLY B O 1
ATOM 3659 N N . LEU B 1 138 ? -6.258 27.125 0.64 1 88.56 138 LEU B N 1
ATOM 3660 C CA . LEU B 1 138 ? -5.809 27.547 -0.678 1 88.56 138 LEU B CA 1
ATOM 3661 C C . LEU B 1 138 ? -6.09 26.484 -1.729 1 88.56 138 LEU B C 1
ATOM 3663 O O . LEU B 1 138 ? -5.902 25.297 -1.473 1 88.56 138 LEU B O 1
ATOM 3667 N N . ASP B 1 139 ? -6.605 26.938 -2.846 1 85.94 139 ASP B N 1
ATOM 3668 C CA . ASP B 1 139 ? -6.836 26.062 -3.994 1 85.94 139 ASP B CA 1
ATOM 3669 C C . ASP B 1 139 ? -6.695 26.828 -5.305 1 85.94 139 ASP B C 1
ATOM 3671 O O . ASP B 1 139 ? -6.723 28.062 -5.316 1 85.94 139 ASP B O 1
ATOM 3675 N N . LEU B 1 140 ? -6.508 26 -6.355 1 83.62 140 LEU B N 1
ATOM 3676 C CA . LEU B 1 140 ? -6.293 26.625 -7.66 1 83.62 140 LEU B CA 1
ATOM 3677 C C . LEU B 1 140 ? -7.617 26.875 -8.367 1 83.62 140 LEU B C 1
ATOM 3679 O O . LEU B 1 140 ? -7.668 27.625 -9.344 1 83.62 140 LEU B O 1
ATOM 3683 N N . LYS B 1 141 ? -8.688 26.297 -7.961 1 86.31 141 LYS B N 1
ATOM 3684 C CA . LYS B 1 141 ? -9.969 26.375 -8.648 1 86.31 141 LYS B CA 1
ATOM 3685 C C . LYS B 1 141 ? -10.883 27.406 -8 1 86.31 141 LYS B C 1
ATOM 3687 O O . LYS B 1 141 ? -11.281 27.25 -6.84 1 86.31 141 LYS B O 1
ATOM 3692 N N . LYS B 1 142 ? -11.367 28.375 -8.797 1 89.94 142 LYS B N 1
ATOM 3693 C CA . LYS B 1 142 ? -12.195 29.469 -8.312 1 89.94 142 LYS B CA 1
ATOM 3694 C C . LYS B 1 142 ? -13.539 28.953 -7.797 1 89.94 142 LYS B C 1
ATOM 3696 O O . LYS B 1 142 ? -14.055 29.438 -6.789 1 89.94 142 LYS B O 1
ATOM 3701 N N . ASP B 1 143 ? -14.016 27.984 -8.5 1 90.75 143 ASP B N 1
ATOM 3702 C CA . ASP B 1 143 ? -15.312 27.438 -8.117 1 90.75 143 ASP B CA 1
ATOM 3703 C C . ASP B 1 143 ? -15.258 26.797 -6.73 1 90.75 143 ASP B C 1
ATOM 3705 O O . ASP B 1 143 ? -16.203 26.922 -5.945 1 90.75 143 ASP B O 1
ATOM 3709 N N . VAL B 1 144 ? -14.219 26.219 -6.469 1 88.31 144 VAL B N 1
ATOM 3710 C CA . VAL B 1 144 ? -14.016 25.578 -5.172 1 88.31 144 VAL B CA 1
ATOM 3711 C C . VAL B 1 144 ? -13.953 26.641 -4.078 1 88.31 144 VAL B C 1
ATOM 3713 O O . VAL B 1 144 ? -14.594 26.516 -3.033 1 88.31 144 VAL B O 1
ATOM 3716 N N . ILE B 1 145 ? -13.344 27.719 -4.316 1 91.19 145 ILE B N 1
ATOM 3717 C CA . ILE B 1 145 ? -13.141 28.781 -3.344 1 91.19 145 ILE B CA 1
ATOM 3718 C C . ILE B 1 145 ? -14.477 29.438 -3.014 1 91.19 145 ILE B C 1
ATOM 3720 O O . ILE B 1 145 ? -14.805 29.641 -1.842 1 91.19 145 ILE B O 1
ATOM 3724 N N . GLU B 1 146 ? -15.172 29.734 -3.977 1 93.56 146 GLU B N 1
ATOM 3725 C CA . GLU B 1 146 ? -16.469 30.375 -3.773 1 93.56 146 GLU B CA 1
ATOM 3726 C C . GLU B 1 146 ? -17.422 29.484 -2.984 1 93.56 146 GLU B C 1
ATOM 3728 O O . GLU B 1 146 ? -18.062 29.938 -2.043 1 93.56 146 GLU B O 1
ATOM 3733 N N . LYS B 1 147 ? -17.391 28.297 -3.424 1 92.44 147 LYS B N 1
ATOM 3734 C CA . LYS B 1 147 ? -18.25 27.328 -2.744 1 92.44 147 LYS B CA 1
ATOM 3735 C C . LYS B 1 147 ? -17.844 27.156 -1.283 1 92.44 147 LYS B C 1
ATOM 3737 O O . LYS B 1 147 ? -18.688 27.156 -0.391 1 92.44 147 LYS B O 1
ATOM 3742 N N . CYS B 1 148 ? -16.609 27.062 -1.042 1 93.44 148 CYS B N 1
ATOM 3743 C CA . CYS B 1 148 ? -16.094 26.844 0.307 1 93.44 148 CYS B CA 1
ATOM 3744 C C . CYS B 1 148 ? -16.359 28.062 1.192 1 93.44 148 CYS B C 1
ATOM 3746 O O . CYS B 1 148 ? -16.734 27.906 2.357 1 93.44 148 CYS B O 1
ATOM 3748 N N . ASN B 1 149 ? -16.219 29.234 0.676 1 95.44 149 ASN B N 1
ATOM 3749 C CA . ASN B 1 149 ? -16.484 30.438 1.453 1 95.44 149 ASN B CA 1
ATOM 3750 C C . ASN B 1 149 ? -17.953 30.562 1.808 1 95.44 149 ASN B C 1
ATOM 3752 O O . ASN B 1 149 ? -18.312 30.984 2.91 1 95.44 149 ASN B O 1
ATOM 3756 N N . LYS B 1 150 ? -18.766 30.172 0.886 1 95.25 150 LYS B N 1
ATOM 3757 C CA . LYS B 1 150 ? -20.188 30.172 1.167 1 95.25 150 LYS B CA 1
ATOM 3758 C C . LYS B 1 150 ? -20.531 29.188 2.291 1 95.25 150 LYS B C 1
ATOM 3760 O O . LYS B 1 150 ? -21.312 29.516 3.186 1 95.25 150 LYS B O 1
ATOM 3765 N N . ILE B 1 151 ? -19.938 28.094 2.242 1 94.31 151 ILE B N 1
ATOM 3766 C CA . ILE B 1 151 ? -20.172 27.078 3.256 1 94.31 151 ILE B CA 1
ATOM 3767 C C . ILE B 1 151 ? -19.672 27.562 4.609 1 94.31 151 ILE B C 1
ATOM 3769 O O . ILE B 1 151 ? -20.344 27.422 5.625 1 94.31 151 ILE B O 1
ATOM 3773 N N . ALA B 1 152 ? -18.547 28.188 4.645 1 95.5 152 ALA B N 1
ATOM 3774 C CA . ALA B 1 152 ? -17.969 28.703 5.879 1 95.5 152 ALA B CA 1
ATOM 3775 C C . ALA B 1 152 ? -18.891 29.75 6.512 1 95.5 152 ALA B C 1
ATOM 3777 O O . ALA B 1 152 ? -19.094 29.734 7.727 1 95.5 152 ALA B O 1
ATOM 3778 N N . GLU B 1 153 ? -19.359 30.594 5.66 1 95.81 153 GLU B N 1
ATOM 3779 C CA . GLU B 1 153 ? -20.297 31.594 6.129 1 95.81 153 GLU B CA 1
ATOM 3780 C C . GLU B 1 153 ? -21.547 30.953 6.727 1 95.81 153 GLU B C 1
ATOM 3782 O O . GLU B 1 153 ? -22.062 31.406 7.754 1 95.81 153 GLU B O 1
ATOM 3787 N N . GLY B 1 154 ? -21.969 29.953 6.074 1 95.25 154 GLY B N 1
ATOM 3788 C CA . GLY B 1 154 ? -23.141 29.234 6.555 1 95.25 154 GLY B CA 1
ATOM 3789 C C . GLY B 1 154 ? -22.938 28.609 7.922 1 95.25 154 GLY B C 1
ATOM 3790 O O . GLY B 1 154 ? -23.859 28.547 8.727 1 95.25 154 GLY B O 1
ATOM 3791 N N . TYR B 1 155 ? -21.766 28.172 8.203 1 95.69 155 TYR B N 1
ATOM 3792 C CA . TYR B 1 155 ? -21.438 27.547 9.484 1 95.69 155 TYR B CA 1
ATOM 3793 C C . TYR B 1 155 ? -21.141 28.609 10.547 1 95.69 155 TYR B C 1
ATOM 3795 O O . TYR B 1 155 ? -21.031 28.281 11.734 1 95.69 155 TYR B O 1
ATOM 3803 N N . GLY B 1 156 ? -20.906 29.828 10.125 1 96.12 156 GLY B N 1
ATOM 3804 C CA . GLY B 1 156 ? -20.484 30.875 11.039 1 96.12 156 GLY B CA 1
ATOM 3805 C C . GLY B 1 156 ? -19.016 30.812 11.383 1 96.12 156 GLY B C 1
ATOM 3806 O O . GLY B 1 156 ? -18.625 31.141 12.508 1 96.12 156 GLY B O 1
ATOM 3807 N N . TYR B 1 157 ? -18.297 30.25 10.523 1 96.25 157 TYR B N 1
ATOM 3808 C CA . TYR B 1 157 ? -16.844 30.188 10.711 1 96.25 157 TYR B CA 1
ATOM 3809 C C . TYR B 1 157 ? -16.188 31.484 10.281 1 96.25 157 TYR B C 1
ATOM 3811 O O . TYR B 1 157 ? -15.609 31.562 9.188 1 96.25 157 TYR B O 1
ATOM 3819 N N . ASP B 1 158 ? -16.062 32.438 11.141 1 94.25 158 ASP B N 1
ATOM 3820 C CA . ASP B 1 158 ? -15.719 33.812 10.812 1 94.25 158 ASP B CA 1
ATOM 3821 C C . ASP B 1 158 ? -14.234 33.938 10.484 1 94.25 158 ASP B C 1
ATOM 3823 O O . ASP B 1 158 ? -13.836 34.812 9.734 1 94.25 158 ASP B O 1
ATOM 3827 N N . ASN B 1 159 ? -13.453 33.062 11.008 1 96.25 159 ASN B N 1
ATOM 3828 C CA . ASN B 1 159 ? -12.016 33.188 10.805 1 96.25 159 ASN B CA 1
ATOM 3829 C C . ASN B 1 159 ? -11.484 32.094 9.883 1 96.25 159 ASN B C 1
ATOM 3831 O O . ASN B 1 159 ? -10.297 31.766 9.93 1 96.25 159 ASN B O 1
ATOM 3835 N N . LEU B 1 160 ? -12.352 31.453 9.148 1 96.25 160 LEU B N 1
ATOM 3836 C CA . LEU B 1 160 ? -12 30.516 8.086 1 96.25 160 LEU B CA 1
ATOM 3837 C C . LEU B 1 160 ? -12.25 31.141 6.711 1 96.25 160 LEU B C 1
ATOM 3839 O O . LEU B 1 160 ? -13.391 31.484 6.387 1 96.25 160 LEU B O 1
ATOM 3843 N N . HIS B 1 161 ? -11.164 31.25 5.988 1 94.19 161 HIS B N 1
ATOM 3844 C CA . HIS B 1 161 ? -11.273 31.828 4.656 1 94.19 161 HIS B CA 1
ATOM 3845 C C . HIS B 1 161 ? -10.555 30.984 3.615 1 94.19 161 HIS B C 1
ATOM 3847 O O . HIS B 1 161 ? -9.578 30.297 3.93 1 94.19 161 HIS B O 1
ATOM 3853 N N . PHE B 1 162 ? -11.117 31.047 2.422 1 93.12 162 PHE B N 1
ATOM 3854 C CA . PHE B 1 162 ? -10.516 30.344 1.297 1 93.12 162 PHE B CA 1
ATOM 3855 C C . PHE B 1 162 ? -10.086 31.328 0.212 1 93.12 162 PHE B C 1
ATOM 3857 O O . PHE B 1 162 ? -10.797 32.312 -0.068 1 93.12 162 PHE B O 1
ATOM 3864 N N . GLU B 1 163 ? -8.914 31.125 -0.289 1 89.88 163 GLU B N 1
ATOM 3865 C CA . GLU B 1 163 ? -8.359 32.031 -1.292 1 89.88 163 GLU B CA 1
ATOM 3866 C C . GLU B 1 163 ? -7.754 31.266 -2.461 1 89.88 163 GLU B C 1
ATOM 3868 O O . GLU B 1 163 ? -7.34 30.109 -2.303 1 89.88 163 GLU B O 1
ATOM 3873 N N . LEU B 1 164 ? -7.805 32 -3.561 1 87.38 164 LEU B N 1
ATOM 3874 C CA . LEU B 1 164 ? -7.113 31.453 -4.723 1 87.38 164 LEU B CA 1
ATOM 3875 C C . LEU B 1 164 ? -5.602 31.547 -4.555 1 87.38 164 LEU B C 1
ATOM 3877 O O . LEU B 1 164 ? -5.078 32.625 -4.223 1 87.38 164 LEU B O 1
ATOM 3881 N N . GLY B 1 165 ? -4.977 30.406 -4.656 1 81.25 165 GLY B N 1
ATOM 3882 C CA . GLY B 1 165 ? -3.533 30.469 -4.5 1 81.25 165 GLY B CA 1
ATOM 3883 C C . GLY B 1 165 ? -2.844 29.172 -4.914 1 81.25 165 GLY B C 1
ATOM 3884 O O . GLY B 1 165 ? -3.422 28.094 -4.812 1 81.25 165 GLY B O 1
ATOM 3885 N N . ASP B 1 166 ? -1.666 29.484 -5.52 1 77.06 166 ASP B N 1
ATOM 3886 C CA . ASP B 1 166 ? -0.757 28.391 -5.84 1 77.06 166 ASP B CA 1
ATOM 3887 C C . ASP B 1 166 ? 0.315 28.234 -4.762 1 77.06 166 ASP B C 1
ATOM 3889 O O . ASP B 1 166 ? 0.812 29.234 -4.227 1 77.06 166 ASP B O 1
ATOM 3893 N N . ILE B 1 167 ? 0.629 27.031 -4.375 1 71.44 167 ILE B N 1
ATOM 3894 C CA . ILE B 1 167 ? 1.587 26.719 -3.32 1 71.44 167 ILE B CA 1
ATOM 3895 C C . ILE B 1 167 ? 2.961 27.281 -3.691 1 71.44 167 ILE B C 1
ATOM 3897 O O . ILE B 1 167 ? 3.74 27.656 -2.814 1 71.44 167 ILE B O 1
ATOM 3901 N N . ASN B 1 168 ? 3.457 27.297 -4.953 1 71.75 168 ASN B N 1
ATOM 3902 C CA . ASN B 1 168 ? 4.773 27.734 -5.398 1 71.75 168 ASN B CA 1
ATOM 3903 C C . ASN B 1 168 ? 4.953 29.234 -5.223 1 71.75 168 ASN B C 1
ATOM 3905 O O . ASN B 1 168 ? 6.07 29.719 -5.023 1 71.75 168 ASN B O 1
ATOM 3909 N N . GLY B 1 169 ? 3.744 29.922 -4.949 1 64.44 169 GLY B N 1
ATOM 3910 C CA . GLY B 1 169 ? 3.887 31.359 -4.977 1 64.44 169 GLY B CA 1
ATOM 3911 C C . GLY B 1 169 ? 3.115 32.062 -3.875 1 64.44 169 GLY B C 1
ATOM 3912 O O . GLY B 1 169 ? 3.105 33.281 -3.797 1 64.44 169 GLY B O 1
ATOM 3913 N N . PHE B 1 170 ? 2.711 31.312 -3.105 1 67.5 170 PHE B N 1
ATOM 3914 C CA . PHE B 1 170 ? 1.897 31.969 -2.088 1 67.5 170 PHE B CA 1
ATOM 3915 C C . PHE B 1 170 ? 2.775 32.625 -1.026 1 67.5 170 PHE B C 1
ATOM 3917 O O . PHE B 1 170 ? 3.652 31.969 -0.453 1 67.5 170 PHE B O 1
ATOM 3924 N N . LYS B 1 171 ? 2.648 33.938 -1.04 1 68.25 171 LYS B N 1
ATOM 3925 C CA . LYS B 1 171 ? 3.393 34.688 -0.043 1 68.25 171 LYS B CA 1
ATOM 3926 C C . LYS B 1 171 ? 2.504 35.062 1.137 1 68.25 171 LYS B C 1
ATOM 3928 O O . LYS B 1 171 ? 1.429 35.656 0.952 1 68.25 171 LYS B O 1
ATOM 3933 N N . TYR B 1 172 ? 2.846 34.438 2.18 1 70.56 172 TYR B N 1
ATOM 3934 C CA . TYR B 1 172 ? 2.125 34.812 3.396 1 70.56 172 TYR B CA 1
ATOM 3935 C C . TYR B 1 172 ? 3.02 35.594 4.352 1 70.56 172 TYR B C 1
ATOM 3937 O O . TYR B 1 172 ? 4.148 35.156 4.633 1 70.56 172 TYR B O 1
ATOM 3945 N N . GLU B 1 173 ? 2.637 36.75 4.648 1 67.5 173 GLU B N 1
ATOM 3946 C CA . GLU B 1 173 ? 3.453 37.688 5.422 1 67.5 173 GLU B CA 1
ATOM 3947 C C . GLU B 1 173 ? 3.326 37.406 6.918 1 67.5 173 GLU B C 1
ATOM 3949 O O . GLU B 1 173 ? 4.195 37.812 7.699 1 67.5 173 GLU B O 1
ATOM 3954 N N . ASN B 1 174 ? 2.293 36.719 7.285 1 73.5 174 ASN B N 1
ATOM 3955 C CA . ASN B 1 174 ? 2.092 36.5 8.711 1 73.5 174 ASN B CA 1
ATOM 3956 C C . ASN B 1 174 ? 2.689 35.188 9.172 1 73.5 174 ASN B C 1
ATOM 3958 O O . ASN B 1 174 ? 3.182 34.406 8.359 1 73.5 174 ASN B O 1
ATOM 3962 N N . LYS B 1 175 ? 2.885 35.156 10.445 1 85.38 175 LYS B N 1
ATOM 3963 C CA . LYS B 1 175 ? 3.402 33.969 11.078 1 85.38 175 LYS B CA 1
ATOM 3964 C C . LYS B 1 175 ? 2.441 32.781 10.891 1 85.38 175 LYS B C 1
ATOM 3966 O O . LYS B 1 175 ? 1.23 32.938 11.062 1 85.38 175 LYS B O 1
ATOM 3971 N N . VAL B 1 176 ? 2.965 31.703 10.336 1 92.12 176 VAL B N 1
ATOM 3972 C CA . VAL B 1 176 ? 2.172 30.484 10.164 1 92.12 176 VAL B CA 1
ATOM 3973 C C . VAL B 1 176 ? 2.572 29.453 11.211 1 92.12 176 VAL B C 1
ATOM 3975 O O . VAL B 1 176 ? 3.746 29.094 11.32 1 92.12 176 VAL B O 1
ATOM 3978 N N . ASP B 1 177 ? 1.561 29.031 11.977 1 95.38 177 ASP B N 1
ATOM 3979 C CA . ASP B 1 177 ? 1.84 28.062 13.047 1 95.38 177 ASP B CA 1
ATOM 3980 C C . ASP B 1 177 ? 1.752 26.625 12.531 1 95.38 177 ASP B C 1
ATOM 3982 O O . ASP B 1 177 ? 2.5 25.766 12.984 1 95.38 177 ASP B O 1
ATOM 3986 N N . MET B 1 178 ? 0.872 26.438 11.617 1 95.81 178 MET B N 1
ATOM 3987 C CA . MET B 1 178 ? 0.599 25.078 11.164 1 95.81 178 MET B CA 1
ATOM 3988 C C . MET B 1 178 ? 0.325 25.062 9.664 1 95.81 178 MET B C 1
ATOM 3990 O O . MET B 1 178 ? -0.362 25.938 9.141 1 95.81 178 MET B O 1
ATOM 3994 N N . VAL B 1 179 ? 0.907 24.109 9.023 1 94.94 179 VAL B N 1
ATOM 3995 C CA . VAL B 1 179 ? 0.652 23.891 7.605 1 94.94 179 VAL B CA 1
ATOM 3996 C C . VAL B 1 179 ? 0.091 22.484 7.398 1 94.94 179 VAL B C 1
ATOM 3998 O O . VAL B 1 179 ? 0.637 21.5 7.918 1 94.94 179 VAL B O 1
ATOM 4001 N N . ILE B 1 180 ? -0.997 22.422 6.695 1 94 180 ILE B N 1
ATOM 4002 C CA . ILE B 1 180 ? -1.636 21.156 6.359 1 94 180 ILE B CA 1
ATOM 4003 C C . ILE B 1 180 ? -1.688 20.984 4.844 1 94 180 ILE B C 1
ATOM 4005 O O . ILE B 1 180 ? -2.045 21.922 4.121 1 94 180 ILE B O 1
ATOM 4009 N N . THR B 1 181 ? -1.268 19.859 4.387 1 90.62 181 THR B N 1
ATOM 4010 C CA . THR B 1 181 ? -1.366 19.531 2.969 1 90.62 181 THR B CA 1
ATOM 4011 C C . THR B 1 181 ? -1.888 18.109 2.773 1 90.62 181 THR B C 1
ATOM 4013 O O . THR B 1 181 ? -1.171 17.141 3.029 1 90.62 181 THR B O 1
ATOM 4016 N N . LEU B 1 182 ? -3.098 18.094 2.221 1 82.56 182 LEU B N 1
ATOM 4017 C CA . LEU B 1 182 ? -3.711 16.781 2.025 1 82.56 182 LEU B CA 1
ATOM 4018 C C . LEU B 1 182 ? -3.869 16.469 0.541 1 82.56 182 LEU B C 1
ATOM 4020 O O . LEU B 1 182 ? -4.598 17.156 -0.169 1 82.56 182 LEU B O 1
ATOM 4024 N N . HIS B 1 183 ? -3.18 15.469 0.077 1 76.62 183 HIS B N 1
ATOM 4025 C CA . HIS B 1 183 ? -3.316 14.922 -1.27 1 76.62 183 HIS B CA 1
ATOM 4026 C C . HIS B 1 183 ? -2.732 15.875 -2.311 1 76.62 183 HIS B C 1
ATOM 4028 O O . HIS B 1 183 ? -3.326 16.078 -3.371 1 76.62 183 HIS B O 1
ATOM 4034 N N . ALA B 1 184 ? -1.805 16.594 -1.878 1 76.88 184 ALA B N 1
ATOM 4035 C CA . ALA B 1 184 ? -1.03 17.312 -2.889 1 76.88 184 ALA B CA 1
ATOM 4036 C C . ALA B 1 184 ? -0.237 16.344 -3.76 1 76.88 184 ALA B C 1
ATOM 4038 O O . ALA B 1 184 ? 0.41 15.43 -3.25 1 76.88 184 ALA B O 1
ATOM 4039 N N . CYS B 1 185 ? -0.353 16.531 -4.988 1 77.69 185 CYS B N 1
ATOM 4040 C CA . CYS B 1 185 ? 0.205 15.531 -5.895 1 77.69 185 CYS B CA 1
ATOM 4041 C C . CYS B 1 185 ? 1.646 15.867 -6.258 1 77.69 185 CYS B C 1
ATOM 4043 O O . CYS B 1 185 ? 2.018 17.031 -6.32 1 77.69 185 CYS B O 1
ATOM 4045 N N . ASP B 1 186 ? 2.482 14.914 -6.371 1 82.75 186 ASP B N 1
ATOM 4046 C CA . ASP B 1 186 ? 3.842 14.953 -6.902 1 82.75 186 ASP B CA 1
ATOM 4047 C C . ASP B 1 186 ? 4.656 16.062 -6.234 1 82.75 186 ASP B C 1
ATOM 4049 O O . ASP B 1 186 ? 4.758 16.109 -5.008 1 82.75 186 ASP B O 1
ATOM 4053 N N . THR B 1 187 ? 5.156 17.062 -6.965 1 87 187 THR B N 1
ATOM 4054 C CA . THR B 1 187 ? 6.086 18.062 -6.43 1 87 187 THR B CA 1
ATOM 4055 C C . THR B 1 187 ? 5.332 19.172 -5.711 1 87 187 THR B C 1
ATOM 4057 O O . THR B 1 187 ? 5.941 19.984 -5.012 1 87 187 THR B O 1
ATOM 4060 N N . ALA B 1 188 ? 4.059 19.125 -5.781 1 85.81 188 ALA B N 1
ATOM 4061 C CA . ALA B 1 188 ? 3.277 20.094 -5.008 1 85.81 188 ALA B CA 1
ATOM 4062 C C . ALA B 1 188 ? 3.52 19.922 -3.512 1 85.81 188 ALA B C 1
ATOM 4064 O O . ALA B 1 188 ? 3.564 20.906 -2.77 1 85.81 188 ALA B O 1
ATOM 4065 N N . THR B 1 189 ? 3.654 18.703 -3.137 1 90.75 189 THR B N 1
ATOM 4066 C CA . THR B 1 189 ? 3.967 18.422 -1.741 1 90.75 189 THR B CA 1
ATOM 4067 C C . THR B 1 189 ? 5.312 19.031 -1.354 1 90.75 189 THR B C 1
ATOM 4069 O O . THR B 1 189 ? 5.453 19.594 -0.274 1 90.75 189 THR B O 1
ATOM 4072 N N . ASP B 1 190 ? 6.281 18.953 -2.223 1 94.12 190 ASP B N 1
ATOM 4073 C CA . ASP B 1 190 ? 7.613 19.484 -1.951 1 94.12 190 ASP B CA 1
ATOM 4074 C C . ASP B 1 190 ? 7.57 21 -1.743 1 94.12 190 ASP B C 1
ATOM 4076 O O . ASP B 1 190 ? 8.203 21.531 -0.823 1 94.12 190 ASP B O 1
ATOM 4080 N N . TYR B 1 191 ? 6.832 21.641 -2.545 1 92.19 191 TYR B N 1
ATOM 4081 C CA . TYR B 1 191 ? 6.703 23.078 -2.418 1 92.19 191 TYR B CA 1
ATOM 4082 C C . TYR B 1 191 ? 5.98 23.453 -1.129 1 92.19 191 TYR B C 1
ATOM 4084 O O . TYR B 1 191 ? 6.328 24.438 -0.473 1 92.19 191 TYR B O 1
ATOM 4092 N N . ALA B 1 192 ? 5.004 22.672 -0.823 1 91.38 192 ALA B N 1
ATOM 4093 C CA . ALA B 1 192 ? 4.281 22.922 0.422 1 91.38 192 ALA B CA 1
ATOM 4094 C C . ALA B 1 192 ? 5.207 22.781 1.629 1 91.38 192 ALA B C 1
ATOM 4096 O O . ALA B 1 192 ? 5.195 23.625 2.525 1 91.38 192 ALA B O 1
ATOM 4097 N N . LEU B 1 193 ? 5.969 21.75 1.631 1 95.12 193 LEU B N 1
ATOM 4098 C CA . LEU B 1 193 ? 6.895 21.516 2.732 1 95.12 193 LEU B CA 1
ATOM 4099 C C . LEU B 1 193 ? 7.961 22.609 2.779 1 95.12 193 LEU B C 1
ATOM 4101 O O . LEU B 1 193 ? 8.305 23.109 3.855 1 95.12 193 LEU B O 1
ATOM 4105 N N . TYR B 1 194 ? 8.445 22.969 1.652 1 94.81 194 TYR B N 1
ATOM 4106 C CA . TYR B 1 194 ? 9.445 24.016 1.545 1 94.81 194 TYR B CA 1
ATOM 4107 C C . TYR B 1 194 ? 8.914 25.328 2.131 1 94.81 194 TYR B C 1
ATOM 4109 O O . TYR B 1 194 ? 9.586 25.969 2.941 1 94.81 194 TYR B O 1
ATOM 4117 N N . ASN B 1 195 ? 7.746 25.688 1.743 1 92.19 195 ASN B N 1
ATOM 4118 C CA . ASN B 1 195 ? 7.137 26.906 2.242 1 92.19 195 ASN B CA 1
ATOM 4119 C C . ASN B 1 195 ? 6.906 26.844 3.748 1 92.19 195 ASN B C 1
ATOM 4121 O O . ASN B 1 195 ? 7.09 27.844 4.449 1 92.19 195 ASN B O 1
ATOM 4125 N N . ALA B 1 196 ? 6.488 25.719 4.172 1 94.19 196 ALA B N 1
ATOM 4126 C CA . ALA B 1 196 ? 6.277 25.547 5.609 1 94.19 196 ALA B CA 1
ATOM 4127 C C . ALA B 1 196 ? 7.562 25.812 6.387 1 94.19 196 ALA B C 1
ATOM 4129 O O . ALA B 1 196 ? 7.547 26.469 7.422 1 94.19 196 ALA B O 1
ATOM 4130 N N . VAL B 1 197 ? 8.641 25.297 5.879 1 94.88 197 VAL B N 1
ATOM 4131 C CA . VAL B 1 197 ? 9.945 25.484 6.516 1 94.88 197 VAL B CA 1
ATOM 4132 C C . VAL B 1 197 ? 10.344 26.953 6.441 1 94.88 197 VAL B C 1
ATOM 4134 O O . VAL B 1 197 ? 10.812 27.531 7.426 1 94.88 197 VAL B O 1
ATOM 4137 N N . LYS B 1 198 ? 10.078 27.531 5.336 1 91.94 198 LYS B N 1
ATOM 4138 C CA . LYS B 1 198 ? 10.43 28.938 5.129 1 91.94 198 LYS B CA 1
ATOM 4139 C C . LYS B 1 198 ? 9.664 29.844 6.086 1 91.94 198 LYS B C 1
ATOM 4141 O O . LYS B 1 198 ? 10.203 30.844 6.574 1 91.94 198 LYS B O 1
ATOM 4146 N N . TRP B 1 199 ? 8.484 29.469 6.332 1 90.94 199 TRP B N 1
ATOM 4147 C CA . TRP B 1 199 ? 7.637 30.25 7.223 1 90.94 199 TRP B CA 1
ATOM 4148 C C . TRP B 1 199 ? 7.91 29.906 8.68 1 90.94 199 TRP B C 1
ATOM 4150 O O . TRP B 1 199 ? 7.293 30.469 9.586 1 90.94 199 TRP B O 1
ATOM 4160 N N . ASN B 1 200 ? 8.758 29.016 8.836 1 93.56 200 ASN B N 1
ATOM 4161 C CA . ASN B 1 200 ? 9.102 28.578 10.18 1 93.56 200 ASN B CA 1
ATOM 4162 C C . ASN B 1 200 ? 7.875 28.062 10.938 1 93.56 200 ASN B C 1
ATOM 4164 O O . ASN B 1 200 ? 7.707 28.344 12.125 1 93.56 200 ASN B O 1
ATOM 4168 N N . ALA B 1 201 ? 7.07 27.328 10.211 1 95.25 201 ALA B N 1
ATOM 4169 C CA . ALA B 1 201 ? 5.867 26.766 10.82 1 95.25 201 ALA B CA 1
ATOM 4170 C C . ALA B 1 201 ? 6.219 25.891 12.016 1 95.25 201 ALA B C 1
ATOM 4172 O O . ALA B 1 201 ? 7.207 25.156 11.984 1 95.25 201 ALA B O 1
ATOM 4173 N N . LYS B 1 202 ? 5.336 25.906 13.023 1 95.5 202 LYS B N 1
ATOM 4174 C CA . LYS B 1 202 ? 5.57 25.094 14.219 1 95.5 202 LYS B CA 1
ATOM 4175 C C . LYS B 1 202 ? 5.195 23.641 13.984 1 95.5 202 LYS B C 1
ATOM 4177 O O . LYS B 1 202 ? 5.816 22.734 14.547 1 95.5 202 LYS B O 1
ATOM 4182 N N . MET B 1 203 ? 4.184 23.422 13.164 1 96.69 203 MET B N 1
ATOM 4183 C CA . MET B 1 203 ? 3.688 22.078 12.883 1 96.69 203 MET B CA 1
ATOM 4184 C C . MET B 1 203 ? 3.381 21.906 11.398 1 96.69 203 MET B C 1
ATOM 4186 O O . MET B 1 203 ? 2.863 22.828 10.758 1 96.69 203 MET B O 1
ATOM 4190 N N . ILE B 1 204 ? 3.68 20.734 10.922 1 96.88 204 ILE B N 1
ATOM 4191 C CA . ILE B 1 204 ? 3.418 20.391 9.531 1 96.88 204 ILE B CA 1
ATOM 4192 C C . ILE B 1 204 ? 2.719 19.047 9.461 1 96.88 204 ILE B C 1
ATOM 4194 O O . ILE B 1 204 ? 3.186 18.062 10.047 1 96.88 204 ILE B O 1
ATOM 4198 N N . PHE B 1 205 ? 1.577 18.984 8.805 1 95.75 205 PHE B N 1
ATOM 4199 C CA . PHE B 1 205 ? 0.864 17.75 8.508 1 95.75 205 PHE B CA 1
ATOM 4200 C C . PHE B 1 205 ? 0.683 17.578 7 1 95.75 205 PHE B C 1
ATOM 4202 O O . PHE B 1 205 ? -0.03 18.359 6.363 1 95.75 205 PHE B O 1
ATOM 4209 N N . SER B 1 206 ? 1.301 16.562 6.492 1 93.94 206 SER B N 1
ATOM 4210 C CA . SER B 1 206 ? 1.271 16.375 5.043 1 93.94 206 SER B CA 1
ATOM 4211 C C . SER B 1 206 ? 0.939 14.945 4.668 1 93.94 206 SER B C 1
ATOM 4213 O O . SER B 1 206 ? 1.526 14 5.211 1 93.94 206 SER B O 1
ATOM 4215 N N . VAL B 1 207 ? -0.01 14.812 3.836 1 90 207 VAL B N 1
ATOM 4216 C CA . VAL B 1 207 ? -0.339 13.508 3.262 1 90 207 VAL B CA 1
ATOM 4217 C C . VAL B 1 207 ? -0.113 13.539 1.752 1 90 207 VAL B C 1
ATOM 4219 O O . VAL B 1 207 ? -1.016 13.898 0.99 1 90 207 VAL B O 1
ATOM 4222 N N . PRO B 1 208 ? 1.03 13.008 1.377 1 87.88 208 PRO B N 1
ATOM 4223 C CA . PRO B 1 208 ? 1.288 12.992 -0.065 1 87.88 208 PRO B CA 1
ATOM 4224 C C . PRO B 1 208 ? 0.452 11.953 -0.804 1 87.88 208 PRO B C 1
ATOM 4226 O O . PRO B 1 208 ? -0.044 11.008 -0.189 1 87.88 208 PRO B O 1
ATOM 4229 N N . CYS B 1 209 ? 0.156 12.078 -2.072 1 77.56 209 CYS B N 1
ATOM 4230 C CA . CYS B 1 209 ? -0.598 11.102 -2.852 1 77.56 209 CYS B CA 1
ATOM 4231 C C . CYS B 1 209 ? 0.277 10.469 -3.924 1 77.56 209 CYS B C 1
ATOM 4233 O O . CYS B 1 209 ? 1.266 9.805 -3.609 1 77.56 209 CYS B O 1
ATOM 4235 N N . CYS B 1 210 ? 0.198 10.938 -5.16 1 72.19 210 CYS B N 1
ATOM 4236 C CA . CYS B 1 210 ? 0.947 10.32 -6.25 1 72.19 210 CYS B CA 1
ATOM 4237 C C . CYS B 1 210 ? 2.326 10.945 -6.391 1 72.19 210 CYS B C 1
ATOM 4239 O O . CYS B 1 210 ? 2.486 12.156 -6.188 1 72.19 210 CYS B O 1
ATOM 4241 N N . GLN B 1 211 ? 3.309 10.016 -6.512 1 75.75 211 GLN B N 1
ATOM 4242 C CA . GLN B 1 211 ? 4.684 10.477 -6.695 1 75.75 211 GLN B CA 1
ATOM 4243 C C . GLN B 1 211 ? 5.297 9.875 -7.957 1 75.75 211 GLN B C 1
ATOM 4245 O O . GLN B 1 211 ? 5.379 8.648 -8.094 1 75.75 211 GLN B O 1
ATOM 4250 N N . HIS B 1 212 ? 5.75 10.766 -8.719 1 85.69 212 HIS B N 1
ATOM 4251 C CA . HIS B 1 212 ? 6.281 10.242 -9.977 1 85.69 212 HIS B CA 1
ATOM 4252 C C . HIS B 1 212 ? 7.742 10.641 -10.164 1 85.69 212 HIS B C 1
ATOM 4254 O O . HIS B 1 212 ? 8.453 10.055 -10.984 1 85.69 212 HIS B O 1
ATOM 4260 N N . GLU B 1 213 ? 8.164 11.555 -9.367 1 90.88 213 GLU B N 1
ATOM 4261 C CA . GLU B 1 213 ? 9.5 12.109 -9.57 1 90.88 213 GLU B CA 1
ATOM 4262 C C . GLU B 1 213 ? 10.57 11.031 -9.414 1 90.88 213 GLU B C 1
ATOM 4264 O O . GLU B 1 213 ? 11.352 10.781 -10.336 1 90.88 213 GLU B O 1
ATOM 4269 N N . PHE B 1 214 ? 10.578 10.328 -8.297 1 93.75 214 PHE B N 1
ATOM 4270 C CA . PHE B 1 214 ? 11.594 9.312 -8.039 1 93.75 214 PHE B CA 1
ATOM 4271 C C . PHE B 1 214 ? 11.422 8.125 -8.977 1 93.75 214 PHE B C 1
ATOM 4273 O O . PHE B 1 214 ? 12.406 7.531 -9.422 1 93.75 214 PHE B O 1
ATOM 4280 N N . ASN B 1 215 ? 10.203 7.793 -9.266 1 93 215 ASN B N 1
ATOM 4281 C CA . ASN B 1 215 ? 9.945 6.668 -10.164 1 93 215 ASN B CA 1
ATOM 4282 C C . ASN B 1 215 ? 10.586 6.887 -11.531 1 93 215 ASN B C 1
ATOM 4284 O O . ASN B 1 215 ? 11.18 5.969 -12.094 1 93 215 ASN B O 1
ATOM 4288 N N . SER B 1 216 ? 10.5 8.078 -12.062 1 93.5 216 SER B N 1
ATOM 4289 C CA . SER B 1 216 ? 11.023 8.391 -13.383 1 93.5 216 SER B CA 1
ATOM 4290 C C . SER B 1 216 ? 12.547 8.508 -13.359 1 93.5 216 SER B C 1
ATOM 4292 O O . SER B 1 216 ? 13.2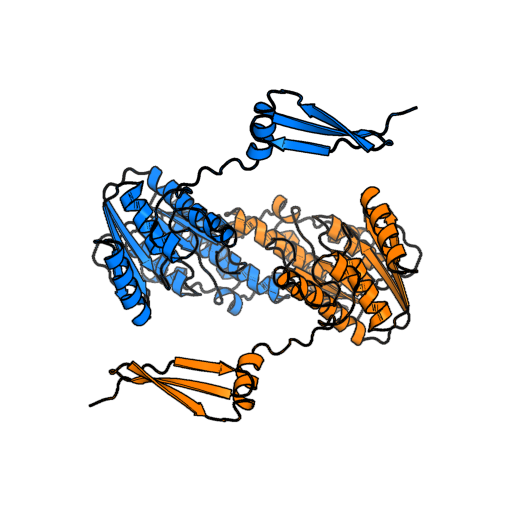03 8.344 -14.391 1 93.5 216 SER B O 1
ATOM 4294 N N . GLN B 1 217 ? 13.117 8.758 -12.266 1 94.5 217 GLN B N 1
ATOM 4295 C CA . GLN B 1 217 ? 14.539 9.047 -12.164 1 94.5 217 GLN B CA 1
ATOM 4296 C C . GLN B 1 217 ? 15.328 7.801 -11.766 1 94.5 217 GLN B C 1
ATOM 4298 O O . GLN B 1 217 ? 16.516 7.699 -12.047 1 94.5 217 GLN B O 1
ATOM 4303 N N . MET B 1 218 ? 14.664 6.891 -11.125 1 94.38 218 MET B N 1
ATOM 4304 C CA . MET B 1 218 ? 15.344 5.773 -10.477 1 94.38 218 MET B CA 1
ATOM 4305 C C . MET B 1 218 ? 16.234 5.035 -11.469 1 94.38 218 MET B C 1
ATOM 4307 O O . MET B 1 218 ? 15.758 4.527 -12.484 1 94.38 218 MET B O 1
ATOM 4311 N N . ASP B 1 219 ? 17.469 5.094 -11.109 1 90.38 219 ASP B N 1
ATOM 4312 C CA . ASP B 1 219 ? 18.484 4.43 -11.906 1 90.38 219 ASP B CA 1
ATOM 4313 C C . ASP B 1 219 ? 19.625 3.904 -11.031 1 90.38 219 ASP B C 1
ATOM 4315 O O . ASP B 1 219 ? 20.312 4.684 -10.367 1 90.38 219 ASP B O 1
ATOM 4319 N N . THR B 1 220 ? 19.75 2.596 -11.039 1 89.69 220 THR B N 1
ATOM 4320 C CA . THR B 1 220 ? 20.797 1.961 -10.25 1 89.69 220 THR B CA 1
ATOM 4321 C C . THR B 1 220 ? 21.25 0.653 -10.898 1 89.69 220 THR B C 1
ATOM 4323 O O . THR B 1 220 ? 20.422 -0.138 -11.352 1 89.69 220 THR B O 1
ATOM 4326 N N . ASP B 1 221 ? 22.469 0.47 -10.961 1 87.5 221 ASP B N 1
ATOM 4327 C CA . ASP B 1 221 ? 23 -0.784 -11.484 1 87.5 221 ASP B CA 1
ATOM 4328 C C . ASP B 1 221 ? 23.078 -1.843 -10.383 1 87.5 221 ASP B C 1
ATOM 4330 O O . ASP B 1 221 ? 22.797 -3.016 -10.625 1 87.5 221 ASP B O 1
ATOM 4334 N N . THR B 1 222 ? 23.422 -1.386 -9.211 1 89.5 222 THR B N 1
ATOM 4335 C CA . THR B 1 222 ? 23.672 -2.293 -8.102 1 89.5 222 THR B CA 1
ATOM 4336 C C . THR B 1 222 ? 22.375 -2.934 -7.617 1 89.5 222 THR B C 1
ATOM 4338 O O . THR B 1 222 ? 22.359 -4.109 -7.254 1 89.5 222 THR B O 1
ATOM 4341 N N . PHE B 1 223 ? 21.297 -2.145 -7.652 1 93.5 223 PHE B N 1
ATOM 4342 C CA . PHE B 1 223 ? 20.031 -2.639 -7.129 1 93.5 223 PHE B CA 1
ATOM 4343 C C . PHE B 1 223 ? 18.969 -2.674 -8.219 1 93.5 223 PHE B C 1
ATOM 4345 O O . PHE B 1 223 ? 17.844 -2.203 -8.016 1 93.5 223 PHE B O 1
ATOM 4352 N N . SER B 1 224 ? 19.344 -3.252 -9.281 1 92.69 224 SER B N 1
ATOM 4353 C CA . SER B 1 224 ? 18.469 -3.303 -10.445 1 92.69 224 SER B CA 1
ATOM 4354 C C . SER B 1 224 ? 17.203 -4.105 -10.148 1 92.69 224 SER B C 1
ATOM 4356 O O . SER B 1 224 ? 16.172 -3.92 -10.805 1 92.69 224 SER B O 1
ATOM 4358 N N . ILE B 1 225 ? 17.25 -4.902 -9.125 1 94.56 225 ILE B N 1
ATOM 4359 C CA . ILE B 1 225 ? 16.109 -5.711 -8.734 1 94.56 225 ILE B CA 1
ATOM 4360 C C . ILE B 1 225 ? 14.945 -4.801 -8.328 1 94.56 225 ILE B C 1
ATOM 4362 O O . ILE B 1 225 ? 13.773 -5.152 -8.508 1 94.56 225 ILE B O 1
ATOM 4366 N N . ILE B 1 226 ? 15.25 -3.625 -7.867 1 93 226 ILE B N 1
ATOM 4367 C CA . ILE B 1 226 ? 14.25 -2.686 -7.363 1 93 226 ILE B CA 1
ATOM 4368 C C . ILE B 1 226 ? 13.492 -2.066 -8.531 1 93 226 ILE B C 1
ATOM 4370 O O . ILE B 1 226 ? 12.32 -1.715 -8.406 1 93 226 ILE B O 1
ATOM 4374 N N . SER B 1 227 ? 14.141 -2.029 -9.672 1 92.88 227 SER B N 1
ATOM 4375 C CA . SER B 1 227 ? 13.523 -1.405 -10.836 1 92.88 227 SER B CA 1
ATOM 4376 C C . SER B 1 227 ? 13.094 -2.449 -11.867 1 92.88 227 SER B C 1
ATOM 4378 O O . SER B 1 227 ? 12.609 -2.104 -12.945 1 92.88 227 SER B O 1
ATOM 4380 N N . LYS B 1 228 ? 13.289 -3.648 -11.57 1 94.44 228 LYS B N 1
ATOM 4381 C CA . LYS B 1 228 ? 13.023 -4.727 -12.516 1 94.44 228 LYS B CA 1
ATOM 4382 C C . LYS B 1 228 ? 11.523 -4.887 -12.758 1 94.44 228 LYS B C 1
ATOM 4384 O O . LYS B 1 228 ? 11.086 -5.043 -13.898 1 94.44 228 LYS B O 1
ATOM 4389 N N . TYR B 1 229 ? 10.828 -4.859 -11.656 1 95.44 229 TYR B N 1
ATOM 4390 C CA . TYR B 1 229 ? 9.383 -5 -11.711 1 95.44 229 TYR B CA 1
ATOM 4391 C C . TYR B 1 229 ? 8.695 -3.645 -11.562 1 95.44 229 TYR B C 1
ATOM 4393 O O . TYR B 1 229 ? 8.898 -2.947 -10.562 1 95.44 229 TYR B O 1
ATOM 4401 N N . GLY B 1 230 ? 7.863 -3.342 -12.477 1 92.81 230 GLY B N 1
ATOM 4402 C CA . GLY B 1 230 ? 7.23 -2.033 -12.523 1 92.81 230 GLY B CA 1
ATOM 4403 C C . GLY B 1 230 ? 6.523 -1.667 -11.234 1 92.81 230 GLY B C 1
ATOM 4404 O O . GLY B 1 230 ? 6.688 -0.557 -10.719 1 92.81 230 GLY B O 1
ATOM 4405 N N . ILE B 1 231 ? 5.793 -2.541 -10.719 1 92.12 231 ILE B N 1
ATOM 4406 C CA . ILE B 1 231 ? 4.996 -2.277 -9.523 1 92.12 231 ILE B CA 1
ATOM 4407 C C . ILE B 1 231 ? 5.918 -2.07 -8.328 1 92.12 231 ILE B C 1
ATOM 4409 O O . ILE B 1 231 ? 5.652 -1.223 -7.469 1 92.12 231 ILE B O 1
ATOM 4413 N N . ILE B 1 232 ? 6.973 -2.84 -8.219 1 94.5 232 ILE B N 1
ATOM 4414 C CA . ILE B 1 232 ? 7.945 -2.689 -7.141 1 94.5 232 ILE B CA 1
ATOM 4415 C C . ILE B 1 232 ? 8.641 -1.335 -7.258 1 94.5 232 ILE B C 1
ATOM 4417 O O . ILE B 1 232 ? 8.758 -0.601 -6.273 1 94.5 232 ILE B O 1
ATOM 4421 N N . LYS B 1 233 ? 9.047 -1.036 -8.469 1 95 233 LYS B N 1
ATOM 4422 C CA . LYS B 1 233 ? 9.719 0.233 -8.727 1 95 233 LYS B CA 1
ATOM 4423 C C . LYS B 1 233 ? 8.859 1.413 -8.289 1 95 233 LYS B C 1
ATOM 4425 O O . LYS B 1 233 ? 9.328 2.297 -7.566 1 95 233 LYS B O 1
ATOM 4430 N N . GLU B 1 234 ? 7.719 1.343 -8.656 1 92.56 234 GLU B N 1
ATOM 4431 C CA . GLU B 1 234 ? 6.785 2.424 -8.359 1 92.56 234 GLU B CA 1
ATOM 4432 C C . GLU B 1 234 ? 6.586 2.586 -6.855 1 92.56 234 GLU B C 1
ATOM 4434 O O . GLU B 1 234 ? 6.691 3.695 -6.324 1 92.56 234 GLU B O 1
ATOM 4439 N N . ARG B 1 235 ? 6.344 1.557 -6.23 1 91.25 235 ARG B N 1
ATOM 4440 C CA . ARG B 1 235 ? 6.031 1.604 -4.805 1 91.25 235 ARG B CA 1
ATOM 4441 C C . ARG B 1 235 ? 7.273 1.943 -3.982 1 91.25 235 ARG B C 1
ATOM 4443 O O . ARG B 1 235 ? 7.188 2.68 -2.998 1 91.25 235 ARG B O 1
ATOM 4450 N N . MET B 1 236 ? 8.391 1.415 -4.375 1 94.56 236 MET B N 1
ATOM 4451 C CA . MET B 1 236 ? 9.633 1.748 -3.689 1 94.56 236 MET B CA 1
ATOM 4452 C C . MET B 1 236 ? 9.969 3.227 -3.857 1 94.56 236 MET B C 1
ATOM 4454 O O . MET B 1 236 ? 10.367 3.891 -2.896 1 94.56 236 MET B O 1
ATOM 4458 N N . ALA B 1 237 ? 9.805 3.666 -5.059 1 94.62 237 ALA B N 1
ATOM 4459 C CA . ALA B 1 237 ? 10.07 5.078 -5.328 1 94.62 237 ALA B CA 1
ATOM 4460 C C . ALA B 1 237 ? 9.203 5.977 -4.449 1 94.62 237 ALA B C 1
ATOM 4462 O O . ALA B 1 237 ? 9.688 6.973 -3.908 1 94.62 237 ALA B O 1
ATOM 4463 N N . ALA B 1 238 ? 8.016 5.609 -4.312 1 92.62 238 ALA B N 1
ATOM 4464 C CA . ALA B 1 238 ? 7.098 6.398 -3.492 1 92.62 238 ALA B CA 1
ATOM 4465 C C . ALA B 1 238 ? 7.543 6.41 -2.031 1 92.62 238 ALA B C 1
ATOM 4467 O O . ALA B 1 238 ? 7.57 7.465 -1.395 1 92.62 238 ALA B O 1
ATOM 4468 N N . LEU B 1 239 ? 7.848 5.285 -1.528 1 94.12 239 LEU B N 1
ATOM 4469 C CA . LEU B 1 239 ? 8.273 5.164 -0.139 1 94.12 239 LEU B CA 1
ATOM 4470 C C . LEU B 1 239 ? 9.57 5.934 0.099 1 94.12 239 LEU B C 1
ATOM 4472 O O . LEU B 1 239 ? 9.719 6.609 1.121 1 94.12 239 LEU B O 1
ATOM 4476 N N . MET B 1 240 ? 10.469 5.828 -0.82 1 96.31 240 MET B N 1
ATOM 4477 C CA . MET B 1 240 ? 11.734 6.551 -0.708 1 96.31 240 MET B CA 1
ATOM 4478 C C . MET B 1 240 ? 11.508 8.055 -0.729 1 96.31 240 MET B C 1
ATOM 4480 O O . MET B 1 240 ? 12.18 8.797 -0.014 1 96.31 240 MET B O 1
ATOM 4484 N N . THR B 1 241 ? 10.578 8.477 -1.56 1 96.31 241 THR B N 1
ATOM 4485 C CA . THR B 1 241 ? 10.25 9.898 -1.606 1 96.31 241 THR B CA 1
ATOM 4486 C C . THR B 1 241 ? 9.797 10.391 -0.237 1 96.31 241 THR B C 1
ATOM 4488 O O . THR B 1 241 ? 10.273 11.422 0.248 1 96.31 241 THR B O 1
ATOM 4491 N N . ASP B 1 242 ? 8.914 9.648 0.342 1 95.25 242 ASP B N 1
ATOM 4492 C CA . ASP B 1 242 ? 8.391 10.047 1.645 1 95.25 242 ASP B CA 1
ATOM 4493 C C . ASP B 1 242 ? 9.492 10.047 2.703 1 95.25 242 ASP B C 1
ATOM 4495 O O . ASP B 1 242 ? 9.531 10.938 3.555 1 95.25 242 ASP B O 1
ATOM 4499 N N . ALA B 1 243 ? 10.336 9.078 2.66 1 96.94 243 ALA B N 1
ATOM 4500 C CA . ALA B 1 243 ? 11.453 9.023 3.604 1 96.94 243 ALA B CA 1
ATOM 4501 C C . ALA B 1 243 ? 12.367 10.227 3.443 1 96.94 243 ALA B C 1
ATOM 4503 O O . ALA B 1 243 ? 12.781 10.836 4.434 1 96.94 243 ALA B O 1
ATOM 4504 N N . VAL B 1 244 ? 12.641 10.539 2.219 1 97.81 244 VAL B N 1
ATOM 4505 C CA . VAL B 1 244 ? 13.508 11.672 1.922 1 97.81 244 VAL B CA 1
ATOM 4506 C C . VAL B 1 244 ? 12.859 12.969 2.416 1 97.81 244 VAL B C 1
ATOM 4508 O O . VAL B 1 244 ? 13.523 13.797 3.043 1 97.81 244 VAL B O 1
ATOM 4511 N N . ARG B 1 245 ? 11.586 13.109 2.156 1 97.19 245 ARG B N 1
ATOM 4512 C CA . ARG B 1 245 ? 10.859 14.273 2.652 1 97.19 245 ARG B CA 1
ATOM 4513 C C . ARG B 1 245 ? 10.977 14.383 4.168 1 97.19 245 ARG B C 1
ATOM 4515 O O . ARG B 1 245 ? 11.25 15.461 4.699 1 97.19 245 ARG B O 1
ATOM 4522 N N . GLY B 1 246 ? 10.781 13.273 4.844 1 97.88 246 GLY B N 1
ATOM 4523 C CA . GLY B 1 246 ? 10.93 13.25 6.289 1 97.88 246 GLY B CA 1
ATOM 4524 C C . GLY B 1 246 ? 12.305 13.664 6.762 1 97.88 246 GLY B C 1
ATOM 4525 O O . GLY B 1 246 ? 12.438 14.492 7.664 1 97.88 246 GLY B O 1
ATOM 4526 N N . ASN B 1 247 ? 13.336 13.094 6.168 1 98.5 247 ASN B N 1
ATOM 4527 C CA . ASN B 1 247 ? 14.711 13.398 6.551 1 98.5 247 ASN B CA 1
ATOM 4528 C C . ASN B 1 247 ? 15.055 14.859 6.277 1 98.5 247 ASN B C 1
ATOM 4530 O O . ASN B 1 247 ? 15.797 15.477 7.043 1 98.5 247 ASN B O 1
ATOM 4534 N N . LEU B 1 248 ? 14.562 15.391 5.172 1 98.44 248 LEU B N 1
ATOM 4535 C CA . LEU B 1 248 ? 14.852 16.781 4.84 1 98.44 248 LEU B CA 1
ATOM 4536 C C . LEU B 1 248 ? 14.211 17.734 5.848 1 98.44 248 LEU B C 1
ATOM 4538 O O . LEU B 1 248 ? 14.789 18.75 6.203 1 98.44 248 LEU B O 1
ATOM 4542 N N . LEU B 1 249 ? 13.039 17.375 6.297 1 98.38 249 LEU B N 1
ATOM 4543 C CA . LEU B 1 249 ? 12.422 18.156 7.367 1 98.38 249 LEU B CA 1
ATOM 4544 C C . LEU B 1 249 ? 13.25 18.078 8.641 1 98.38 249 LEU B C 1
ATOM 4546 O O . LEU B 1 249 ? 13.438 19.094 9.328 1 98.38 249 LEU B O 1
ATOM 4550 N N . GLU B 1 250 ? 13.766 16.906 8.922 1 98.12 250 GLU B N 1
ATOM 4551 C CA . GLU B 1 250 ? 14.633 16.75 10.086 1 98.12 250 GLU B CA 1
ATOM 4552 C C . GLU B 1 250 ? 15.898 17.594 9.945 1 98.12 250 GLU B C 1
ATOM 4554 O O . GLU B 1 250 ? 16.312 18.266 10.898 1 98.12 250 GLU B O 1
ATOM 4559 N N . ALA B 1 251 ? 16.438 17.578 8.797 1 97.94 251 ALA B N 1
ATOM 4560 C CA . ALA B 1 251 ? 17.625 18.375 8.516 1 97.94 251 ALA B CA 1
ATOM 4561 C C . ALA B 1 251 ? 17.328 19.875 8.672 1 97.94 251 ALA B C 1
ATOM 4563 O O . ALA B 1 251 ? 18.219 20.656 9.008 1 97.94 251 ALA B O 1
ATOM 4564 N N . ALA B 1 252 ? 16.125 20.219 8.453 1 97.62 252 ALA B N 1
ATOM 4565 C CA . ALA B 1 252 ? 15.695 21.609 8.562 1 97.62 252 ALA B CA 1
ATOM 4566 C C . ALA B 1 252 ? 15.305 21.953 10 1 97.62 252 ALA B C 1
ATOM 4568 O O . ALA B 1 252 ? 14.875 23.078 10.289 1 97.62 252 ALA B O 1
ATOM 4569 N N . GLY B 1 253 ? 15.328 20.953 10.867 1 97.44 253 GLY B N 1
ATOM 4570 C CA . GLY B 1 253 ? 15.141 21.234 12.281 1 97.44 253 GLY B CA 1
ATOM 4571 C C . GLY B 1 253 ? 13.789 20.797 12.812 1 97.44 253 GLY B C 1
ATOM 4572 O O . GLY B 1 253 ? 13.352 21.25 13.867 1 97.44 253 GLY B O 1
ATOM 4573 N N . TYR B 1 254 ? 13.141 19.922 12.133 1 98.06 254 TYR B N 1
ATOM 4574 C CA . TYR B 1 254 ? 11.836 19.438 12.57 1 98.06 254 TYR B CA 1
ATOM 4575 C C . TYR B 1 254 ? 11.922 18 13.078 1 98.06 254 TYR B C 1
ATOM 4577 O O . TYR B 1 254 ? 12.531 17.141 12.43 1 98.06 254 TYR B O 1
ATOM 4585 N N . LYS B 1 255 ? 11.359 17.781 14.242 1 96.94 255 LYS B N 1
ATOM 4586 C CA . LYS B 1 255 ? 11.094 16.406 14.617 1 96.94 255 LYS B CA 1
ATOM 4587 C C . LYS B 1 255 ? 10.031 15.781 13.719 1 96.94 255 LYS B C 1
ATOM 4589 O O . LYS B 1 255 ? 8.914 16.281 13.633 1 96.94 255 LYS B O 1
ATOM 4594 N N . THR B 1 256 ? 10.406 14.695 13.062 1 97.38 256 THR B N 1
ATOM 4595 C CA . THR B 1 256 ? 9.531 14.203 12 1 97.38 256 THR B CA 1
ATOM 4596 C C . THR B 1 256 ? 9.148 12.75 12.25 1 97.38 256 THR B C 1
ATOM 4598 O O . THR B 1 256 ? 9.992 11.938 12.656 1 97.38 256 THR B O 1
ATOM 4601 N N . GLN B 1 257 ? 7.84 12.461 12 1 96.31 257 GLN B N 1
ATOM 4602 C CA . GLN B 1 257 ? 7.301 11.109 12.047 1 96.31 257 GLN B CA 1
ATOM 4603 C C . GLN B 1 257 ? 6.508 10.789 10.781 1 96.31 257 GLN B C 1
ATOM 4605 O O . GLN B 1 257 ? 5.836 11.664 10.227 1 96.31 257 GLN B O 1
ATOM 4610 N N . LEU B 1 258 ? 6.66 9.602 10.336 1 95.94 258 LEU B N 1
ATOM 4611 C CA . LEU B 1 258 ? 5.82 9.078 9.266 1 95.94 258 LEU B CA 1
ATOM 4612 C C . LEU B 1 258 ? 4.832 8.055 9.805 1 95.94 258 LEU B C 1
ATOM 4614 O O . LEU B 1 258 ? 5.238 7.035 10.375 1 95.94 258 LEU B O 1
ATOM 4618 N N . LEU B 1 259 ? 3.523 8.336 9.562 1 92.88 259 LEU B N 1
ATOM 4619 C CA . LEU B 1 259 ? 2.465 7.52 10.148 1 92.88 259 LEU B CA 1
ATOM 4620 C C . LEU B 1 259 ? 1.562 6.949 9.055 1 92.88 259 LEU B C 1
ATOM 4622 O O . LEU B 1 259 ? 1.413 7.547 7.988 1 92.88 259 LEU B O 1
ATOM 4626 N N . GLU B 1 260 ? 1.014 5.777 9.391 1 87.56 260 GLU B N 1
ATOM 4627 C CA . GLU B 1 260 ? -0.021 5.242 8.516 1 87.56 260 GLU B CA 1
ATOM 4628 C C . GLU B 1 260 ? -1.32 6.031 8.641 1 87.56 260 GLU B C 1
ATOM 4630 O O . GLU B 1 260 ? -1.753 6.352 9.75 1 87.56 260 GLU B O 1
ATOM 4635 N N . PHE B 1 261 ? -1.733 6.434 7.535 1 78.94 261 PHE B N 1
ATOM 4636 C CA . PHE B 1 261 ? -2.99 7.172 7.477 1 78.94 261 PHE B CA 1
ATOM 4637 C C . PHE B 1 261 ? -3.893 6.617 6.383 1 78.94 261 PHE B C 1
ATOM 4639 O O . PHE B 1 261 ? -3.461 6.445 5.238 1 78.94 261 PHE B O 1
ATOM 4646 N N . ILE B 1 262 ? -4.887 5.828 6.684 1 61.81 262 ILE B N 1
ATOM 4647 C CA . ILE B 1 262 ? -5.734 5.16 5.699 1 61.81 262 ILE B CA 1
ATOM 4648 C C . ILE B 1 262 ? -6.641 6.188 5.02 1 61.81 262 ILE B C 1
ATOM 4650 O O . ILE B 1 262 ? -7.348 6.941 5.688 1 61.81 262 ILE B O 1
ATOM 4654 N N . ASP B 1 263 ? -6.156 6.492 3.738 1 53.31 263 ASP B N 1
ATOM 4655 C CA . ASP B 1 263 ? -6.82 7.539 2.967 1 53.31 263 ASP B CA 1
ATOM 4656 C C . ASP B 1 263 ? -8.273 7.176 2.689 1 53.31 263 ASP B C 1
ATOM 4658 O O . ASP B 1 263 ? -8.625 5.996 2.607 1 53.31 263 ASP B O 1
ATOM 4662 N N . ILE B 1 264 ? -9.133 8.148 2.967 1 45.78 264 ILE B N 1
ATOM 4663 C CA . ILE B 1 264 ? -10.555 8.164 2.65 1 45.78 264 ILE B CA 1
ATOM 4664 C C . ILE B 1 264 ? -10.781 7.602 1.249 1 45.78 264 ILE B C 1
ATOM 4666 O O . ILE B 1 264 ? -11.75 6.867 1.016 1 45.78 264 ILE B O 1
ATOM 4670 N N . ALA B 1 265 ? -10.023 8.109 0.298 1 42.78 265 ALA B N 1
ATOM 4671 C CA . ALA B 1 265 ? -10.273 7.742 -1.095 1 42.78 265 ALA B CA 1
ATOM 4672 C C . ALA B 1 265 ? -9.32 6.641 -1.545 1 42.78 265 ALA B C 1
ATOM 4674 O O . ALA B 1 265 ? -8.102 6.828 -1.56 1 42.78 265 ALA B O 1
ATOM 4675 N N . HIS B 1 266 ? -9.797 5.426 -1.745 1 44.69 266 HIS B N 1
ATOM 4676 C CA . HIS B 1 266 ? -9.422 4.242 -2.51 1 44.69 266 HIS B CA 1
ATOM 4677 C C . HIS B 1 266 ? -7.91 4.133 -2.654 1 44.69 266 HIS B C 1
ATOM 4679 O O . HIS B 1 266 ? -7.41 3.623 -3.66 1 44.69 266 HIS B O 1
ATOM 4685 N N . SER B 1 267 ? -7.031 4.973 -2.059 1 47.38 267 SER B N 1
ATOM 4686 C CA . SER B 1 267 ? -5.648 4.855 -2.51 1 47.38 267 SER B CA 1
ATOM 4687 C C . SER B 1 267 ? -4.797 4.098 -1.495 1 47.38 267 SER B C 1
ATOM 4689 O O . SER B 1 267 ? -4.969 4.266 -0.286 1 47.38 267 SER B O 1
ATOM 4691 N N . PRO B 1 268 ? -4.086 3.176 -1.988 1 47 268 PRO B N 1
ATOM 4692 C CA . PRO B 1 268 ? -3.096 2.449 -1.191 1 47 268 PRO B CA 1
ATOM 4693 C C . PRO B 1 268 ? -2.09 3.375 -0.512 1 47 268 PRO B C 1
ATOM 4695 O O . PRO B 1 268 ? -1.278 2.922 0.299 1 47 268 PRO B O 1
ATOM 4698 N N . LYS B 1 269 ? -2.16 4.715 -0.919 1 56.94 269 LYS B N 1
ATOM 4699 C CA . LYS B 1 269 ? -1.104 5.602 -0.444 1 56.94 269 LYS B CA 1
ATOM 4700 C C . LYS B 1 269 ? -1.52 6.312 0.842 1 56.94 269 LYS B C 1
ATOM 4702 O O . LYS B 1 269 ? -2.525 7.023 0.868 1 56.94 269 LYS B O 1
ATOM 4707 N N . ASN B 1 270 ? -0.88 5.879 2.014 1 70.38 270 ASN B N 1
ATOM 4708 C CA . ASN B 1 270 ? -1.464 6.051 3.34 1 70.38 270 ASN B CA 1
ATOM 4709 C C . ASN B 1 270 ? -0.433 6.555 4.344 1 70.38 270 ASN B C 1
ATOM 4711 O O . ASN B 1 270 ? -0.472 6.188 5.52 1 70.38 270 ASN B O 1
ATOM 4715 N N . ILE B 1 271 ? 0.537 7.449 3.713 1 89.06 271 ILE B N 1
ATOM 4716 C CA . ILE B 1 271 ? 1.485 7.855 4.746 1 89.06 271 ILE B CA 1
ATOM 4717 C C . ILE B 1 271 ? 1.285 9.328 5.078 1 89.06 271 ILE B C 1
ATOM 4719 O O . ILE B 1 271 ? 1.139 10.164 4.18 1 89.06 271 ILE B O 1
ATOM 4723 N N . LEU B 1 272 ? 1.194 9.664 6.301 1 93.38 272 LEU B N 1
ATOM 4724 C CA . LEU B 1 272 ? 1.118 11.031 6.809 1 93.38 272 LEU B CA 1
ATOM 4725 C C . LEU B 1 272 ? 2.445 11.461 7.422 1 93.38 272 LEU B C 1
ATOM 4727 O O . LEU B 1 272 ? 3 10.75 8.266 1 93.38 272 LEU B O 1
ATOM 4731 N N . ILE B 1 273 ? 2.992 12.578 6.961 1 96.19 273 ILE B N 1
ATOM 4732 C CA . ILE B 1 273 ? 4.184 13.188 7.543 1 96.19 273 ILE B CA 1
ATOM 4733 C C . ILE B 1 273 ? 3.779 14.188 8.625 1 96.19 273 ILE B C 1
ATOM 4735 O O . ILE B 1 273 ? 3.057 15.148 8.344 1 96.19 273 ILE B O 1
ATOM 4739 N N . ARG B 1 274 ? 4.16 13.922 9.781 1 96.75 274 ARG B N 1
ATOM 4740 C CA . ARG B 1 274 ? 3.965 14.828 10.906 1 96.75 274 ARG B CA 1
ATOM 4741 C C . ARG B 1 274 ? 5.293 15.406 11.391 1 96.75 274 ARG B C 1
ATOM 4743 O O . ARG B 1 274 ? 6.199 14.656 11.766 1 96.75 274 ARG B O 1
ATOM 4750 N N . ALA B 1 275 ? 5.398 16.703 11.367 1 97.69 275 ALA B N 1
ATOM 4751 C CA . ALA B 1 275 ? 6.648 17.344 11.75 1 97.69 275 ALA B CA 1
ATOM 4752 C C . ALA B 1 275 ? 6.395 18.516 12.703 1 97.69 275 ALA B C 1
ATOM 4754 O O . ALA B 1 275 ? 5.43 19.266 12.531 1 97.69 275 ALA B O 1
ATOM 4755 N N . SER B 1 276 ? 7.191 18.641 13.711 1 96.44 276 SER B N 1
ATOM 4756 C CA . SER B 1 276 ? 7.133 19.734 14.672 1 96.44 276 SER B CA 1
ATOM 4757 C C . SER B 1 276 ? 8.492 20.422 14.812 1 96.44 276 SER B C 1
ATOM 4759 O O . SER B 1 276 ? 9.523 19.75 14.867 1 96.44 276 SER B O 1
ATOM 4761 N N . LYS B 1 277 ? 8.414 21.656 14.898 1 94.88 277 LYS B N 1
ATOM 4762 C CA . LYS B 1 277 ? 9.641 22.438 14.945 1 94.88 277 LYS B CA 1
ATOM 4763 C C . LYS B 1 277 ? 10.352 22.266 16.281 1 94.88 277 LYS B C 1
ATOM 4765 O O . LYS B 1 277 ? 9.719 22.328 17.344 1 94.88 277 LYS B O 1
ATOM 4770 N N . GLY B 1 278 ? 11.727 22 16.188 1 88.75 278 GLY B N 1
ATOM 4771 C CA . GLY B 1 278 ? 12.562 22 17.375 1 88.75 278 GLY B CA 1
ATOM 4772 C C . GLY B 1 278 ? 12.977 20.609 17.812 1 88.75 278 GLY B C 1
ATOM 4773 O O . GLY B 1 278 ? 12.492 19.625 17.281 1 88.75 278 GLY B O 1
ATOM 4774 N N . GLY B 1 279 ? 14.047 20.562 18.656 1 86.88 279 GLY B N 1
ATOM 4775 C CA . GLY B 1 279 ? 14.461 19.344 19.328 1 86.88 279 GLY B CA 1
ATOM 4776 C C . GLY B 1 279 ? 15.344 18.453 18.469 1 86.88 279 GLY B C 1
ATOM 4777 O O . GLY B 1 279 ? 15.367 17.234 18.656 1 86.88 279 GLY B O 1
ATOM 4778 N N . VAL B 1 280 ? 15.93 19.125 17.422 1 94.25 280 VAL B N 1
ATOM 4779 C CA . VAL B 1 280 ? 16.812 18.312 16.594 1 94.25 280 VAL B CA 1
ATOM 4780 C C . VAL B 1 280 ? 18.25 18.797 16.75 1 94.25 280 VAL B C 1
ATOM 4782 O O . VAL B 1 280 ? 18.562 19.953 16.484 1 94.25 280 VAL B O 1
ATOM 4785 N N . SER B 1 281 ? 19.125 17.906 17.172 1 96.38 281 SER B N 1
ATOM 4786 C CA . SER B 1 281 ? 20.531 18.25 17.375 1 96.38 281 SER B CA 1
ATOM 4787 C C . SER B 1 281 ? 21.266 18.438 16.047 1 96.38 281 SER B C 1
ATOM 4789 O O . SER B 1 281 ? 20.781 18 15 1 96.38 281 SER B O 1
ATOM 4791 N N . LYS B 1 282 ? 22.359 19.125 16.141 1 95.81 282 LYS B N 1
ATOM 4792 C CA . LYS B 1 282 ? 23.188 19.312 14.953 1 95.81 282 LYS B CA 1
ATOM 4793 C C . LYS B 1 282 ? 23.609 17.969 14.359 1 95.81 282 LYS B C 1
ATOM 4795 O O . LYS B 1 282 ? 23.594 17.797 13.141 1 95.81 282 LYS B O 1
ATOM 4800 N N . ALA B 1 283 ? 23.984 17.078 15.172 1 96.62 283 ALA B N 1
ATOM 4801 C CA . ALA B 1 283 ? 24.422 15.75 14.742 1 96.62 283 ALA B CA 1
ATOM 4802 C C . ALA B 1 283 ? 23.312 15.016 14 1 96.62 283 ALA B C 1
ATOM 4804 O O . ALA B 1 283 ? 23.547 14.375 12.977 1 96.62 283 ALA B O 1
ATOM 4805 N N . LYS B 1 284 ? 22.125 15.188 14.516 1 95.94 284 LYS B N 1
ATOM 4806 C CA . LYS B 1 284 ? 20.984 14.531 13.891 1 95.94 284 LYS B CA 1
ATOM 4807 C C . LYS B 1 284 ? 20.672 15.156 12.531 1 95.94 284 LYS B C 1
ATOM 4809 O O . LYS B 1 284 ? 20.312 14.445 11.586 1 95.94 284 LYS B O 1
ATOM 4814 N N . LYS B 1 285 ? 20.812 16.438 12.445 1 97.25 285 LYS B N 1
ATOM 4815 C CA . LYS B 1 285 ? 20.594 17.125 11.18 1 97.25 285 LYS B CA 1
ATOM 4816 C C . LYS B 1 285 ? 21.594 16.672 10.125 1 97.25 285 LYS B C 1
ATOM 4818 O O . LYS B 1 285 ? 21.219 16.375 8.984 1 97.25 285 LYS B O 1
ATOM 4823 N N . GLU B 1 286 ? 22.797 16.578 10.539 1 96.75 286 GLU B N 1
ATOM 4824 C CA . GLU B 1 286 ? 23.859 16.156 9.625 1 96.75 286 GLU B CA 1
ATOM 4825 C C . GLU B 1 286 ? 23.656 14.719 9.172 1 96.75 286 GLU B C 1
ATOM 4827 O O . GLU B 1 286 ? 23.828 14.406 7.996 1 96.75 286 GLU B O 1
ATOM 4832 N N . LYS B 1 287 ? 23.266 13.93 10.086 1 96.62 287 LYS B N 1
ATOM 4833 C CA . LYS B 1 287 ? 23.016 12.531 9.75 1 96.62 287 LYS B CA 1
ATOM 4834 C C . LYS B 1 287 ? 21.859 12.398 8.766 1 96.62 287 LYS B C 1
ATOM 4836 O O . LYS B 1 287 ? 21.922 11.594 7.832 1 96.62 287 LYS B O 1
ATOM 4841 N N . ALA B 1 288 ? 20.844 13.195 9.016 1 97.19 288 ALA B N 1
ATOM 4842 C CA . ALA B 1 288 ? 19.688 13.156 8.141 1 97.19 288 ALA B CA 1
ATOM 4843 C C . ALA B 1 288 ? 20.062 13.5 6.699 1 97.19 288 ALA B C 1
ATOM 4845 O O . ALA B 1 288 ? 19.609 12.836 5.762 1 97.19 288 ALA B O 1
ATOM 4846 N N . ILE B 1 289 ? 20.859 14.477 6.516 1 97.5 289 ILE B N 1
ATOM 4847 C CA . ILE B 1 289 ? 21.266 14.898 5.184 1 97.5 289 ILE B CA 1
ATOM 4848 C C . ILE B 1 289 ? 22.188 13.844 4.566 1 97.5 289 ILE B C 1
ATOM 4850 O O . ILE B 1 289 ? 22.109 13.57 3.365 1 97.5 289 ILE B O 1
ATOM 4854 N N . GLU B 1 290 ? 23.047 13.289 5.332 1 97.38 290 GLU B N 1
ATOM 4855 C CA . GLU B 1 290 ? 23.938 12.227 4.855 1 97.38 290 GLU B CA 1
ATOM 4856 C C . GLU B 1 290 ? 23.141 11.039 4.332 1 97.38 290 GLU B C 1
ATOM 4858 O O . GLU B 1 290 ? 23.438 10.5 3.266 1 97.38 290 GLU B O 1
ATOM 4863 N N . GLU B 1 291 ? 22.172 10.68 5.07 1 97.31 291 GLU B N 1
ATOM 4864 C CA . GLU B 1 291 ? 21.312 9.562 4.68 1 97.31 291 GLU B CA 1
ATOM 4865 C C . GLU B 1 291 ? 20.594 9.852 3.365 1 97.31 291 GLU B C 1
ATOM 4867 O O . GLU B 1 291 ? 20.469 8.969 2.512 1 97.31 291 GLU B O 1
ATOM 4872 N N . VAL B 1 292 ? 20.141 11.07 3.246 1 98 292 VAL B N 1
ATOM 4873 C CA . VAL B 1 292 ? 19.484 11.484 2.01 1 98 292 VAL B CA 1
ATOM 4874 C C . VAL B 1 292 ? 20.469 11.398 0.849 1 98 292 VAL B C 1
ATOM 4876 O O . VAL B 1 292 ? 20.156 10.844 -0.204 1 98 292 VAL B O 1
ATOM 4879 N N . ASN B 1 293 ? 21.625 11.898 1.028 1 97.44 293 ASN B N 1
ATOM 4880 C CA . ASN B 1 293 ? 22.641 11.922 -0.026 1 97.44 293 ASN B CA 1
ATOM 4881 C C . ASN B 1 293 ? 23.031 10.516 -0.461 1 97.44 293 ASN B C 1
ATOM 4883 O O . ASN B 1 293 ? 23.219 10.258 -1.65 1 97.44 293 ASN B O 1
ATOM 4887 N N . ASN B 1 294 ? 23.156 9.602 0.498 1 96.44 294 ASN B N 1
ATOM 4888 C CA . ASN B 1 294 ? 23.469 8.219 0.169 1 96.44 294 ASN B CA 1
ATOM 4889 C C . ASN B 1 294 ? 22.422 7.609 -0.759 1 96.44 294 ASN B C 1
ATOM 4891 O O . ASN B 1 294 ? 22.766 6.953 -1.745 1 96.44 294 ASN B O 1
ATOM 4895 N N . LEU B 1 295 ? 21.203 7.867 -0.427 1 96.25 295 LEU B N 1
ATOM 4896 C CA . LEU B 1 295 ? 20.109 7.332 -1.227 1 96.25 295 LEU B CA 1
ATOM 4897 C C . LEU B 1 295 ? 20.062 7.988 -2.602 1 96.25 295 LEU B C 1
ATOM 4899 O O . LEU B 1 295 ? 19.953 7.301 -3.619 1 96.25 295 LEU B O 1
ATOM 4903 N N . VAL B 1 296 ? 20.188 9.289 -2.623 1 96.38 296 VAL B N 1
ATOM 4904 C CA . VAL B 1 296 ? 20.125 10.086 -3.842 1 96.38 296 VAL B CA 1
ATOM 4905 C C . VAL B 1 296 ? 21.25 9.68 -4.789 1 96.38 296 VAL B C 1
ATOM 4907 O O . VAL B 1 296 ? 21.031 9.516 -5.992 1 96.38 296 VAL B O 1
ATOM 4910 N N . ASN B 1 297 ? 22.391 9.469 -4.293 1 96.12 297 ASN B N 1
ATOM 4911 C CA . ASN B 1 297 ? 23.531 9.102 -5.109 1 96.12 297 ASN B CA 1
ATOM 4912 C C . ASN B 1 297 ? 23.391 7.688 -5.672 1 96.12 297 ASN B C 1
ATOM 4914 O O . ASN B 1 297 ? 23.688 7.449 -6.844 1 96.12 297 ASN B O 1
ATOM 4918 N N . GLU B 1 298 ? 22.906 6.801 -4.848 1 94.5 298 GLU B N 1
ATOM 4919 C CA . GLU B 1 298 ? 22.781 5.41 -5.27 1 94.5 298 GLU B CA 1
ATOM 4920 C C . GLU B 1 298 ? 21.766 5.27 -6.395 1 94.5 298 GLU B C 1
ATOM 4922 O O . GLU B 1 298 ? 22 4.543 -7.363 1 94.5 298 GLU B O 1
ATOM 4927 N N . PHE B 1 299 ? 20.703 6.004 -6.301 1 95.5 299 PHE B N 1
ATOM 4928 C CA . PHE B 1 299 ? 19.609 5.766 -7.219 1 95.5 299 PHE B CA 1
ATOM 4929 C C . PHE B 1 299 ? 19.484 6.902 -8.227 1 95.5 299 PHE B C 1
ATOM 4931 O O . PHE B 1 299 ? 18.547 6.922 -9.031 1 95.5 299 PHE B O 1
ATOM 4938 N N . ASN B 1 300 ? 20.375 7.867 -8.141 1 95.81 300 ASN B N 1
ATOM 4939 C CA . ASN B 1 300 ? 20.453 8.984 -9.07 1 95.81 300 ASN B CA 1
ATOM 4940 C C . ASN B 1 300 ? 19.188 9.836 -9.031 1 95.81 300 ASN B C 1
ATOM 4942 O O . ASN B 1 300 ? 18.609 10.141 -10.07 1 95.81 300 ASN B O 1
ATOM 4946 N N . PHE B 1 301 ? 18.797 10.148 -7.82 1 96.12 301 PHE B N 1
ATOM 4947 C CA . PHE B 1 301 ? 17.625 11 -7.625 1 96.12 301 PHE B CA 1
ATOM 4948 C C . PHE B 1 301 ? 18.016 12.469 -7.625 1 96.12 301 PHE B C 1
ATOM 4950 O O . PHE B 1 301 ? 19.156 12.812 -7.352 1 96.12 301 PHE B O 1
ATOM 4957 N N . LYS B 1 302 ? 17.094 13.32 -7.992 1 96.31 302 LYS B N 1
ATOM 4958 C CA . LYS B 1 302 ? 17.172 14.773 -7.898 1 96.31 302 LYS B CA 1
ATOM 4959 C C . LYS B 1 302 ? 15.938 15.352 -7.223 1 96.31 302 LYS B C 1
ATOM 4961 O O . LYS B 1 302 ? 15.117 16.016 -7.871 1 96.31 302 LYS B O 1
ATOM 4966 N N . PRO B 1 303 ? 15.859 15.164 -5.91 1 96 303 PRO B N 1
ATOM 4967 C CA . PRO B 1 303 ? 14.648 15.57 -5.199 1 96 303 PRO B CA 1
ATOM 4968 C C . PRO B 1 303 ? 14.391 17.078 -5.277 1 96 303 PRO B C 1
ATOM 4970 O O . PRO B 1 303 ? 15.273 17.875 -4.938 1 96 303 PRO B O 1
ATOM 4973 N N . THR B 1 304 ? 13.227 17.453 -5.602 1 95.88 304 THR B N 1
ATOM 4974 C CA . THR B 1 304 ? 12.82 18.844 -5.699 1 95.88 304 THR B CA 1
ATOM 4975 C C . THR B 1 304 ? 12.961 19.547 -4.348 1 95.88 304 THR B C 1
ATOM 4977 O O . THR B 1 304 ? 13.516 20.641 -4.266 1 95.88 304 THR B O 1
ATOM 4980 N N . LEU B 1 305 ? 12.484 18.938 -3.293 1 96.69 305 LEU B N 1
ATOM 4981 C CA . LEU B 1 305 ? 12.539 19.547 -1.968 1 96.69 305 LEU B CA 1
ATOM 4982 C C . LEU B 1 305 ? 13.984 19.812 -1.555 1 96.69 305 LEU B C 1
ATOM 4984 O O . LEU B 1 305 ? 14.281 20.859 -0.968 1 96.69 305 LEU B O 1
ATOM 4988 N N . LEU B 1 306 ? 14.883 18.859 -1.794 1 97.75 306 LEU B N 1
ATOM 4989 C CA . LEU B 1 306 ? 16.297 19.047 -1.479 1 97.75 306 LEU B CA 1
ATOM 4990 C C . LEU B 1 306 ? 16.859 20.281 -2.182 1 97.75 306 LEU B C 1
ATOM 4992 O O . LEU B 1 306 ? 17.516 21.109 -1.556 1 97.75 306 LEU B O 1
ATOM 4996 N N . LYS B 1 307 ? 16.578 20.359 -3.461 1 97.12 307 LYS B N 1
ATOM 4997 C CA . LYS B 1 307 ? 17.047 21.484 -4.258 1 97.12 307 LYS B CA 1
ATOM 4998 C C . LYS B 1 307 ? 16.516 22.812 -3.713 1 97.12 307 LYS B C 1
ATOM 5000 O O . LYS B 1 307 ? 17.266 23.781 -3.568 1 97.12 307 LYS B O 1
ATOM 5005 N N . LEU B 1 308 ? 15.281 22.859 -3.422 1 95.62 308 LEU B N 1
ATOM 5006 C CA . LEU B 1 308 ? 14.656 24.078 -2.904 1 95.62 308 LEU B CA 1
ATOM 5007 C C . LEU B 1 308 ? 15.305 24.516 -1.596 1 95.62 308 LEU B C 1
ATOM 5009 O O . LEU B 1 308 ? 15.633 25.688 -1.42 1 95.62 308 LEU B O 1
ATOM 5013 N N . LEU B 1 309 ? 15.523 23.578 -0.685 1 97.12 309 LEU B N 1
ATOM 5014 C CA . LEU B 1 309 ? 16.078 23.875 0.627 1 97.12 309 LEU B CA 1
ATOM 5015 C C . LEU B 1 309 ? 17.547 24.297 0.51 1 97.12 309 LEU B C 1
ATOM 5017 O O . LEU B 1 309 ? 18 25.188 1.243 1 97.12 309 LEU B O 1
ATOM 5021 N N . GLN B 1 310 ? 18.25 23.672 -0.403 1 96.94 310 GLN B N 1
ATOM 5022 C CA . GLN B 1 310 ? 19.641 24.016 -0.633 1 96.94 310 GLN B CA 1
ATOM 5023 C C . GLN B 1 310 ? 19.766 25.391 -1.286 1 96.94 310 GLN B C 1
ATOM 5025 O O . GLN B 1 310 ? 20.625 26.188 -0.913 1 96.94 310 GLN B O 1
ATOM 5030 N N . ASP B 1 311 ? 18.906 25.672 -2.242 1 95.75 311 ASP B N 1
ATOM 5031 C CA . ASP B 1 311 ? 18.922 26.953 -2.943 1 95.75 311 ASP B CA 1
ATOM 5032 C C . ASP B 1 311 ? 18.688 28.109 -1.978 1 95.75 311 ASP B C 1
ATOM 5034 O O . ASP B 1 311 ? 19.266 29.188 -2.148 1 95.75 311 ASP B O 1
ATOM 5038 N N . ASP B 1 312 ? 17.953 27.891 -0.963 1 94.31 312 ASP B N 1
ATOM 5039 C CA . ASP B 1 312 ? 17.641 28.938 0.013 1 94.31 312 ASP B CA 1
ATOM 5040 C C . ASP B 1 312 ? 18.578 28.859 1.216 1 94.31 312 ASP B C 1
ATOM 5042 O O . ASP B 1 312 ? 18.344 29.5 2.236 1 94.31 312 ASP B O 1
ATOM 5046 N N . LYS B 1 313 ? 19.594 27.938 1.188 1 94.5 313 LYS B N 1
ATOM 5047 C CA . LYS B 1 313 ? 20.641 27.781 2.191 1 94.5 313 LYS B CA 1
ATOM 5048 C C . LYS B 1 313 ? 20.047 27.391 3.547 1 94.5 313 LYS B C 1
ATOM 5050 O O . LYS B 1 313 ? 20.531 27.828 4.59 1 94.5 313 LYS B O 1
ATOM 5055 N N . ILE B 1 314 ? 18.953 26.703 3.475 1 93.94 314 ILE B N 1
ATOM 5056 C CA . ILE B 1 314 ? 18.344 26.188 4.699 1 93.94 314 ILE B CA 1
ATOM 5057 C C . ILE B 1 314 ? 19.094 24.938 5.152 1 93.94 314 ILE B C 1
ATOM 5059 O O . ILE B 1 314 ? 19.281 24.719 6.352 1 93.94 314 ILE B O 1
ATOM 5063 N N . ILE B 1 315 ? 19.406 24.141 4.18 1 93.44 315 ILE B N 1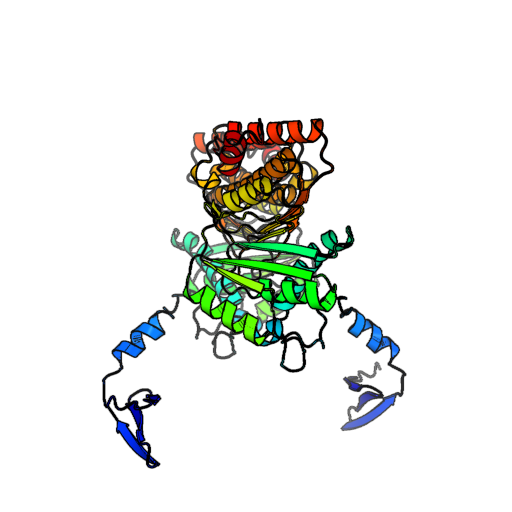
ATOM 5064 C CA . ILE B 1 315 ? 20.25 22.969 4.43 1 93.44 315 ILE B CA 1
ATOM 5065 C C . ILE B 1 315 ? 21.516 23.062 3.566 1 93.44 315 ILE B C 1
ATOM 5067 O O . ILE B 1 315 ? 21.547 23.797 2.576 1 93.44 315 ILE B O 1
ATOM 5071 N N . ASP B 1 316 ? 22.594 22.359 4.055 1 83.94 316 ASP B N 1
ATOM 5072 C CA . ASP B 1 316 ? 23.859 22.375 3.33 1 83.94 316 ASP B CA 1
ATOM 5073 C C . ASP B 1 316 ? 23.812 21.438 2.131 1 83.94 316 ASP B C 1
ATOM 5075 O O . ASP B 1 316 ? 23.125 20.422 2.158 1 83.94 316 ASP B O 1
#

Nearest PDB structures (foldseek):
  7mxn-assembly1_A  TM=6.688E-01  e=3.367E-05  Homo sapiens
  6uxy-assembly1_A  TM=5.382E-01  e=4.656E-06  Homo sapiens
  6uxx-assembly1_A  TM=6.591E-01  e=6.646E-05  Homo sapiens
  7mx7-assembly1_A  TM=5.416E-01  e=3.582E-05  Homo sapiens
  8g1u-assembly1_I  TM=5.440E-01  e=1.787E-04  Homo sapiens

Foldseek 3Di:
DPQPFPFDWDDDPQWTWTFTQDPVGDTDTDTDRPCCVVVVCVVCCVVVVPPFLQHAQDQQPLCCVVVQAPNRRHGDPVCVVVVVQLSVVLVVVVVVPVVDDAQEAEEEEEACALVSSVSVNLCCVCVPVVHHYQYEYEDQDPVSQVVVQVVCVVVVVPRYHYDYDQLQDDDDPDQHAEYEYEADEECSQLSSLLVCLVSVHFKYKYQYAAYCQQLVQFDADVPCVCVVDSVSSRVVSVVLLVLLSQLQLLLLAWDWDWDFRPDPPPGPRGIMIITGHHDRDPVSSVVSVVVSVVVCVRGVGDRPNVVSCVVVPSGD/DPQPFPFDWDDDPQWTWTFTQHPVGDTDTDTDRPCCVVVVCVVCCVVVVPPFLQHAQDQQPLCCVVVQAPNRRHGDPVCVVVVVQLSVVLVVVVVVPVVDDAQEAEEEEEACALVSSVSVNLCCVCVPVVHHYQYEYEDQDPVSQVVVQVVCVVVVVPRYHYDYDQLQDDDDPDQHAEYEYEADEACSQLSSLLVCLVSVHFKYKYQYAAYCQQLVQFDADVPCVCVVDSVSSRVVSVVLLVLLSQLQLLLLAWDWDWDFRPDPPPGPRGIMIIIGHHDRDPVSSVVSVVVNVVVCVRGVGDRPNVVSCVVVPSGD

Solvent-accessible surface area (backbone atoms only — not comparable to full-atom values): 33926 Å² total; per-residue (Å²): 134,82,79,81,66,59,70,47,73,49,74,53,99,77,40,36,36,35,42,36,58,45,92,86,71,51,71,43,73,44,73,47,71,58,81,56,65,65,64,56,49,53,72,57,36,75,57,51,74,73,88,49,86,76,42,76,57,49,84,48,65,61,43,31,74,71,53,31,22,38,95,74,12,41,71,30,75,94,28,43,66,50,48,51,38,53,38,50,53,52,46,58,51,44,62,59,48,70,76,46,89,66,59,63,43,31,35,40,30,42,48,38,66,91,34,60,66,58,51,46,50,49,46,43,39,42,73,68,66,63,23,50,55,43,35,39,33,23,28,84,50,67,69,48,31,54,53,50,40,52,50,28,59,72,72,62,40,84,46,50,44,50,42,83,39,52,68,91,66,62,80,71,91,63,79,36,38,29,35,36,31,52,58,28,50,44,68,52,39,32,38,44,52,49,49,35,58,73,51,57,28,45,32,37,41,35,27,54,53,55,57,51,67,47,46,74,40,60,45,42,81,68,53,37,55,51,61,67,36,66,60,49,23,43,52,50,26,39,48,50,49,53,43,44,53,42,30,51,41,26,36,64,30,20,44,58,46,64,39,86,36,74,45,80,66,93,42,85,52,29,48,29,41,40,32,33,56,47,93,53,51,69,69,56,21,53,49,26,49,49,29,43,48,44,49,28,64,56,28,51,48,80,58,64,46,58,51,55,36,40,75,70,64,62,38,133,133,81,79,80,64,60,71,47,74,48,76,52,95,73,38,35,36,36,40,37,56,46,93,87,70,49,72,44,73,43,72,46,68,57,78,53,61,66,62,55,48,54,73,55,37,76,55,53,73,73,88,49,87,77,42,76,57,50,82,50,66,61,43,30,75,70,54,31,23,40,95,73,11,41,70,31,75,94,29,45,67,52,48,51,39,53,39,49,52,52,48,58,54,45,61,57,48,70,75,46,90,67,60,63,43,31,36,40,32,42,49,38,65,91,34,60,64,57,50,47,48,50,46,44,39,42,73,68,66,63,25,50,54,43,35,39,33,23,26,83,50,67,68,49,31,54,52,50,40,52,51,29,58,71,71,63,40,84,46,50,45,51,42,83,40,52,69,90,66,63,80,71,91,63,79,36,38,30,37,37,31,54,58,28,48,43,68,52,39,33,37,45,53,49,50,36,59,73,51,58,28,45,32,38,40,37,26,54,52,57,58,51,67,49,46,76,40,61,45,42,80,68,54,37,54,50,60,66,36,65,59,49,22,43,53,48,25,39,47,50,49,53,43,43,53,43,30,51,40,27,36,66,30,19,43,59,47,64,39,86,35,74,45,83,66,94,42,86,53,28,50,30,39,40,32,33,59,47,92,53,52,72,68,56,20,52,48,28,49,50,30,43,49,44,51,28,63,56,28,50,49,79,58,64,45,60,52,54,35,39,75,70,64,62,37,132